Protein AF-A0A956ZCX9-F1 (afdb_monomer)

Solvent-accessible surface area (backbone atoms only — not comparable to full-atom values): 25090 Å² total; per-residue (Å²): 132,89,76,90,82,91,80,89,85,81,88,79,82,89,65,85,77,78,73,79,74,76,75,84,80,75,61,60,65,63,49,51,52,50,52,50,52,49,53,51,48,51,53,31,49,51,52,40,52,52,48,41,53,50,27,53,52,31,34,39,55,40,28,44,52,49,42,42,56,14,51,23,48,14,35,37,66,70,81,33,73,35,71,66,44,19,53,56,41,38,54,70,54,32,54,28,87,89,38,48,23,6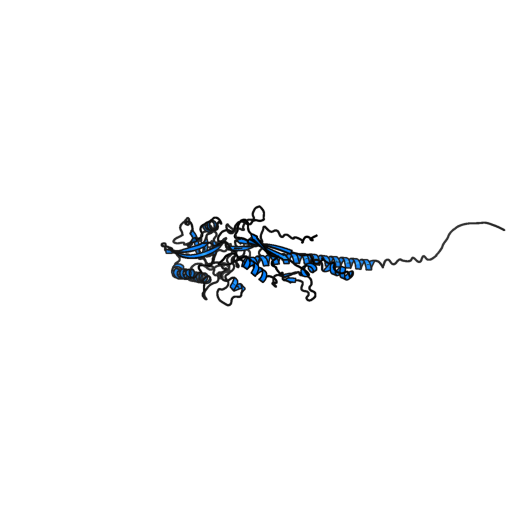2,31,16,81,48,97,83,66,86,45,52,57,41,50,47,59,65,56,85,89,28,53,51,76,44,74,35,92,62,28,90,92,41,64,32,44,32,35,41,30,58,36,62,51,69,38,21,33,43,39,77,45,53,48,57,54,48,54,52,27,70,74,64,73,52,80,83,66,88,74,63,60,70,57,50,59,49,32,61,42,39,33,33,78,29,42,22,40,32,34,37,48,26,40,71,84,70,78,92,63,52,75,71,42,58,76,39,55,71,47,25,54,42,52,41,31,35,12,37,77,45,41,40,60,59,23,33,72,84,50,83,77,46,61,32,38,33,44,51,34,33,91,89,68,56,64,68,85,75,66,56,94,57,41,31,44,14,30,44,33,28,41,44,68,44,89,48,96,90,39,75,40,23,62,37,62,55,56,67,34,49,51,50,42,40,20,39,46,25,44,59,26,80,74,49,56,96,73,34,34,48,26,40,63,47,42,38,56,40,61,43,31,38,36,38,67,79,38,69,46,36,56,77,43,41,69,57,44,52,54,39,61,72,46,39,51,70,69,42,49,40,36,27,39,22,20,66,44,66,60,50,69,95,44,85,77,31,30,26,48,26,39,31,26,34,21,57,72,48,77,42,83,42,97,86,79,49,65,33,42,33,31,32,58,36,74,49,28,47,35,70,43,30,39,29,80,92,37,94,61,85,86,83,89,75,85,94,64,85,60,62,84,63,46,77,80,38,34,76,65,51,65,40,97,82,41,83,40,54,52,53,70,48,34,14,32,34,15,3,49,30,61,36,90,59,58,72,81,68,78,56,77,67,76,81,78,130

Foldseek 3Di:
DDDDDDDDDDDDPPDPPPPPPPPPPPPVVVVVVVVVVVVLLVVLQVVLVVLLVQLLVLQQVLQQVLQQQLQLQLDDQQPFGDPVSSVVSSQVQAQDPVRKGAFADDPPDSDRIGHWGDDPVFWDWDAFPQANVFTKIKGKTKDAFRRQLRSNCPRPCCVVCVVVVDDDDPPSRPFIFMWMFIKGWAFFQKFAWAQDLDDDDDPVNVVQQQSGAQQKEWACVPVLVVQAPPDPDFKAKEDAAADPDGADPPHDPRYIYMFGWFQAQCPDPVARGNAQDALVSLVSNLLCLLSQFPRRDPSRDIGHMDGQFHFTAGHHCPHPSNVVCVVSSQVSLVRHPQSGWHKHFYFHGRDDHPDSRRGTQGIFTWGWHHWADDPVGDIITMITWAAAHERSRTDDDPAPDDDDDDDDDPRPDHDPPNDTFDQPPVLPHTHYGGTGGYIRMHTRPSDPGPSDRDDDDD

Mean predicted aligned error: 12.87 Å

pLDDT: mean 76.64, std 18.48, range [26.78, 97.62]

Radius of gyration: 35.77 Å; Cα contacts (8 Å, |Δi|>4): 920; chains: 1; bounding box: 120×62×124 Å

Structure (mmCIF, N/CA/C/O backbone):
data_AF-A0A956ZCX9-F1
#
_entry.id   AF-A0A956ZCX9-F1
#
loop_
_atom_site.group_PDB
_atom_site.id
_atom_site.type_symbol
_atom_site.label_atom_id
_atom_site.label_alt_id
_atom_site.label_comp_id
_atom_site.label_asym_id
_atom_site.label_entity_id
_atom_site.label_seq_id
_atom_site.pdbx_PDB_ins_code
_atom_site.Cartn_x
_atom_site.Cartn_y
_atom_site.Cartn_z
_atom_site.occupancy
_atom_site.B_iso_or_equiv
_atom_site.auth_seq_id
_atom_site.auth_comp_id
_atom_site.auth_asym_id
_atom_site.auth_atom_id
_atom_site.pdbx_PDB_model_num
ATOM 1 N N . MET A 1 1 ? 94.329 36.013 -93.803 1.00 35.09 1 MET A N 1
ATOM 2 C CA . MET A 1 1 ? 95.247 37.097 -93.396 1.00 35.09 1 MET A CA 1
ATOM 3 C C . MET A 1 1 ? 94.584 37.891 -92.288 1.00 35.09 1 MET A C 1
ATOM 5 O O . MET A 1 1 ? 93.505 38.388 -92.559 1.00 35.09 1 MET A O 1
ATOM 9 N N . SER A 1 2 ? 95.251 38.013 -91.128 1.00 34.53 2 SER A N 1
ATOM 10 C CA . SER A 1 2 ? 95.019 39.023 -90.070 1.00 34.53 2 SER A CA 1
ATOM 11 C C . SER A 1 2 ? 93.641 38.990 -89.380 1.00 34.53 2 SER A C 1
ATOM 13 O O . SER A 1 2 ? 92.621 38.865 -90.031 1.00 34.53 2 SER A O 1
ATOM 15 N N . SER A 1 3 ? 93.443 39.136 -88.076 1.00 33.84 3 SER A N 1
ATOM 16 C CA . SER A 1 3 ? 94.253 39.250 -86.864 1.00 33.84 3 SER A CA 1
ATOM 17 C C . SER A 1 3 ? 93.223 39.206 -85.721 1.00 33.84 3 SER A C 1
ATOM 19 O O . SER A 1 3 ? 92.101 39.689 -85.879 1.00 33.84 3 SER A O 1
ATOM 21 N N . LEU A 1 4 ? 93.605 38.652 -84.568 1.00 36.84 4 LEU A N 1
ATOM 22 C CA . LEU A 1 4 ? 92.922 38.812 -83.277 1.00 36.84 4 LEU A CA 1
ATOM 23 C C . LEU A 1 4 ? 92.557 40.292 -83.024 1.00 36.84 4 LEU A C 1
ATOM 25 O O . LEU A 1 4 ? 93.320 41.172 -83.410 1.00 36.84 4 LEU A O 1
ATOM 29 N N . THR A 1 5 ? 91.456 40.630 -82.339 1.00 39.38 5 THR A N 1
ATOM 30 C CA . THR A 1 5 ? 91.491 40.795 -80.871 1.00 39.38 5 THR A CA 1
ATOM 31 C C . THR A 1 5 ? 90.104 40.707 -80.212 1.00 39.38 5 THR A C 1
ATOM 33 O O . THR A 1 5 ? 89.143 41.345 -80.631 1.00 39.38 5 THR A O 1
ATOM 36 N N . ARG A 1 6 ? 90.040 39.945 -79.112 1.00 39.25 6 ARG A N 1
ATOM 37 C CA . ARG A 1 6 ? 89.002 39.987 -78.069 1.00 39.25 6 ARG A CA 1
ATOM 38 C C . ARG A 1 6 ? 89.081 41.304 -77.288 1.00 39.25 6 ARG A C 1
ATOM 40 O O . ARG A 1 6 ? 90.166 41.651 -76.836 1.00 39.25 6 ARG A O 1
ATOM 47 N N . ALA A 1 7 ? 87.931 41.878 -76.934 1.00 36.12 7 ALA A N 1
ATOM 48 C CA . ALA A 1 7 ? 87.743 42.542 -75.641 1.00 36.12 7 ALA A CA 1
ATOM 49 C C . ALA A 1 7 ? 86.262 42.505 -75.225 1.00 36.12 7 ALA A C 1
ATOM 51 O O . ALA A 1 7 ? 85.366 42.883 -75.973 1.00 36.12 7 ALA A O 1
ATOM 52 N N . HIS A 1 8 ? 86.023 41.981 -74.024 1.00 37.62 8 HIS A N 1
ATOM 53 C CA . HIS A 1 8 ? 84.735 41.914 -73.337 1.00 37.62 8 HIS A CA 1
ATOM 54 C C . HIS A 1 8 ? 84.152 43.309 -73.052 1.00 37.62 8 HIS A C 1
ATOM 56 O O . HIS A 1 8 ? 84.901 44.207 -72.677 1.00 37.62 8 HIS A O 1
ATOM 62 N N . LYS A 1 9 ? 82.813 43.423 -73.001 1.00 36.69 9 LYS A N 1
ATOM 63 C CA . LYS A 1 9 ? 82.032 43.597 -71.748 1.00 36.69 9 LYS A CA 1
ATOM 64 C C . LYS A 1 9 ? 80.699 44.323 -71.997 1.00 36.69 9 LYS A C 1
ATOM 66 O O . LYS A 1 9 ? 80.641 45.339 -72.673 1.00 36.69 9 LYS A O 1
ATOM 71 N N . ARG A 1 10 ? 79.681 43.825 -71.281 1.00 36.06 10 ARG A N 1
ATOM 72 C CA . ARG A 1 10 ? 78.327 44.355 -71.018 1.00 36.06 10 ARG A CA 1
ATOM 73 C C . ARG A 1 10 ? 77.217 44.051 -72.031 1.00 36.06 10 ARG A C 1
ATOM 75 O O . ARG A 1 10 ? 76.821 44.857 -72.858 1.00 36.06 10 ARG A O 1
ATOM 82 N N . ILE A 1 11 ? 76.611 42.898 -71.764 1.00 42.12 11 ILE A N 1
ATOM 83 C CA . ILE A 1 11 ? 75.196 42.586 -71.970 1.00 42.12 11 ILE A CA 1
ATOM 84 C C . ILE A 1 11 ? 74.325 43.677 -71.313 1.00 42.12 11 ILE A C 1
ATOM 86 O O . ILE A 1 11 ? 74.413 43.903 -70.104 1.00 42.12 11 ILE A O 1
ATOM 90 N N . ARG A 1 12 ? 73.447 44.309 -72.097 1.00 37.41 12 ARG A N 1
ATOM 91 C CA . ARG A 1 12 ? 72.162 44.860 -71.637 1.00 37.41 12 ARG A CA 1
ATOM 92 C C . ARG A 1 12 ? 71.077 44.330 -72.570 1.00 37.41 12 ARG A C 1
ATOM 94 O O . ARG A 1 12 ? 70.707 44.974 -73.544 1.00 37.41 12 ARG A O 1
ATOM 101 N N . ASN A 1 13 ? 70.582 43.138 -72.252 1.00 36.94 13 ASN A N 1
ATOM 102 C CA . ASN A 1 13 ? 69.309 42.663 -72.773 1.00 36.94 13 ASN A CA 1
ATOM 103 C C . ASN A 1 13 ? 68.199 43.404 -72.022 1.00 36.94 13 ASN A C 1
ATOM 105 O O . ASN A 1 13 ? 67.843 43.027 -70.909 1.00 36.94 13 ASN A O 1
ATOM 109 N N . ASN A 1 14 ? 67.647 44.447 -72.637 1.00 41.62 14 ASN A N 1
ATOM 110 C CA . ASN A 1 14 ? 66.291 44.892 -72.327 1.00 41.62 14 ASN A CA 1
ATOM 111 C C . ASN A 1 14 ? 65.319 43.961 -73.056 1.00 41.62 14 ASN A C 1
ATOM 113 O O . ASN A 1 14 ? 64.727 44.312 -74.070 1.00 41.62 14 ASN A O 1
ATOM 117 N N . SER A 1 15 ? 65.187 42.742 -72.545 1.00 41.16 15 SER A N 1
ATOM 118 C CA . SER A 1 15 ? 64.059 41.872 -72.847 1.00 41.16 15 SER A CA 1
ATOM 119 C C . SER A 1 15 ? 63.123 41.942 -71.653 1.00 41.16 15 SER A C 1
ATOM 121 O O . SER A 1 15 ? 63.465 41.487 -70.561 1.00 41.16 15 SER A O 1
ATOM 123 N N . SER A 1 16 ? 61.962 42.554 -71.866 1.00 39.72 16 SER A N 1
ATOM 124 C CA . SER A 1 16 ? 60.817 42.535 -70.965 1.00 39.72 16 SER A CA 1
ATOM 125 C C . SER A 1 16 ? 60.594 41.121 -70.430 1.00 39.72 16 SER A C 1
ATOM 127 O O . SER A 1 16 ? 60.120 40.238 -71.149 1.00 39.72 16 SER A O 1
ATOM 129 N N . VAL A 1 17 ? 60.943 40.899 -69.165 1.00 42.03 17 VAL A N 1
ATOM 130 C CA . VAL A 1 17 ? 60.531 39.704 -68.440 1.00 42.03 17 VAL A CA 1
ATOM 131 C C . VAL A 1 17 ? 59.018 39.804 -68.306 1.00 42.03 17 VAL A C 1
ATOM 133 O O . VAL A 1 17 ? 58.499 40.519 -67.451 1.00 42.03 17 VAL A O 1
ATOM 136 N N . SER A 1 18 ? 58.300 39.095 -69.176 1.00 41.62 18 SER A N 1
ATOM 137 C CA . SER A 1 18 ? 56.929 38.691 -68.890 1.00 41.62 18 SER A CA 1
ATOM 138 C C . SER A 1 18 ? 56.991 37.791 -67.663 1.00 41.62 18 SER A C 1
ATOM 140 O O . SER A 1 18 ? 57.191 36.581 -67.761 1.00 41.62 18 SER A O 1
ATOM 142 N N . ALA A 1 19 ? 56.878 38.398 -66.485 1.00 43.72 19 ALA A N 1
ATOM 143 C CA . ALA A 1 19 ? 56.615 37.672 -65.264 1.00 43.72 19 ALA A CA 1
ATOM 144 C C . ALA A 1 19 ? 55.271 36.963 -65.459 1.00 43.72 19 ALA A C 1
ATOM 146 O O . ALA A 1 19 ? 54.212 37.588 -65.384 1.00 43.72 19 ALA A O 1
ATOM 147 N N . ARG A 1 20 ? 55.298 35.650 -65.722 1.00 43.84 20 ARG A N 1
ATOM 148 C CA . ARG A 1 20 ? 54.139 34.792 -65.465 1.00 43.84 20 ARG A CA 1
ATOM 149 C C . ARG A 1 20 ? 53.835 34.922 -63.975 1.00 43.84 20 ARG A C 1
ATOM 151 O O . ARG A 1 20 ? 54.404 34.202 -63.157 1.00 43.84 20 ARG A O 1
ATOM 158 N N . ARG A 1 21 ? 52.940 35.845 -63.615 1.00 41.72 21 ARG A N 1
ATOM 159 C CA . ARG A 1 21 ? 52.206 35.776 -62.354 1.00 41.72 21 ARG A CA 1
ATOM 160 C C . ARG A 1 21 ? 51.474 34.437 -62.379 1.00 41.72 21 ARG A C 1
ATOM 162 O O . ARG A 1 21 ? 50.477 34.292 -63.080 1.00 41.72 21 ARG A O 1
ATOM 169 N N . ARG A 1 22 ? 51.986 33.433 -61.662 1.00 47.31 22 ARG A N 1
ATOM 170 C CA . ARG A 1 22 ? 51.159 32.291 -61.266 1.00 47.31 22 ARG A CA 1
ATOM 171 C C . ARG A 1 22 ? 50.045 32.882 -60.410 1.00 47.31 22 ARG A C 1
ATOM 173 O O . ARG A 1 22 ? 50.323 33.424 -59.344 1.00 47.31 22 ARG A O 1
ATOM 180 N N . ALA A 1 23 ? 48.819 32.862 -60.919 1.00 46.69 23 ALA A N 1
ATOM 181 C CA . ALA A 1 23 ? 47.652 33.261 -60.155 1.00 46.69 23 ALA A CA 1
ATOM 182 C C . ALA A 1 23 ? 47.556 32.345 -58.926 1.00 46.69 23 ALA A C 1
ATOM 184 O O . ALA A 1 23 ? 47.296 31.152 -59.048 1.00 46.69 23 ALA A O 1
ATOM 185 N N . SER A 1 24 ? 47.780 32.897 -57.737 1.00 49.66 24 SER A N 1
ATOM 186 C CA . SER A 1 24 ? 47.600 32.221 -56.447 1.00 49.66 24 SER A CA 1
ATOM 187 C C . SER A 1 24 ? 46.121 32.073 -56.051 1.00 49.66 24 SER A C 1
ATOM 189 O O . SER A 1 24 ? 45.814 31.807 -54.897 1.00 49.66 24 SER A O 1
ATOM 191 N N . GLN A 1 25 ? 45.185 32.233 -56.993 1.00 49.12 25 GLN A N 1
ATOM 192 C CA . GLN A 1 25 ? 43.738 32.251 -56.741 1.00 49.12 25 GLN A CA 1
ATOM 193 C C . GLN A 1 25 ? 43.028 30.917 -57.047 1.00 49.12 25 GLN A C 1
ATOM 195 O O . GLN A 1 25 ? 41.811 30.888 -57.184 1.00 49.12 25 GLN A O 1
ATOM 200 N N . GLY A 1 26 ? 43.762 29.802 -57.137 1.00 51.38 26 GLY A N 1
ATOM 201 C CA . GLY A 1 26 ? 43.186 28.472 -57.395 1.00 51.38 26 GLY A CA 1
ATOM 202 C C . GLY A 1 26 ? 42.970 27.579 -56.163 1.00 51.38 26 GLY A C 1
ATOM 203 O O . GLY A 1 26 ? 42.322 26.546 -56.284 1.00 51.38 26 GLY A O 1
ATOM 204 N N . SER A 1 27 ? 43.503 27.931 -54.986 1.00 53.28 27 SER A N 1
ATOM 205 C CA . SER A 1 27 ? 43.530 27.029 -53.815 1.00 53.28 27 SER A CA 1
ATOM 206 C C . SER A 1 27 ? 42.527 27.361 -52.704 1.00 53.28 27 SER A C 1
ATOM 208 O O . SER A 1 27 ? 42.351 26.555 -51.794 1.00 53.28 27 SER A O 1
ATOM 210 N N . ILE A 1 28 ? 41.849 28.512 -52.763 1.00 60.62 28 ILE A N 1
ATOM 211 C CA . ILE A 1 28 ? 40.922 28.944 -51.701 1.00 60.62 28 ILE A CA 1
ATOM 212 C C . ILE A 1 28 ? 39.595 28.181 -51.786 1.00 60.62 28 ILE A C 1
ATOM 214 O O . ILE A 1 28 ? 39.048 27.791 -50.764 1.00 60.62 28 ILE A O 1
ATOM 218 N N . LEU A 1 29 ? 39.092 27.914 -52.992 1.00 61.44 29 LEU A N 1
ATOM 219 C CA . LEU A 1 29 ? 37.793 27.263 -53.193 1.00 61.44 29 LEU A CA 1
ATOM 220 C C . LEU A 1 29 ? 37.780 25.794 -52.713 1.00 61.44 29 LEU A C 1
ATOM 222 O O . LEU A 1 29 ? 36.870 25.437 -51.965 1.00 61.44 29 LEU A O 1
ATOM 226 N N . PRO A 1 30 ? 38.804 24.965 -53.016 1.00 72.88 30 PRO A N 1
ATOM 227 C CA . PRO A 1 30 ? 38.926 23.626 -52.433 1.00 72.88 30 PRO A CA 1
ATOM 228 C C . PRO A 1 30 ? 39.106 23.647 -50.909 1.00 72.88 30 PRO A C 1
ATOM 230 O O . PRO A 1 30 ? 38.556 22.794 -50.219 1.00 72.88 30 PRO A O 1
ATOM 233 N N . LEU A 1 31 ? 39.831 24.637 -50.371 1.00 73.62 31 LEU A N 1
ATOM 234 C CA . LEU A 1 31 ? 40.032 24.790 -48.927 1.00 73.62 31 LEU A CA 1
ATOM 235 C C . LEU A 1 31 ? 38.733 25.178 -48.205 1.00 73.62 31 LEU A C 1
ATOM 237 O O . LEU A 1 31 ? 38.416 24.604 -47.170 1.00 73.62 31 LEU A O 1
ATOM 241 N N . VAL A 1 32 ? 37.959 26.118 -48.754 1.00 76.94 32 VAL A N 1
ATOM 242 C CA . VAL A 1 32 ? 36.656 26.523 -48.205 1.00 76.94 32 VAL A CA 1
ATOM 243 C C . VAL A 1 32 ? 35.655 25.371 -48.285 1.00 76.94 32 VAL A C 1
ATOM 245 O O . VAL A 1 32 ? 34.961 25.114 -47.307 1.00 76.94 32 VAL A O 1
ATOM 248 N N . ALA A 1 33 ? 35.618 24.630 -49.397 1.00 74.25 33 ALA A N 1
ATOM 249 C CA . ALA A 1 33 ? 34.778 23.440 -49.530 1.00 74.25 33 ALA A CA 1
ATOM 250 C C . ALA A 1 33 ? 35.159 22.348 -48.516 1.00 74.25 33 ALA A C 1
ATOM 252 O O . ALA A 1 33 ? 34.281 21.766 -47.883 1.00 74.25 33 ALA A O 1
ATOM 253 N N . PHE A 1 34 ? 36.459 22.117 -48.302 1.00 76.06 34 PHE A N 1
ATOM 254 C CA . PHE A 1 34 ? 36.951 21.189 -47.285 1.00 76.06 34 PHE A CA 1
ATOM 255 C C . PHE A 1 34 ? 36.577 21.635 -45.865 1.00 76.06 34 PHE A C 1
ATOM 257 O O . PHE A 1 34 ? 36.087 20.828 -45.082 1.00 76.06 34 PHE A O 1
ATOM 264 N N . MET A 1 35 ? 36.743 22.920 -45.537 1.00 79.62 35 MET A N 1
ATOM 265 C CA . MET A 1 35 ? 36.373 23.462 -44.224 1.00 79.62 35 MET A CA 1
ATOM 266 C C . MET A 1 35 ? 34.860 23.409 -43.985 1.00 79.62 35 MET A C 1
ATOM 268 O O . MET A 1 35 ? 34.436 23.073 -42.884 1.00 79.62 35 MET A O 1
ATOM 272 N N . LEU A 1 36 ? 34.035 23.677 -45.002 1.00 77.56 36 LEU A N 1
ATOM 273 C CA . LEU A 1 36 ? 32.581 23.517 -44.916 1.00 77.56 36 LEU A CA 1
ATOM 274 C C . LEU A 1 36 ? 32.188 22.051 -44.716 1.00 77.56 36 LEU A C 1
ATOM 276 O O . LEU A 1 36 ? 31.368 21.763 -43.850 1.00 77.56 36 LEU A O 1
ATOM 280 N N . ALA A 1 37 ? 32.800 21.122 -45.454 1.00 75.00 37 ALA A N 1
ATOM 281 C CA . ALA A 1 37 ? 32.577 19.691 -45.264 1.00 75.00 37 ALA A CA 1
ATOM 282 C C . ALA A 1 37 ? 32.987 19.234 -43.855 1.00 75.00 37 ALA A C 1
ATOM 284 O O . ALA A 1 37 ? 32.260 18.473 -43.221 1.00 75.00 37 ALA A O 1
ATOM 285 N N . LEU A 1 38 ? 34.103 19.750 -43.333 1.00 77.25 38 LEU A N 1
ATOM 286 C CA . LEU A 1 38 ? 34.564 19.486 -41.972 1.00 77.25 38 LEU A CA 1
ATOM 287 C C . LEU A 1 38 ? 33.561 20.012 -40.934 1.00 77.25 38 LEU A C 1
ATOM 289 O O . LEU A 1 38 ? 33.153 19.268 -40.050 1.00 77.25 38 LEU A O 1
ATOM 293 N N . VAL A 1 39 ? 33.113 21.266 -41.058 1.00 77.38 39 VAL A N 1
ATOM 294 C CA . VAL A 1 39 ? 32.110 21.861 -40.156 1.00 77.38 39 VAL A CA 1
ATOM 295 C C . VAL A 1 39 ? 30.800 21.074 -40.195 1.00 77.38 39 VAL A C 1
ATOM 297 O O . VAL A 1 39 ? 30.258 20.742 -39.142 1.00 77.38 39 VAL A O 1
ATOM 300 N N . MET A 1 40 ? 30.321 20.708 -41.387 1.00 70.38 40 MET A N 1
ATOM 301 C CA . MET A 1 40 ? 29.124 19.879 -41.543 1.00 70.38 40 MET A CA 1
ATOM 302 C C . MET A 1 40 ? 29.306 18.499 -40.907 1.00 70.38 40 MET A C 1
ATOM 304 O O . MET A 1 40 ? 28.396 18.033 -40.227 1.00 70.38 40 MET A O 1
ATOM 308 N N . ALA A 1 41 ? 30.482 17.878 -41.044 1.00 66.62 41 ALA A N 1
ATOM 309 C CA . ALA A 1 41 ? 30.802 16.607 -40.400 1.00 66.62 41 ALA A CA 1
ATOM 310 C C . ALA A 1 41 ? 30.822 16.716 -38.864 1.00 66.62 41 ALA A C 1
ATOM 312 O O . ALA A 1 41 ? 30.301 15.832 -38.188 1.00 66.62 41 ALA A O 1
ATOM 313 N N . PHE A 1 42 ? 31.350 17.806 -38.297 1.00 73.69 42 PHE A N 1
ATOM 314 C CA . PHE A 1 42 ? 31.325 18.040 -36.848 1.00 73.69 42 PHE A CA 1
ATOM 315 C C . PHE A 1 42 ? 29.908 18.275 -36.313 1.00 73.69 42 PHE A C 1
ATOM 317 O O . PHE A 1 42 ? 29.555 17.727 -35.268 1.00 73.69 42 PHE A O 1
ATOM 324 N N . ILE A 1 43 ? 29.078 19.050 -37.018 1.00 70.56 43 ILE A N 1
ATOM 325 C CA . ILE A 1 43 ? 27.669 19.269 -36.643 1.00 70.56 43 ILE A CA 1
ATOM 326 C C . ILE A 1 43 ? 26.897 17.946 -36.706 1.00 70.56 43 ILE A C 1
ATOM 328 O O . ILE A 1 43 ? 26.197 17.593 -35.758 1.00 70.56 43 ILE A O 1
ATOM 332 N N . ALA A 1 44 ? 27.080 17.197 -37.793 1.00 65.25 44 ALA A N 1
ATOM 333 C CA . ALA A 1 44 ? 26.515 15.872 -38.009 1.00 65.25 44 ALA A CA 1
ATOM 334 C C . ALA A 1 44 ? 26.895 14.905 -36.875 1.00 65.25 44 ALA A C 1
ATOM 336 O O . ALA A 1 44 ? 26.018 14.296 -36.267 1.00 65.25 44 ALA A O 1
ATOM 337 N N . PHE A 1 45 ? 28.181 14.828 -36.532 1.00 67.69 45 PHE A N 1
ATOM 338 C CA . PHE A 1 45 ? 28.675 13.996 -35.436 1.00 67.69 45 PHE A CA 1
ATOM 339 C C . PHE A 1 45 ? 28.107 14.423 -34.075 1.00 67.69 45 PHE A C 1
ATOM 341 O O . PHE A 1 45 ? 27.661 13.591 -33.291 1.00 67.69 45 PHE A O 1
ATOM 348 N N . THR A 1 46 ? 28.064 15.728 -33.799 1.00 69.00 46 THR A N 1
ATOM 349 C CA . THR A 1 46 ? 27.555 16.257 -32.524 1.00 69.00 46 THR A CA 1
ATOM 350 C C . THR A 1 46 ? 26.065 15.956 -32.342 1.00 69.00 46 THR A C 1
ATOM 352 O O . THR A 1 46 ? 25.644 15.549 -31.259 1.00 69.00 46 THR A O 1
ATOM 355 N N . ALA A 1 47 ? 25.265 16.115 -33.400 1.00 68.69 47 ALA A N 1
ATOM 356 C CA . ALA A 1 47 ? 23.845 15.775 -33.383 1.00 68.69 47 ALA A CA 1
ATOM 357 C C . ALA A 1 47 ? 23.614 14.275 -33.124 1.00 68.69 47 ALA A C 1
ATOM 359 O O . ALA A 1 47 ? 22.696 13.915 -32.388 1.00 68.69 47 ALA A O 1
ATOM 360 N N . ASP A 1 48 ? 24.471 13.412 -33.670 1.00 67.19 48 ASP A N 1
ATOM 361 C CA . ASP A 1 48 ? 24.400 11.957 -33.495 1.00 67.19 48 ASP A CA 1
ATOM 362 C C . ASP A 1 48 ? 24.723 11.531 -32.052 1.00 67.19 48 ASP A C 1
ATOM 364 O O . ASP A 1 48 ? 23.986 10.760 -31.428 1.00 67.19 48 ASP A O 1
ATOM 368 N N . VAL A 1 49 ? 25.770 12.124 -31.465 1.00 68.31 49 VAL A N 1
ATOM 369 C CA . VAL A 1 49 ? 26.136 11.909 -30.056 1.00 68.31 49 VAL A CA 1
ATOM 370 C C . VAL A 1 49 ? 25.015 12.377 -29.124 1.00 68.31 49 VAL A C 1
ATOM 372 O O . VAL A 1 49 ? 24.623 11.638 -28.218 1.00 68.31 49 VAL A O 1
ATOM 375 N N . MET A 1 50 ? 24.449 13.569 -29.355 1.00 69.38 50 MET A N 1
ATOM 376 C CA . MET A 1 50 ? 23.334 14.076 -28.545 1.00 69.38 50 MET A CA 1
ATOM 377 C C . MET A 1 50 ? 22.083 13.203 -28.671 1.00 69.38 50 MET A C 1
ATOM 379 O O . MET A 1 50 ? 21.433 12.920 -27.665 1.00 69.38 50 MET A O 1
ATOM 383 N N . ARG A 1 51 ? 21.758 12.731 -29.880 1.00 71.31 51 ARG A N 1
ATOM 384 C CA . ARG A 1 51 ? 20.621 11.832 -30.114 1.00 71.31 51 ARG A CA 1
ATOM 385 C C . ARG A 1 51 ? 20.802 10.499 -29.394 1.00 71.31 51 ARG A C 1
ATOM 387 O O . ARG A 1 51 ? 19.863 10.027 -28.758 1.00 71.31 51 ARG A O 1
ATOM 394 N N . THR A 1 52 ? 22.001 9.925 -29.444 1.00 71.75 52 THR A N 1
ATOM 395 C CA . THR A 1 52 ? 22.329 8.675 -28.743 1.00 71.75 52 THR A CA 1
ATOM 396 C C . THR A 1 52 ? 22.231 8.848 -27.226 1.00 71.75 52 THR A C 1
ATOM 398 O O . THR A 1 52 ? 21.631 8.016 -26.543 1.00 71.75 52 THR A O 1
ATOM 401 N N . ALA A 1 53 ? 22.752 9.955 -26.686 1.00 70.94 53 ALA A N 1
ATOM 402 C CA . ALA A 1 53 ? 22.644 10.275 -25.263 1.00 70.94 53 ALA A CA 1
ATOM 403 C C . ALA A 1 53 ? 21.181 10.469 -24.827 1.00 70.94 53 ALA A C 1
ATOM 405 O O . ALA A 1 53 ? 20.752 9.911 -23.816 1.00 70.94 53 ALA A O 1
ATOM 406 N N . TYR A 1 54 ? 20.388 11.195 -25.618 1.00 76.75 54 TYR A N 1
ATOM 407 C CA . TYR A 1 54 ? 18.960 11.382 -25.367 1.00 76.75 54 TYR A CA 1
ATOM 408 C C . TYR A 1 54 ? 18.188 10.055 -25.418 1.00 76.75 54 TYR A C 1
ATOM 410 O O . TYR A 1 54 ? 17.371 9.780 -24.539 1.00 76.75 54 TYR A O 1
ATOM 418 N N . ALA A 1 55 ? 18.496 9.191 -26.390 1.00 76.62 55 ALA A N 1
ATOM 419 C CA . ALA A 1 55 ? 17.903 7.862 -26.507 1.00 76.62 55 ALA A CA 1
ATOM 420 C C . ALA A 1 55 ? 18.209 6.984 -25.294 1.00 76.62 55 ALA A C 1
ATOM 422 O O . ALA A 1 55 ? 17.308 6.352 -24.749 1.00 76.62 55 ALA A O 1
ATOM 423 N N . ALA A 1 56 ? 19.456 6.991 -24.825 1.00 75.75 56 ALA A N 1
ATOM 424 C CA . ALA A 1 56 ? 19.862 6.277 -23.623 1.00 75.75 56 ALA A CA 1
ATOM 425 C C . ALA A 1 56 ? 19.089 6.729 -22.373 1.00 75.75 56 ALA A C 1
ATOM 427 O O . ALA A 1 56 ? 18.638 5.883 -21.603 1.00 75.75 56 ALA A O 1
ATOM 428 N N . ILE A 1 57 ? 18.911 8.041 -22.185 1.00 76.06 57 ILE A N 1
ATOM 429 C CA . ILE A 1 57 ? 18.146 8.601 -21.059 1.00 76.06 57 ILE A CA 1
ATOM 430 C C . ILE A 1 57 ? 16.670 8.202 -21.162 1.00 76.06 57 ILE A C 1
ATOM 432 O O . ILE A 1 57 ? 16.067 7.784 -20.175 1.00 76.06 57 ILE A O 1
ATOM 436 N N . LYS A 1 58 ? 16.086 8.283 -22.362 1.00 81.25 58 LYS A N 1
ATOM 437 C CA . LYS A 1 58 ? 14.691 7.892 -22.599 1.00 81.25 58 LYS A CA 1
ATOM 438 C C . LYS A 1 58 ? 14.454 6.398 -22.405 1.00 81.25 58 LYS A C 1
ATOM 440 O O . LYS A 1 58 ? 13.447 6.031 -21.815 1.00 81.25 58 LYS A O 1
ATOM 445 N N . LEU A 1 59 ? 15.383 5.545 -22.834 1.00 80.56 59 LEU A N 1
ATOM 446 C CA . LEU A 1 59 ? 15.321 4.105 -22.575 1.00 80.56 59 LEU A CA 1
ATOM 447 C C . LEU A 1 59 ? 15.436 3.794 -21.081 1.00 80.56 59 LEU A C 1
ATOM 449 O O . LEU A 1 59 ? 14.718 2.922 -20.604 1.00 80.56 59 LEU A O 1
ATOM 453 N N . GLN A 1 60 ? 16.292 4.511 -20.345 1.00 82.94 60 GLN A N 1
ATOM 454 C CA . GLN A 1 60 ? 16.410 4.355 -18.893 1.00 82.94 60 GLN A CA 1
ATOM 455 C C . GLN A 1 60 ? 15.102 4.749 -18.191 1.00 82.94 60 GLN A C 1
ATOM 457 O O . GLN A 1 60 ? 14.496 3.941 -17.496 1.00 82.94 60 GLN A O 1
ATOM 462 N N . SER A 1 61 ? 14.605 5.959 -18.444 1.00 82.25 61 SER A N 1
ATOM 463 C CA . SER A 1 61 ? 13.348 6.427 -17.852 1.00 82.25 61 SER 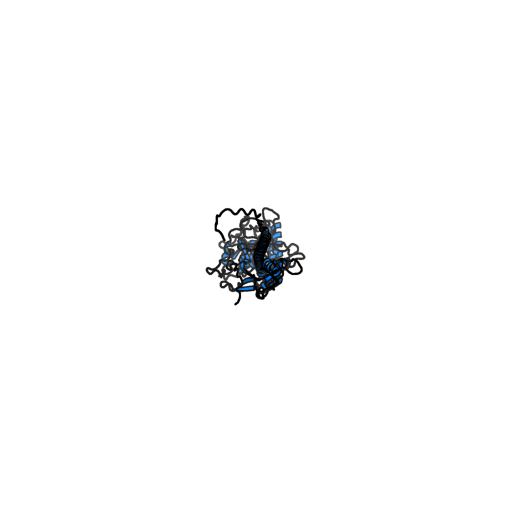A CA 1
ATOM 464 C C . SER A 1 61 ? 12.162 5.536 -18.243 1.00 82.25 61 SER A C 1
ATOM 466 O O . SER A 1 61 ? 11.288 5.253 -17.420 1.00 82.25 61 SER A O 1
ATOM 468 N N . GLY A 1 62 ? 12.145 5.044 -19.484 1.00 84.12 62 GLY A N 1
ATOM 469 C CA . GLY A 1 62 ? 11.107 4.155 -19.986 1.00 84.12 62 GLY A CA 1
ATOM 470 C C . GLY A 1 62 ? 11.141 2.757 -19.371 1.00 84.12 62 GLY A C 1
ATOM 471 O O . GLY A 1 62 ? 10.078 2.200 -19.088 1.00 84.12 62 GLY A O 1
ATOM 472 N N . VAL A 1 63 ? 12.333 2.196 -19.123 1.00 86.44 63 VAL A N 1
ATOM 473 C CA . VAL A 1 63 ? 12.470 0.902 -18.437 1.00 86.44 63 VAL A CA 1
ATOM 474 C C . VAL A 1 63 ? 12.121 1.022 -16.957 1.00 86.44 63 VAL A C 1
ATOM 476 O O . VAL A 1 63 ? 11.387 0.181 -16.451 1.00 86.44 63 VAL A O 1
ATOM 479 N N . GLU A 1 64 ? 12.558 2.086 -16.280 1.00 86.69 64 GLU A N 1
ATOM 480 C CA . GLU A 1 64 ? 12.218 2.366 -14.878 1.00 86.69 64 GLU A CA 1
ATOM 481 C C . GLU A 1 64 ? 10.708 2.513 -14.699 1.00 86.69 64 GLU A C 1
ATOM 483 O O . GLU A 1 64 ? 10.107 1.829 -13.871 1.00 86.69 64 GLU A O 1
ATOM 488 N N . SER A 1 65 ? 10.073 3.346 -15.527 1.00 84.75 65 SER A N 1
ATOM 489 C CA . SER A 1 65 ? 8.631 3.596 -15.454 1.00 84.75 65 SER A CA 1
ATOM 490 C C . SER A 1 65 ? 7.820 2.332 -15.732 1.00 84.75 65 SER A C 1
ATOM 492 O O . SER A 1 65 ? 6.894 2.018 -14.984 1.00 84.75 65 SER A O 1
ATOM 494 N N . ALA A 1 66 ? 8.174 1.577 -16.781 1.00 88.50 66 ALA A N 1
ATOM 495 C CA . ALA A 1 66 ? 7.507 0.318 -17.100 1.00 88.50 66 ALA A CA 1
ATOM 496 C C . ALA A 1 66 ? 7.705 -0.725 -15.995 1.00 88.50 66 ALA A C 1
ATOM 498 O O . ALA A 1 66 ? 6.747 -1.402 -15.625 1.00 88.50 66 ALA A O 1
ATOM 499 N N . ALA A 1 67 ? 8.912 -0.826 -15.432 1.00 89.06 67 ALA A N 1
ATOM 500 C CA . ALA A 1 67 ? 9.206 -1.795 -14.390 1.00 89.06 67 ALA A CA 1
ATOM 501 C C . ALA A 1 67 ? 8.474 -1.483 -13.083 1.00 89.06 67 ALA A C 1
ATOM 503 O O . ALA A 1 67 ? 7.864 -2.375 -12.500 1.00 89.06 67 ALA A O 1
ATOM 504 N N . LEU A 1 68 ? 8.475 -0.220 -12.649 1.00 88.06 68 LEU A N 1
ATOM 505 C CA . LEU A 1 68 ? 7.740 0.227 -11.464 1.00 88.06 68 LEU A CA 1
ATOM 506 C C . LEU A 1 68 ? 6.232 0.012 -11.632 1.00 88.06 68 LEU A C 1
ATOM 508 O O . LEU A 1 68 ? 5.578 -0.525 -10.734 1.00 88.06 68 LEU A O 1
ATOM 512 N N . ALA A 1 69 ? 5.691 0.383 -12.797 1.00 86.88 69 ALA A N 1
ATOM 513 C CA . ALA A 1 69 ? 4.279 0.209 -13.104 1.00 86.88 69 ALA A CA 1
ATOM 514 C C . ALA A 1 69 ? 3.891 -1.275 -13.132 1.00 86.88 69 ALA A C 1
ATOM 516 O O . ALA A 1 69 ? 2.969 -1.661 -12.419 1.00 86.88 69 ALA A O 1
ATOM 517 N N . ALA A 1 70 ? 4.607 -2.119 -13.876 1.00 89.31 70 ALA A N 1
ATOM 518 C CA . ALA A 1 70 ? 4.339 -3.555 -13.937 1.00 89.31 70 ALA A CA 1
ATOM 519 C C . ALA A 1 70 ? 4.453 -4.212 -12.553 1.00 89.31 70 ALA A C 1
ATOM 521 O O . ALA A 1 70 ? 3.559 -4.948 -12.137 1.00 89.31 70 ALA A O 1
ATOM 522 N N . TYR A 1 71 ? 5.501 -3.888 -11.790 1.00 89.62 71 TYR A N 1
ATOM 523 C CA . TYR A 1 71 ? 5.718 -4.458 -10.461 1.00 89.62 71 TYR A CA 1
ATOM 524 C C . TYR A 1 71 ? 4.591 -4.096 -9.482 1.00 89.62 71 TYR A C 1
ATOM 526 O O . TYR A 1 71 ? 4.184 -4.940 -8.686 1.00 89.62 71 TYR A O 1
ATOM 534 N N . SER A 1 72 ? 4.002 -2.895 -9.588 1.00 86.56 72 SER A N 1
ATOM 535 C CA . SER A 1 72 ? 2.840 -2.503 -8.770 1.00 86.56 72 SER A CA 1
ATOM 536 C C . SER A 1 72 ? 1.627 -3.433 -8.948 1.00 86.56 72 SER A C 1
ATOM 538 O O . SER A 1 72 ? 0.880 -3.652 -7.992 1.00 86.56 72 SER A O 1
ATOM 540 N N . TYR A 1 73 ? 1.462 -4.047 -10.128 1.00 86.00 73 TYR A N 1
ATOM 541 C CA . TYR A 1 73 ? 0.356 -4.964 -10.437 1.00 86.00 73 TYR A CA 1
ATOM 542 C C . TYR A 1 73 ? 0.560 -6.370 -9.883 1.00 86.00 73 TYR A C 1
ATOM 544 O O . TYR A 1 73 ? -0.399 -7.143 -9.838 1.00 86.00 73 TYR A O 1
ATOM 552 N N . GLY A 1 74 ? 1.758 -6.672 -9.374 1.00 82.44 74 GLY A N 1
ATOM 553 C CA . GLY A 1 74 ? 2.012 -7.901 -8.635 1.00 82.44 74 GLY A CA 1
ATOM 554 C C . GLY A 1 74 ? 1.149 -8.029 -7.381 1.00 82.44 74 GLY A C 1
ATOM 555 O O . GLY A 1 74 ? 0.983 -9.131 -6.886 1.00 82.44 74 GLY A O 1
ATOM 556 N N . ALA A 1 75 ? 0.574 -6.935 -6.876 1.00 73.75 75 ALA A N 1
ATOM 557 C CA . ALA A 1 75 ? -0.285 -6.922 -5.700 1.00 73.75 75 ALA A CA 1
ATOM 558 C C . ALA A 1 75 ? -1.687 -7.513 -5.937 1.00 73.75 75 ALA A C 1
ATOM 560 O O . ALA A 1 75 ? -2.440 -7.018 -6.780 1.00 73.75 75 ALA A O 1
ATOM 561 N N . ASP A 1 76 ? -2.076 -8.461 -5.084 1.00 68.25 76 ASP A N 1
ATOM 562 C CA . ASP A 1 76 ? -3.456 -8.871 -4.824 1.00 68.25 76 ASP A CA 1
ATOM 563 C C . ASP A 1 76 ? -3.790 -8.671 -3.331 1.00 68.25 76 ASP A C 1
ATOM 565 O O . ASP A 1 76 ? -3.082 -9.146 -2.433 1.00 68.25 76 ASP A O 1
ATOM 569 N N . LEU A 1 77 ? -4.891 -7.961 -3.051 1.00 59.50 77 LEU A N 1
ATOM 570 C CA . LEU A 1 77 ? -5.385 -7.750 -1.686 1.00 59.50 77 LEU A CA 1
ATOM 571 C C . LEU A 1 77 ? -5.745 -9.063 -0.991 1.00 59.50 77 LEU A C 1
ATOM 573 O O . LEU A 1 77 ? -5.674 -9.101 0.236 1.00 59.50 77 LEU A O 1
ATOM 577 N N . GLN A 1 78 ? -6.090 -10.114 -1.736 1.00 65.19 78 GLN A N 1
ATOM 578 C CA . GLN A 1 78 ? -6.444 -11.428 -1.202 1.00 65.19 78 GLN A CA 1
ATOM 579 C C . GLN A 1 78 ? -5.236 -12.372 -1.171 1.00 65.19 78 GLN A C 1
ATOM 581 O O . GLN A 1 78 ? -4.900 -12.886 -0.104 1.00 65.19 78 GLN A O 1
ATOM 586 N N . ASN A 1 79 ? -4.541 -12.543 -2.301 1.00 65.38 79 ASN A N 1
ATOM 587 C CA . ASN A 1 79 ? -3.534 -13.602 -2.470 1.00 65.38 79 ASN A CA 1
ATOM 588 C C . ASN A 1 79 ? -2.064 -13.140 -2.389 1.00 65.38 79 ASN A C 1
ATOM 590 O O . ASN A 1 79 ? -1.162 -13.973 -2.448 1.00 65.38 79 ASN A O 1
ATOM 594 N N . GLY A 1 80 ? -1.785 -11.845 -2.196 1.00 69.88 80 GLY A N 1
ATOM 595 C CA . GLY A 1 80 ? -0.414 -11.334 -2.073 1.00 69.88 80 GLY A CA 1
ATOM 596 C C . GLY A 1 80 ? 0.271 -11.082 -3.421 1.00 69.88 80 GLY A C 1
ATOM 597 O O . GLY A 1 80 ? -0.358 -10.564 -4.336 1.00 69.88 80 GLY A O 1
ATOM 598 N N . PHE A 1 81 ? 1.575 -11.364 -3.527 1.00 80.31 81 PHE A N 1
ATOM 599 C CA . PHE A 1 81 ? 2.373 -11.045 -4.719 1.00 80.31 81 PHE A CA 1
ATOM 600 C C . PHE A 1 81 ? 2.275 -12.131 -5.808 1.00 80.31 81 PHE A C 1
ATOM 602 O O . PHE A 1 81 ? 2.508 -13.303 -5.521 1.00 80.31 81 PHE A O 1
ATOM 609 N N . SER A 1 82 ? 2.011 -11.739 -7.059 1.00 85.00 82 SER A N 1
ATOM 610 C CA . SER A 1 82 ? 1.944 -12.615 -8.239 1.00 85.00 82 SER A CA 1
ATOM 611 C C . SER A 1 82 ? 2.901 -12.144 -9.336 1.00 85.00 82 SER A C 1
ATOM 613 O O . SER A 1 82 ? 2.741 -11.053 -9.881 1.00 85.00 82 SER A O 1
ATOM 615 N N . GLN A 1 83 ? 3.867 -12.992 -9.707 1.00 89.44 83 GLN A N 1
ATOM 616 C CA . GLN A 1 83 ? 4.770 -12.728 -10.837 1.00 89.44 83 GLN A CA 1
ATOM 617 C C . GLN A 1 83 ? 4.024 -12.703 -12.179 1.00 89.44 83 GLN A C 1
ATOM 619 O O . GLN A 1 83 ? 4.358 -11.887 -13.033 1.00 89.44 83 GLN A O 1
ATOM 624 N N . ALA A 1 84 ? 2.992 -13.540 -12.342 1.00 88.75 84 ALA A N 1
ATOM 625 C CA . ALA A 1 84 ? 2.177 -13.578 -13.557 1.00 88.75 84 ALA A CA 1
ATOM 626 C C . ALA A 1 84 ? 1.475 -12.233 -13.800 1.00 88.75 84 ALA A C 1
ATOM 628 O O . ALA A 1 84 ? 1.540 -11.686 -14.895 1.00 88.75 84 ALA A O 1
ATOM 629 N N . ASN A 1 85 ? 0.922 -11.621 -12.747 1.00 88.88 85 ASN A N 1
ATOM 630 C CA . ASN A 1 85 ? 0.272 -10.313 -12.866 1.00 88.88 85 ASN A CA 1
ATOM 631 C C . ASN A 1 85 ? 1.263 -9.213 -13.281 1.00 88.88 85 ASN A C 1
ATOM 633 O O . ASN A 1 85 ? 0.893 -8.281 -13.994 1.00 88.88 85 ASN A O 1
ATOM 637 N N . VAL A 1 86 ? 2.521 -9.306 -12.830 1.00 91.19 86 VAL A N 1
ATOM 638 C CA . VAL A 1 86 ? 3.586 -8.376 -13.237 1.00 91.19 86 VAL A CA 1
ATOM 639 C C . VAL A 1 86 ? 3.898 -8.542 -14.723 1.00 91.19 86 VAL A C 1
ATOM 641 O O . VAL A 1 86 ? 4.009 -7.543 -15.431 1.00 91.19 86 VAL A O 1
ATOM 644 N N . THR A 1 87 ? 4.023 -9.778 -15.214 1.00 92.62 87 THR A N 1
ATOM 645 C CA . THR A 1 87 ? 4.341 -10.039 -16.627 1.00 92.62 87 THR A CA 1
ATOM 646 C C . THR A 1 87 ? 3.190 -9.693 -17.559 1.00 92.62 87 THR A C 1
ATOM 648 O O . THR A 1 87 ? 3.426 -9.054 -18.580 1.00 92.62 87 THR A O 1
ATOM 651 N N . ASP A 1 88 ? 1.955 -10.030 -17.188 1.00 91.38 88 ASP A N 1
ATOM 652 C CA . ASP A 1 88 ? 0.764 -9.679 -17.966 1.00 91.38 88 ASP A CA 1
ATOM 653 C C . ASP A 1 88 ? 0.673 -8.160 -18.102 1.00 91.38 88 ASP A C 1
ATOM 655 O O . ASP A 1 88 ? 0.552 -7.626 -19.207 1.00 91.38 88 ASP A O 1
ATOM 659 N N . LYS A 1 89 ? 0.884 -7.438 -16.991 1.00 90.12 89 LYS A N 1
ATOM 660 C CA . LYS A 1 89 ? 0.888 -5.981 -17.038 1.00 90.12 89 LYS A CA 1
ATOM 661 C C . LYS A 1 89 ? 2.040 -5.419 -17.861 1.00 90.12 89 LYS A C 1
ATOM 663 O O . LYS A 1 89 ? 1.844 -4.437 -18.569 1.00 90.12 89 LYS A O 1
ATOM 668 N N . LEU A 1 90 ? 3.239 -5.994 -17.781 1.00 92.88 90 LEU A N 1
ATOM 669 C CA . LEU A 1 90 ? 4.364 -5.557 -18.609 1.00 92.88 90 LEU A CA 1
ATOM 670 C C . LEU A 1 90 ? 4.007 -5.628 -20.100 1.00 92.88 90 LEU A C 1
ATOM 672 O O . LEU A 1 90 ? 4.313 -4.693 -20.842 1.00 92.88 90 LEU A O 1
ATOM 676 N N . PHE A 1 91 ? 3.355 -6.709 -20.529 1.00 91.88 91 PHE A N 1
ATOM 677 C CA . PHE A 1 91 ? 2.946 -6.872 -21.919 1.00 91.88 91 PHE A CA 1
ATOM 678 C C . PHE A 1 91 ? 1.817 -5.921 -22.319 1.00 91.88 91 PHE A C 1
ATOM 680 O O . PHE A 1 91 ? 1.883 -5.378 -23.418 1.00 91.88 91 PHE A O 1
ATOM 687 N N . ASP A 1 92 ? 0.879 -5.605 -21.422 1.00 88.56 92 ASP A N 1
ATOM 688 C CA . ASP A 1 92 ? -0.107 -4.536 -21.652 1.00 88.56 92 ASP A CA 1
ATOM 689 C C . ASP A 1 92 ? 0.548 -3.154 -21.815 1.00 88.56 92 ASP A C 1
ATOM 691 O O . ASP A 1 92 ? 0.061 -2.299 -22.554 1.00 88.56 92 ASP A O 1
ATOM 695 N N . LEU A 1 93 ? 1.643 -2.896 -21.091 1.00 86.25 93 LEU A N 1
ATOM 696 C CA . LEU A 1 93 ? 2.384 -1.634 -21.177 1.00 86.25 93 LEU A CA 1
ATOM 697 C C . LEU A 1 93 ? 3.317 -1.580 -22.398 1.00 86.25 93 LEU A C 1
ATOM 699 O O . LEU A 1 93 ? 3.712 -0.487 -22.816 1.00 86.25 93 LEU A O 1
ATOM 703 N N . SER A 1 94 ? 3.663 -2.728 -22.980 1.00 87.50 94 SER A N 1
ATOM 704 C CA . SER A 1 94 ? 4.501 -2.836 -24.174 1.00 87.50 94 SER A CA 1
ATOM 705 C C . SER A 1 94 ? 3.855 -2.112 -25.356 1.00 87.50 94 SER A C 1
ATOM 707 O O . SER A 1 94 ? 2.675 -2.285 -25.643 1.00 87.50 94 SER A O 1
ATOM 709 N N . GLY A 1 95 ? 4.613 -1.260 -26.046 1.00 83.25 95 GLY A N 1
ATOM 710 C CA . GLY A 1 95 ? 4.081 -0.493 -27.174 1.00 83.25 95 GLY A CA 1
ATOM 711 C C . GLY A 1 95 ? 3.196 0.698 -26.776 1.00 83.25 95 GLY A C 1
ATOM 712 O O . GLY A 1 95 ? 2.617 1.349 -27.647 1.00 83.25 95 GLY A O 1
ATOM 713 N N . SER A 1 96 ? 3.109 1.026 -25.482 1.00 84.50 96 SER A N 1
ATOM 714 C CA . SER A 1 96 ? 2.328 2.166 -25.000 1.00 84.50 96 SER A CA 1
ATOM 715 C C . SER A 1 96 ? 2.793 3.503 -25.585 1.00 84.50 96 SER A C 1
ATOM 717 O O . SER A 1 96 ? 3.981 3.821 -25.622 1.00 84.50 96 SER A O 1
ATOM 719 N N . SER A 1 97 ? 1.836 4.359 -25.945 1.00 82.75 97 SER A N 1
ATOM 720 C CA . SER A 1 97 ? 2.100 5.671 -26.551 1.00 82.75 97 SER A CA 1
ATOM 721 C C . SER A 1 97 ? 2.784 6.678 -25.617 1.00 82.75 97 SER A C 1
ATOM 723 O O . SER A 1 97 ? 3.405 7.623 -26.103 1.00 82.75 97 SER A O 1
ATOM 725 N N . TRP A 1 98 ? 2.685 6.483 -24.300 1.00 81.00 98 TRP A N 1
ATOM 726 C CA . TRP A 1 98 ? 3.347 7.314 -23.292 1.00 81.00 98 TRP A CA 1
ATOM 727 C C . TRP A 1 98 ? 4.806 6.897 -23.041 1.00 81.00 98 TRP A C 1
ATOM 729 O O . TRP A 1 98 ? 5.588 7.711 -22.555 1.00 81.00 98 TRP A O 1
ATOM 739 N N . ASN A 1 99 ? 5.187 5.661 -23.392 1.00 83.00 99 ASN A N 1
ATOM 740 C CA . ASN A 1 99 ? 6.530 5.127 -23.180 1.00 83.00 99 ASN A CA 1
ATOM 741 C C . ASN A 1 99 ? 7.284 5.019 -24.509 1.00 83.00 99 ASN A C 1
ATOM 743 O O . ASN A 1 99 ? 7.321 3.965 -25.148 1.00 83.00 99 ASN A O 1
ATOM 747 N N . LYS A 1 100 ? 7.854 6.142 -24.946 1.00 84.56 100 LYS A N 1
ATOM 748 C CA . LYS A 1 100 ? 8.584 6.258 -26.210 1.00 84.56 100 LYS A CA 1
ATOM 749 C C . LYS A 1 100 ? 10.035 6.626 -25.963 1.00 84.56 100 LYS A C 1
ATOM 751 O O . LYS A 1 100 ? 10.361 7.386 -25.051 1.00 84.56 100 LYS A O 1
ATOM 756 N N . ALA A 1 101 ? 10.895 6.134 -26.837 1.00 79.12 101 ALA A N 1
ATOM 757 C CA . ALA A 1 101 ? 12.263 6.602 -26.944 1.00 79.12 101 ALA A CA 1
ATOM 758 C C . ALA A 1 101 ? 12.560 6.943 -28.405 1.00 79.12 101 ALA A C 1
ATOM 760 O O . ALA A 1 101 ? 11.869 6.449 -29.304 1.00 79.12 101 ALA A O 1
ATOM 761 N N . PRO A 1 102 ? 13.606 7.732 -28.668 1.00 77.25 102 PRO A N 1
ATOM 762 C CA . PRO A 1 102 ? 14.129 7.888 -30.005 1.00 77.25 102 PRO A CA 1
ATOM 763 C C . PRO A 1 102 ? 14.263 6.548 -30.729 1.00 77.25 102 PRO A C 1
ATOM 765 O O . PRO A 1 102 ? 14.583 5.522 -30.119 1.00 77.25 102 PRO A O 1
ATOM 768 N N . ALA A 1 103 ? 13.969 6.576 -32.017 1.00 72.94 103 ALA A N 1
ATOM 769 C CA . ALA A 1 103 ? 14.094 5.467 -32.948 1.00 72.94 103 ALA A CA 1
ATOM 770 C C . ALA A 1 103 ? 14.761 5.982 -34.219 1.00 72.94 103 ALA A C 1
ATOM 772 O O . ALA A 1 103 ? 14.876 7.193 -34.411 1.00 72.94 103 ALA A O 1
ATOM 773 N N . GLY A 1 104 ? 15.233 5.086 -35.073 1.00 62.78 104 GLY A N 1
ATOM 774 C CA . GLY A 1 104 ? 15.753 5.441 -36.386 1.00 62.78 104 GLY A CA 1
ATOM 775 C C . GLY A 1 104 ? 14.784 6.264 -37.240 1.00 62.78 104 GLY A C 1
ATOM 776 O O . GLY A 1 104 ? 13.585 6.055 -37.108 1.00 62.78 104 GLY A O 1
ATOM 777 N N . PRO A 1 105 ? 15.236 7.160 -38.146 1.00 54.34 105 PRO A N 1
ATOM 778 C CA . PRO A 1 105 ? 14.379 7.699 -39.203 1.00 54.34 105 PRO A CA 1
ATOM 779 C C . PRO A 1 105 ? 13.628 6.591 -39.950 1.00 54.34 105 PRO A C 1
ATOM 781 O O . PRO A 1 105 ? 14.241 5.746 -40.607 1.00 54.34 105 PRO A O 1
ATOM 784 N N . ASP A 1 106 ? 12.304 6.609 -39.859 1.00 52.62 106 ASP A N 1
ATOM 785 C CA . ASP A 1 106 ? 11.430 5.820 -40.719 1.00 52.62 106 ASP A CA 1
ATOM 786 C C . ASP A 1 106 ? 11.258 6.530 -42.071 1.00 52.62 106 ASP A C 1
ATOM 788 O O . ASP A 1 106 ? 11.219 7.765 -42.117 1.00 52.62 106 ASP A O 1
ATOM 792 N N . SER A 1 107 ? 11.209 5.770 -43.168 1.00 47.03 107 SER A N 1
ATOM 793 C CA . SER A 1 107 ? 11.196 6.311 -44.536 1.00 47.03 107 SER A CA 1
ATOM 794 C C . SER A 1 107 ? 9.995 7.209 -44.819 1.00 47.03 107 SER A C 1
ATOM 796 O O . SER A 1 107 ? 10.084 8.061 -45.700 1.00 47.03 107 SER A O 1
ATOM 798 N N . ASP A 1 108 ? 8.911 7.070 -44.052 1.00 48.84 108 ASP A N 1
ATOM 799 C CA . ASP A 1 108 ? 7.605 7.583 -44.464 1.00 48.84 108 ASP A CA 1
ATOM 800 C C . ASP A 1 108 ? 6.964 8.611 -43.527 1.00 48.84 108 ASP A C 1
ATOM 802 O O . ASP A 1 108 ? 5.865 9.078 -43.820 1.00 48.84 108 ASP A O 1
ATOM 806 N N . ALA A 1 109 ? 7.602 9.020 -42.420 1.00 50.16 109 ALA A N 1
ATOM 807 C CA . ALA A 1 109 ? 6.858 9.841 -41.457 1.00 50.16 109 ALA A CA 1
ATOM 808 C C . ALA A 1 109 ? 7.622 10.858 -40.605 1.00 50.16 109 ALA A C 1
ATOM 810 O O . ALA A 1 109 ? 6.993 11.448 -39.744 1.00 50.16 109 ALA A O 1
ATOM 811 N N . GLY A 1 110 ? 8.929 11.105 -40.742 1.00 50.59 110 GLY A N 1
ATOM 812 C CA . GLY A 1 110 ? 9.597 12.083 -39.852 1.00 50.59 110 GLY A CA 1
ATOM 813 C C . GLY A 1 110 ? 9.381 11.812 -38.345 1.00 50.59 110 GLY A C 1
ATOM 814 O O . GLY A 1 110 ? 9.517 12.714 -37.519 1.00 50.59 110 GLY A O 1
ATOM 815 N N . ILE A 1 111 ? 9.002 10.577 -37.990 1.00 52.91 111 ILE A N 1
ATOM 816 C CA . ILE A 1 111 ? 8.769 10.131 -36.623 1.00 52.91 111 ILE A CA 1
ATOM 817 C C . ILE A 1 111 ? 10.137 9.736 -36.076 1.00 52.91 111 ILE A C 1
ATOM 819 O O . ILE A 1 111 ? 10.748 8.768 -36.521 1.00 52.91 111 ILE A O 1
ATOM 823 N N . PHE A 1 112 ? 10.634 10.526 -35.126 1.00 69.31 112 PHE A N 1
ATOM 824 C CA . PHE A 1 112 ? 11.938 10.318 -34.492 1.00 69.31 112 PHE A CA 1
ATOM 825 C C . PHE A 1 112 ? 11.858 9.475 -33.215 1.00 69.31 112 PHE A C 1
ATOM 827 O O . PHE A 1 112 ? 12.895 9.223 -32.609 1.00 69.31 112 PHE A O 1
ATOM 834 N N . GLU A 1 113 ? 10.662 9.032 -32.810 1.00 77.44 113 GLU A N 1
ATOM 835 C CA . GLU A 1 113 ? 10.418 8.251 -31.595 1.00 77.44 113 GLU A CA 1
ATOM 836 C C . GLU A 1 113 ? 9.396 7.135 -31.839 1.00 77.44 113 GLU A C 1
ATOM 838 O O . GLU A 1 113 ? 8.299 7.388 -32.336 1.00 77.44 113 GLU A O 1
ATOM 843 N N . SER A 1 114 ? 9.715 5.914 -31.414 1.00 79.50 114 SER A N 1
ATOM 844 C CA . SER A 1 114 ? 8.789 4.776 -31.427 1.00 79.50 114 SER A CA 1
ATOM 845 C C . SER A 1 114 ? 8.498 4.310 -29.993 1.00 79.50 114 SER A C 1
ATOM 847 O O . SER A 1 114 ? 9.317 4.540 -29.091 1.00 79.50 114 SER A O 1
ATOM 849 N N . PRO A 1 115 ? 7.344 3.674 -29.728 1.00 85.12 115 PRO A N 1
ATOM 850 C CA . PRO A 1 115 ? 7.098 3.030 -28.442 1.00 85.12 115 PRO A CA 1
ATOM 851 C C . PRO A 1 115 ? 8.191 2.017 -28.078 1.00 85.12 115 PRO A C 1
ATOM 853 O O . PRO A 1 115 ? 8.800 1.397 -28.952 1.00 85.12 115 PRO A O 1
ATOM 856 N N . ILE A 1 116 ? 8.458 1.860 -26.783 1.00 84.44 116 ILE A N 1
ATOM 857 C CA . ILE A 1 116 ? 9.325 0.792 -26.277 1.00 84.44 116 ILE A CA 1
ATOM 858 C C . ILE A 1 116 ? 8.499 -0.492 -26.187 1.00 84.44 116 ILE A C 1
ATOM 860 O O . ILE A 1 116 ? 7.396 -0.497 -25.638 1.00 84.44 116 ILE A O 1
ATOM 864 N N . THR A 1 117 ? 9.040 -1.581 -26.718 1.00 86.94 117 THR A N 1
ATOM 865 C CA . THR A 1 117 ? 8.418 -2.907 -26.692 1.00 86.94 117 THR A CA 1
ATOM 866 C C . THR A 1 117 ? 9.218 -3.856 -25.809 1.00 86.94 117 THR A C 1
ATOM 868 O O . THR A 1 117 ? 10.447 -3.809 -25.807 1.00 86.94 117 THR A O 1
ATOM 871 N N . PHE A 1 118 ? 8.521 -4.741 -25.104 1.00 87.81 118 PHE A N 1
ATOM 872 C CA . PHE A 1 118 ? 9.098 -5.770 -24.242 1.00 87.81 118 PHE A CA 1
ATOM 873 C C . PHE A 1 118 ? 8.696 -7.165 -24.720 1.00 87.81 118 PHE A C 1
ATOM 875 O O . PHE A 1 118 ? 7.565 -7.383 -25.157 1.00 87.81 118 PHE A O 1
ATOM 882 N N . SER A 1 119 ? 9.626 -8.110 -24.607 1.00 88.38 119 SER A N 1
ATOM 883 C CA . SER A 1 119 ? 9.449 -9.523 -24.941 1.00 88.38 119 SER A CA 1
ATOM 884 C C . SER A 1 119 ? 9.831 -10.429 -23.763 1.00 88.38 119 SER A C 1
ATOM 886 O O . SER A 1 119 ? 10.367 -9.973 -22.753 1.00 88.38 119 SER A O 1
ATOM 888 N N . SER A 1 120 ? 9.580 -11.735 -23.875 1.00 85.50 120 SER A N 1
ATOM 889 C CA . SER A 1 120 ? 9.878 -12.706 -22.807 1.00 85.50 120 SER A CA 1
ATOM 890 C C . SER A 1 120 ? 11.361 -12.804 -22.431 1.00 85.50 120 SER A C 1
ATOM 892 O O . SER A 1 120 ? 11.681 -13.201 -21.317 1.00 85.50 120 SER A O 1
ATOM 894 N N . GLY A 1 121 ? 12.273 -12.419 -23.330 1.00 85.12 121 GLY A N 1
ATOM 895 C CA . GLY A 1 121 ? 13.712 -12.375 -23.052 1.00 85.12 121 GLY A CA 1
ATOM 896 C C . GLY A 1 121 ? 14.182 -11.103 -22.340 1.00 85.12 121 GLY A C 1
ATOM 897 O O . GLY A 1 121 ? 15.371 -10.978 -22.048 1.00 85.12 121 GLY A O 1
ATOM 898 N N . ASP A 1 122 ? 13.283 -10.147 -22.099 1.00 87.50 122 ASP A N 1
ATOM 899 C CA . ASP A 1 122 ? 13.627 -8.822 -21.586 1.00 87.50 122 ASP A CA 1
ATOM 900 C C . ASP A 1 122 ? 13.386 -8.668 -20.083 1.00 87.50 122 ASP A C 1
ATOM 902 O O . ASP A 1 122 ? 13.771 -7.653 -19.509 1.00 87.50 122 ASP A O 1
ATOM 906 N N . TYR A 1 123 ? 12.795 -9.660 -19.417 1.00 91.25 123 TYR A N 1
ATOM 907 C CA . TYR A 1 123 ? 12.592 -9.626 -17.973 1.00 91.25 123 TYR A CA 1
ATOM 908 C C . TYR A 1 123 ? 13.124 -10.874 -17.275 1.00 91.25 123 TYR A C 1
ATOM 910 O O . TYR A 1 123 ? 13.253 -11.949 -17.856 1.00 91.25 123 TYR A O 1
ATOM 918 N N . SER A 1 124 ? 13.414 -10.731 -15.986 1.00 91.44 124 SER A N 1
ATOM 919 C CA . SER A 1 124 ? 13.765 -11.849 -15.115 1.00 91.44 124 SER A CA 1
ATOM 920 C C . SER A 1 124 ? 13.359 -11.556 -13.677 1.00 91.44 124 SER A C 1
ATOM 922 O O . SER A 1 124 ? 13.475 -10.415 -13.225 1.00 91.44 124 SER A O 1
ATOM 924 N N . PHE A 1 125 ? 12.955 -12.593 -12.948 1.00 90.12 125 PHE A N 1
ATOM 925 C CA . PHE A 1 125 ? 12.741 -12.527 -11.506 1.00 90.12 125 PHE A CA 1
ATOM 926 C C . PHE A 1 125 ? 13.935 -13.131 -10.775 1.00 90.12 125 PHE A C 1
ATOM 928 O O . PHE A 1 125 ? 14.376 -14.233 -11.098 1.00 90.12 125 PHE A O 1
ATOM 935 N N . ILE A 1 126 ? 14.460 -12.404 -9.794 1.00 86.44 126 ILE A N 1
ATOM 936 C CA . ILE A 1 126 ? 15.622 -12.815 -9.005 1.00 86.44 126 ILE A CA 1
ATOM 937 C C . ILE A 1 126 ? 15.166 -13.000 -7.570 1.00 86.44 126 ILE A C 1
ATOM 939 O O . ILE A 1 126 ? 14.614 -12.082 -6.975 1.00 86.44 126 ILE A O 1
ATOM 943 N N . ASN A 1 127 ? 15.376 -14.183 -7.004 1.00 85.19 127 ASN A N 1
ATOM 944 C CA . ASN A 1 127 ? 14.947 -14.455 -5.637 1.00 85.19 127 ASN A CA 1
ATOM 945 C C . ASN A 1 127 ? 15.832 -13.721 -4.631 1.00 85.19 127 ASN A C 1
ATOM 947 O O . ASN A 1 127 ? 17.058 -13.730 -4.757 1.00 85.19 127 ASN A O 1
ATOM 951 N N . ASN A 1 128 ? 15.210 -13.135 -3.608 1.00 84.75 128 ASN A N 1
ATOM 952 C CA . ASN A 1 128 ? 15.948 -12.565 -2.493 1.00 84.75 128 ASN A CA 1
ATOM 953 C C . ASN A 1 128 ? 16.485 -13.706 -1.606 1.00 84.75 128 ASN A C 1
ATOM 955 O O . ASN A 1 128 ? 15.686 -14.440 -1.023 1.00 84.75 128 ASN A O 1
ATOM 959 N N . PRO A 1 129 ? 17.811 -13.864 -1.428 1.00 81.62 129 PRO A N 1
ATOM 960 C CA . PRO A 1 129 ? 18.353 -14.921 -0.571 1.00 81.62 129 PRO A CA 1
ATOM 961 C C . PRO A 1 129 ? 17.941 -14.781 0.904 1.00 81.62 129 PRO A C 1
ATOM 963 O O . PRO A 1 129 ? 17.964 -15.768 1.634 1.00 81.62 129 PRO A O 1
ATOM 966 N N . ASN A 1 130 ? 17.542 -13.582 1.343 1.00 82.44 130 ASN A N 1
ATOM 967 C CA . ASN A 1 130 ? 17.102 -13.319 2.716 1.00 82.44 130 ASN A CA 1
ATOM 968 C C . ASN A 1 130 ? 15.578 -13.443 2.911 1.00 82.44 130 ASN A C 1
ATOM 970 O O . ASN A 1 130 ? 15.107 -13.349 4.043 1.00 82.44 130 ASN A O 1
ATOM 974 N N . ASP A 1 131 ? 14.799 -13.611 1.837 1.00 82.69 131 ASP A N 1
ATOM 975 C CA . ASP A 1 131 ? 13.337 -13.742 1.877 1.00 82.69 131 ASP A CA 1
ATOM 976 C C . ASP A 1 131 ? 12.863 -14.596 0.695 1.00 82.69 131 ASP A C 1
ATOM 978 O O . ASP A 1 131 ? 12.693 -14.108 -0.422 1.00 82.69 131 ASP A O 1
ATOM 982 N N . SER A 1 132 ? 12.611 -15.882 0.949 1.00 78.38 132 SER A N 1
ATOM 983 C CA . SER A 1 132 ? 12.179 -16.840 -0.077 1.00 78.38 132 SER A CA 1
ATOM 984 C C . SER A 1 132 ? 10.829 -16.504 -0.719 1.00 78.38 132 SER A C 1
ATOM 986 O O . SER A 1 132 ? 10.492 -17.074 -1.752 1.00 78.38 132 SER A O 1
ATOM 988 N N . GLY A 1 133 ? 10.031 -15.629 -0.100 1.00 77.62 133 GLY A N 1
ATOM 989 C CA . GLY A 1 133 ? 8.753 -15.177 -0.641 1.00 77.62 133 GLY A CA 1
ATOM 990 C C . GLY A 1 133 ? 8.863 -13.913 -1.494 1.00 77.62 133 GLY A C 1
ATOM 991 O O . GLY A 1 133 ? 7.824 -13.374 -1.886 1.00 77.62 133 GLY A O 1
ATOM 992 N N . GLU A 1 134 ? 10.064 -13.368 -1.695 1.00 81.06 134 GLU A N 1
ATOM 993 C CA . GLU A 1 134 ? 10.307 -12.151 -2.462 1.00 81.06 134 GLU A CA 1
ATOM 994 C C . GLU A 1 134 ? 11.136 -12.425 -3.718 1.00 81.06 134 GLU A C 1
ATOM 996 O O . GLU A 1 134 ? 12.168 -13.099 -3.685 1.00 81.06 134 GLU A O 1
ATOM 1001 N N . SER A 1 135 ? 10.717 -11.801 -4.818 1.00 83.88 135 SER A N 1
ATOM 1002 C CA . SER A 1 135 ? 11.487 -11.766 -6.053 1.00 83.88 135 SER A CA 1
ATOM 1003 C C . SER A 1 135 ? 11.666 -10.328 -6.522 1.00 83.88 135 SER A C 1
ATOM 1005 O O . SER A 1 135 ? 10.694 -9.587 -6.642 1.00 83.88 135 SER A O 1
ATOM 1007 N N . PHE A 1 136 ? 12.901 -9.948 -6.824 1.00 87.12 136 PHE A N 1
ATOM 1008 C CA . PHE A 1 136 ? 13.231 -8.693 -7.484 1.00 87.12 136 PHE A CA 1
ATOM 1009 C C . PHE A 1 136 ? 12.876 -8.799 -8.961 1.00 87.12 136 PHE A C 1
ATOM 1011 O O . PHE A 1 136 ? 13.117 -9.832 -9.591 1.00 87.12 136 PHE A O 1
ATOM 1018 N N . PHE A 1 137 ? 12.309 -7.736 -9.516 1.00 90.50 137 PHE A N 1
ATOM 1019 C CA . PHE A 1 137 ? 11.926 -7.694 -10.917 1.00 90.50 137 PHE A CA 1
ATOM 1020 C C . PHE A 1 137 ? 12.960 -6.914 -11.712 1.00 90.50 137 PHE A C 1
ATOM 1022 O O . PHE A 1 137 ? 13.124 -5.711 -11.515 1.00 90.50 137 PHE A O 1
ATOM 1029 N N . ARG A 1 138 ? 13.659 -7.594 -12.618 1.00 90.50 138 ARG A N 1
ATOM 1030 C CA . ARG A 1 138 ? 14.617 -6.965 -13.521 1.00 90.50 138 ARG A CA 1
ATOM 1031 C C . ARG A 1 138 ? 14.012 -6.869 -14.907 1.00 90.50 138 ARG A C 1
ATOM 1033 O O . ARG A 1 138 ? 13.530 -7.867 -15.435 1.00 90.50 138 ARG A O 1
ATOM 1040 N N . LEU A 1 139 ? 14.081 -5.679 -15.487 1.00 90.31 139 LEU A N 1
ATOM 1041 C CA . LEU A 1 139 ? 13.581 -5.391 -16.822 1.00 90.31 139 LEU A CA 1
ATOM 1042 C C . LEU A 1 139 ? 14.692 -4.774 -17.663 1.00 90.31 139 LEU A C 1
ATOM 1044 O O . LEU A 1 139 ? 15.458 -3.941 -17.182 1.00 90.31 139 LEU A O 1
ATOM 1048 N N . LYS A 1 140 ? 14.760 -5.174 -18.927 1.00 87.62 140 LYS A N 1
ATOM 1049 C CA . LYS A 1 140 ? 15.690 -4.691 -19.936 1.00 87.62 140 LYS A CA 1
ATOM 1050 C C . LYS A 1 140 ? 14.889 -4.039 -21.059 1.00 87.62 140 LYS A C 1
ATOM 1052 O O . LYS A 1 140 ? 14.124 -4.699 -21.743 1.00 87.62 140 LYS A O 1
ATOM 1057 N N . ALA A 1 141 ? 15.084 -2.746 -21.284 1.00 83.25 141 ALA A N 1
ATOM 1058 C CA . ALA A 1 141 ? 14.634 -2.099 -22.509 1.00 83.25 141 ALA A CA 1
ATOM 1059 C C . ALA A 1 141 ? 15.775 -2.126 -23.519 1.00 83.25 141 ALA A C 1
ATOM 1061 O O . ALA A 1 141 ? 16.908 -1.762 -23.193 1.00 83.25 141 ALA A O 1
ATOM 1062 N N . ARG A 1 142 ? 15.482 -2.526 -24.751 1.00 75.31 142 ARG A N 1
ATOM 1063 C CA . ARG A 1 142 ? 16.447 -2.529 -25.849 1.00 75.31 142 ARG A CA 1
ATOM 1064 C C . ARG A 1 142 ? 15.841 -1.913 -27.099 1.00 75.31 142 ARG A C 1
ATOM 1066 O O . ARG A 1 142 ? 14.626 -1.923 -27.285 1.00 75.31 142 ARG A O 1
ATOM 1073 N N . ARG A 1 143 ? 16.707 -1.372 -27.948 1.00 74.94 143 ARG A N 1
ATOM 1074 C CA . ARG A 1 143 ? 16.390 -1.128 -29.354 1.00 74.94 143 ARG A CA 1
ATOM 1075 C C . ARG A 1 143 ? 17.042 -2.235 -30.165 1.00 74.94 143 ARG A C 1
ATOM 1077 O O . ARG A 1 143 ? 18.231 -2.482 -29.980 1.00 74.94 143 ARG A O 1
ATOM 1084 N N . ASP A 1 144 ? 16.257 -2.848 -31.044 1.00 65.62 144 ASP A N 1
ATOM 1085 C CA . ASP A 1 144 ? 16.694 -3.896 -31.964 1.00 65.62 144 ASP A CA 1
ATOM 1086 C C . ASP A 1 144 ? 16.531 -3.419 -33.418 1.00 65.62 144 ASP A C 1
ATOM 1088 O O . ASP A 1 144 ? 15.736 -2.520 -33.708 1.00 65.62 144 ASP A O 1
ATOM 1092 N N . GLY A 1 145 ? 17.257 -4.051 -34.344 1.00 61.94 145 GLY A N 1
ATOM 1093 C CA . GLY A 1 145 ? 17.052 -3.893 -35.787 1.00 61.94 145 GLY A CA 1
ATOM 1094 C C . GLY A 1 145 ? 17.180 -2.448 -36.284 1.00 61.94 145 GLY A C 1
ATOM 1095 O O . GLY A 1 145 ? 18.007 -1.677 -35.798 1.00 61.94 145 GLY A O 1
ATOM 1096 N N . SER A 1 146 ? 16.350 -2.062 -37.262 1.00 58.16 146 SER A N 1
ATOM 1097 C CA . SER A 1 146 ? 16.404 -0.744 -37.920 1.00 58.16 146 SER A CA 1
ATOM 1098 C C . SER A 1 146 ? 16.336 0.441 -36.957 1.00 58.16 146 SER A C 1
ATOM 1100 O O . SER A 1 146 ? 16.927 1.483 -37.244 1.00 58.16 146 SER A O 1
ATOM 1102 N N . ASP A 1 147 ? 15.657 0.288 -35.819 1.00 62.09 147 ASP A N 1
ATOM 1103 C CA . ASP A 1 147 ? 15.533 1.339 -34.811 1.00 62.09 147 ASP A CA 1
ATOM 1104 C C . ASP A 1 147 ? 16.870 1.621 -34.119 1.00 62.09 147 ASP A C 1
ATOM 1106 O O . ASP A 1 147 ? 17.179 2.782 -33.859 1.00 62.09 147 ASP A O 1
ATOM 1110 N N . ALA A 1 148 ? 17.676 0.587 -33.857 1.00 60.38 148 ALA A N 1
ATOM 1111 C CA . ALA A 1 148 ? 18.967 0.698 -33.178 1.00 60.38 148 ALA A CA 1
ATOM 1112 C C . ALA A 1 148 ? 20.089 1.196 -34.106 1.00 60.38 148 ALA A C 1
ATOM 1114 O O . ALA A 1 148 ? 20.913 2.029 -33.729 1.00 60.38 148 ALA A O 1
ATOM 1115 N N . ILE A 1 149 ? 20.077 0.737 -35.356 1.00 55.16 149 ILE A N 1
ATOM 1116 C CA . ILE A 1 149 ? 21.109 1.010 -36.374 1.00 55.16 149 ILE A CA 1
ATOM 1117 C C . ILE A 1 149 ? 21.110 2.479 -36.768 1.00 55.16 149 ILE A C 1
ATOM 1119 O O . ILE A 1 149 ? 22.130 3.166 -36.804 1.00 55.16 149 ILE A O 1
ATOM 1123 N N . LYS A 1 150 ? 19.908 2.982 -37.020 1.00 56.31 150 LYS A N 1
ATOM 1124 C CA . LYS A 1 150 ? 19.661 4.356 -37.428 1.00 56.31 150 LYS A CA 1
ATOM 1125 C C . LYS A 1 150 ? 19.709 5.342 -36.238 1.00 56.31 150 LYS A C 1
ATOM 1127 O O . LYS A 1 150 ? 19.415 6.524 -36.402 1.00 56.31 150 LYS A O 1
ATOM 1132 N N . LEU A 1 151 ? 20.040 4.874 -35.035 1.00 58.28 151 LEU A N 1
ATOM 1133 C CA . LEU A 1 151 ? 20.277 5.713 -33.857 1.00 58.28 151 LEU A CA 1
ATOM 1134 C C . LEU A 1 151 ? 21.755 6.061 -33.662 1.00 58.28 151 LEU A C 1
ATOM 1136 O O . LEU A 1 151 ? 22.030 7.118 -33.108 1.00 58.28 151 LEU A O 1
ATOM 1140 N N . MET A 1 152 ? 22.671 5.190 -34.100 1.00 53.44 152 MET A N 1
ATOM 1141 C CA . MET A 1 152 ? 24.111 5.321 -33.840 1.00 53.44 152 MET A CA 1
ATOM 1142 C C . MET A 1 152 ? 24.925 5.913 -35.000 1.00 53.44 152 MET A C 1
ATOM 1144 O O . MET A 1 152 ? 26.109 6.171 -34.801 1.00 53.44 152 MET A O 1
ATOM 1148 N N . PHE A 1 153 ? 24.346 6.056 -36.204 1.00 54.53 153 PHE A N 1
ATOM 1149 C CA . PHE A 1 153 ? 25.148 6.299 -37.414 1.00 54.53 153 PHE A CA 1
ATOM 1150 C C . PHE A 1 153 ? 24.489 7.122 -38.536 1.00 54.53 153 PHE A C 1
ATOM 1152 O O . PHE A 1 153 ? 24.912 7.037 -39.693 1.00 54.53 153 PHE A O 1
ATOM 1159 N N . VAL A 1 154 ? 23.453 7.922 -38.276 1.00 56.19 154 VAL A N 1
ATOM 1160 C CA . VAL A 1 154 ? 22.692 8.506 -39.402 1.00 56.19 154 VAL A CA 1
ATOM 1161 C C . VAL A 1 154 ? 23.399 9.665 -40.106 1.00 56.19 154 VAL A C 1
ATOM 1163 O O . VAL A 1 154 ? 23.421 9.649 -41.331 1.00 56.19 154 VAL A O 1
ATOM 1166 N N . PRO A 1 155 ? 24.023 10.651 -39.447 1.00 50.56 155 PRO A N 1
ATOM 1167 C CA . PRO A 1 155 ? 24.570 11.780 -40.192 1.00 50.56 155 PRO A CA 1
ATOM 1168 C C . PRO A 1 155 ? 25.869 11.439 -40.930 1.00 50.56 155 PRO A C 1
ATOM 1170 O O . PRO A 1 155 ? 25.994 11.748 -42.109 1.00 50.56 155 PRO A O 1
ATOM 1173 N N . ALA A 1 156 ? 26.827 10.774 -40.276 1.00 50.97 156 ALA A N 1
ATOM 1174 C CA . ALA A 1 156 ? 28.144 10.531 -40.864 1.00 50.97 156 ALA A CA 1
ATOM 1175 C C . ALA A 1 156 ? 28.115 9.430 -41.933 1.00 50.97 156 ALA A C 1
ATOM 1177 O O . ALA A 1 156 ? 28.604 9.656 -43.033 1.00 50.97 156 ALA A O 1
ATOM 1178 N N . ILE A 1 157 ? 27.505 8.268 -41.669 1.00 52.53 157 ILE A N 1
ATOM 1179 C CA . ILE A 1 157 ? 27.485 7.180 -42.658 1.00 52.53 157 ILE A CA 1
ATOM 1180 C C . ILE A 1 157 ? 26.630 7.564 -43.865 1.00 52.53 157 ILE A C 1
ATOM 1182 O O . ILE A 1 157 ? 27.081 7.349 -44.984 1.00 52.53 157 ILE A O 1
ATOM 1186 N N . PHE A 1 158 ? 25.465 8.208 -43.700 1.00 50.53 158 PHE A N 1
ATOM 1187 C CA . PHE A 1 158 ? 24.718 8.686 -44.871 1.00 50.53 158 PHE A CA 1
ATOM 1188 C C . PHE A 1 158 ? 25.409 9.856 -45.574 1.00 50.53 158 PHE A C 1
ATOM 1190 O O . PHE A 1 158 ? 25.416 9.862 -46.800 1.00 50.53 158 PHE A O 1
ATOM 1197 N N . ALA A 1 159 ? 26.034 10.814 -44.876 1.00 48.53 159 ALA A N 1
ATOM 1198 C CA . ALA A 1 159 ? 26.770 11.894 -45.546 1.00 48.53 159 ALA A CA 1
ATOM 1199 C C . ALA A 1 159 ? 28.002 11.371 -46.305 1.00 48.53 159 ALA A C 1
ATOM 1201 O O . ALA A 1 159 ? 28.234 11.776 -47.439 1.00 48.53 159 ALA A O 1
ATOM 1202 N N . PHE A 1 160 ? 28.762 10.431 -45.736 1.00 51.12 160 PHE A N 1
ATOM 1203 C CA . PHE A 1 160 ? 29.940 9.856 -46.391 1.00 51.12 160 PHE A CA 1
ATOM 1204 C C . PHE A 1 160 ? 29.581 8.811 -47.457 1.00 51.12 160 PHE A C 1
ATOM 1206 O O . PHE A 1 160 ? 30.226 8.790 -48.504 1.00 51.12 160 PHE A O 1
ATOM 1213 N N . ASN A 1 161 ? 28.540 7.992 -47.269 1.00 51.81 161 ASN A N 1
ATOM 1214 C CA . ASN A 1 161 ? 28.099 7.022 -48.283 1.00 51.81 161 ASN A CA 1
ATOM 1215 C C . ASN A 1 161 ? 27.310 7.675 -49.421 1.00 51.81 161 ASN A C 1
ATOM 1217 O O . ASN A 1 161 ? 27.465 7.254 -50.561 1.00 51.81 161 ASN A O 1
ATOM 1221 N N . SER A 1 162 ? 26.535 8.737 -49.173 1.00 50.81 162 SER A N 1
ATOM 1222 C CA . SER A 1 162 ? 25.930 9.521 -50.267 1.00 50.81 162 SER A CA 1
ATOM 1223 C C . SER A 1 162 ? 26.983 10.265 -51.090 1.00 50.81 162 SER A C 1
ATOM 1225 O O . SER A 1 162 ? 26.810 10.427 -52.295 1.00 50.81 162 SER A O 1
ATOM 1227 N N . TRP A 1 163 ? 28.103 10.656 -50.471 1.00 49.72 163 TRP A N 1
ATOM 1228 C CA . TRP A 1 163 ? 29.211 11.304 -51.172 1.00 49.72 163 TRP A CA 1
ATOM 1229 C C . TRP A 1 163 ? 30.137 10.316 -51.902 1.00 49.72 163 TRP A C 1
ATOM 1231 O O . TRP A 1 163 ? 30.733 10.676 -52.915 1.00 49.72 163 TRP A O 1
ATOM 1241 N N . SER A 1 164 ? 30.248 9.072 -51.423 1.00 55.88 164 SER A N 1
ATOM 1242 C CA . SER A 1 164 ? 31.126 8.035 -51.996 1.00 55.88 164 SER A CA 1
ATOM 1243 C C . SER A 1 164 ? 30.410 6.970 -52.839 1.00 55.88 164 SER A C 1
ATOM 1245 O O . SER A 1 164 ? 31.077 6.210 -53.537 1.00 55.88 164 SER A O 1
ATOM 1247 N N . GLY A 1 165 ? 29.075 6.901 -52.800 1.00 52.88 165 GLY A N 1
ATOM 1248 C CA . GLY A 1 165 ? 28.270 5.910 -53.524 1.00 52.88 165 GLY A CA 1
ATOM 1249 C C . GLY A 1 165 ? 28.429 4.468 -53.027 1.00 52.88 165 GLY A C 1
ATOM 1250 O O . GLY A 1 165 ? 28.017 3.540 -53.722 1.00 52.88 165 GLY A O 1
ATOM 1251 N N . LEU A 1 166 ? 29.047 4.257 -51.861 1.00 49.31 166 LEU A N 1
ATOM 1252 C CA . LEU A 1 166 ? 29.335 2.924 -51.333 1.00 49.31 166 LEU A CA 1
ATOM 1253 C C . LEU A 1 166 ? 28.145 2.351 -50.542 1.00 49.31 166 LEU A C 1
ATOM 1255 O O . LEU A 1 166 ? 27.492 3.084 -49.793 1.00 49.31 166 LEU A O 1
ATOM 1259 N N . PRO A 1 167 ? 27.857 1.041 -50.676 1.00 53.72 167 PRO A N 1
ATOM 1260 C CA . PRO A 1 167 ? 26.826 0.380 -49.885 1.00 53.72 167 PRO A CA 1
ATOM 1261 C C . PRO A 1 167 ? 27.215 0.341 -48.401 1.00 53.72 167 PRO A C 1
ATOM 1263 O O . PRO A 1 167 ? 28.390 0.233 -48.048 1.00 53.72 167 PRO A O 1
ATOM 1266 N N . VAL A 1 168 ? 26.212 0.410 -47.525 1.00 53.09 168 VAL A N 1
ATOM 1267 C CA . VAL A 1 168 ? 26.397 0.263 -46.074 1.00 53.09 168 VAL A CA 1
ATOM 1268 C C . VAL A 1 168 ? 26.960 -1.145 -45.779 1.00 53.09 168 VAL A C 1
ATOM 1270 O O . VAL A 1 168 ? 26.388 -2.121 -46.270 1.00 53.09 168 VAL A O 1
ATOM 1273 N N . PRO A 1 169 ? 28.073 -1.289 -45.026 1.00 48.97 169 PRO A N 1
ATOM 1274 C CA . PRO A 1 169 ? 28.683 -2.592 -44.746 1.00 48.97 169 PRO A CA 1
ATOM 1275 C C . PRO A 1 169 ? 27.747 -3.554 -43.999 1.00 48.97 169 PRO A C 1
ATOM 1277 O O . PRO A 1 169 ? 27.126 -3.172 -43.008 1.00 48.97 169 PRO A O 1
ATOM 1280 N N . SER A 1 170 ? 27.696 -4.822 -44.416 1.00 43.62 170 SER A N 1
ATOM 1281 C CA . SER A 1 170 ? 26.905 -5.868 -43.749 1.00 43.62 170 SER A CA 1
ATOM 1282 C C . SER A 1 170 ? 27.317 -6.042 -42.282 1.00 43.62 170 SER A C 1
ATOM 1284 O O . SER A 1 170 ? 28.510 -6.141 -41.997 1.00 43.62 170 SER A O 1
ATOM 1286 N N . GLY A 1 171 ? 26.351 -6.124 -41.363 1.00 42.34 171 GLY A N 1
ATOM 1287 C CA . GLY A 1 171 ? 26.628 -6.283 -39.928 1.00 42.34 171 GLY A CA 1
ATOM 1288 C C . GLY A 1 171 ? 26.792 -4.971 -39.151 1.00 42.34 171 GLY A C 1
ATOM 1289 O O . GLY A 1 171 ? 27.013 -5.013 -37.947 1.00 42.34 171 GLY A O 1
ATOM 1290 N N . THR A 1 172 ? 26.583 -3.803 -39.777 1.00 44.59 172 THR A N 1
ATOM 1291 C CA . THR A 1 172 ? 26.258 -2.569 -39.018 1.00 44.59 172 THR A CA 1
ATOM 1292 C C . THR A 1 172 ? 24.907 -2.672 -38.291 1.00 44.59 172 THR A C 1
ATOM 1294 O O . THR A 1 172 ? 24.571 -1.816 -37.474 1.00 44.59 172 THR A O 1
ATOM 1297 N N . ASP A 1 173 ? 24.184 -3.771 -38.531 1.00 40.62 173 ASP A N 1
ATOM 1298 C CA . ASP A 1 173 ? 22.835 -4.037 -38.059 1.00 40.62 173 ASP A CA 1
ATOM 1299 C C . ASP A 1 173 ? 22.731 -4.499 -36.590 1.00 40.62 173 ASP A C 1
ATOM 1301 O O . ASP A 1 173 ? 21.637 -4.722 -36.074 1.00 40.62 173 ASP A O 1
ATOM 1305 N N . THR A 1 174 ? 23.867 -4.687 -35.908 1.00 43.81 174 THR A N 1
ATOM 1306 C CA . THR A 1 174 ? 23.951 -5.490 -34.672 1.00 43.81 174 THR A CA 1
ATOM 1307 C C . THR A 1 174 ? 24.225 -4.695 -33.390 1.00 43.81 174 THR A C 1
ATOM 1309 O O . THR A 1 174 ? 24.536 -5.286 -32.354 1.00 43.81 174 THR A O 1
ATOM 1312 N N . ALA A 1 175 ? 24.136 -3.363 -33.414 1.00 45.47 175 ALA A N 1
ATOM 1313 C CA . ALA A 1 175 ? 24.391 -2.541 -32.230 1.00 45.47 175 ALA A CA 1
ATOM 1314 C C . ALA A 1 175 ? 23.132 -2.371 -31.356 1.00 45.47 175 ALA A C 1
ATOM 1316 O O . ALA A 1 175 ? 22.349 -1.444 -31.541 1.00 45.47 175 ALA A O 1
ATOM 1317 N N . ASN A 1 176 ? 22.953 -3.238 -30.356 1.00 56.50 176 ASN A N 1
ATOM 1318 C CA . ASN A 1 176 ? 21.807 -3.167 -29.441 1.00 56.50 176 ASN A CA 1
ATOM 1319 C C . ASN A 1 176 ? 22.111 -2.265 -28.236 1.00 56.50 176 ASN A C 1
ATOM 1321 O O . ASN A 1 176 ? 22.715 -2.700 -27.250 1.00 56.50 176 ASN A O 1
ATOM 1325 N N . THR A 1 177 ? 21.656 -1.007 -28.276 1.00 62.88 177 THR A N 1
ATOM 1326 C CA . THR A 1 177 ? 21.614 -0.186 -27.055 1.00 62.88 177 THR A CA 1
ATOM 1327 C C . THR A 1 177 ? 20.544 -0.744 -26.134 1.00 62.88 177 THR A C 1
ATOM 1329 O O . THR A 1 177 ? 19.374 -0.817 -26.513 1.00 62.88 177 THR A O 1
ATOM 1332 N N . TYR A 1 178 ? 20.931 -1.093 -24.910 1.00 70.00 178 TYR A N 1
ATOM 1333 C CA . TYR A 1 178 ? 19.978 -1.474 -23.883 1.00 70.00 178 TYR A CA 1
ATOM 1334 C C . TYR A 1 178 ? 20.204 -0.730 -22.573 1.00 70.00 178 TYR A C 1
ATOM 1336 O O . TYR A 1 178 ? 21.299 -0.244 -22.266 1.00 70.00 178 TYR A O 1
ATOM 1344 N N . ARG A 1 179 ? 19.127 -0.638 -21.803 1.00 79.00 179 ARG A N 1
ATOM 1345 C CA . ARG A 1 179 ? 19.099 -0.182 -20.420 1.00 79.00 179 ARG A CA 1
ATOM 1346 C C . ARG A 1 179 ? 18.367 -1.215 -19.596 1.00 79.00 179 ARG A C 1
ATOM 1348 O O . ARG A 1 179 ? 17.477 -1.897 -20.098 1.00 79.00 179 ARG A O 1
ATOM 1355 N N . SER A 1 180 ? 18.786 -1.375 -18.357 1.00 83.00 180 SER A N 1
ATOM 1356 C CA . SER A 1 180 ? 18.196 -2.353 -17.461 1.00 83.00 180 SER A CA 1
ATOM 1357 C C . SER A 1 180 ? 18.010 -1.734 -16.102 1.00 83.00 180 SER A C 1
ATOM 1359 O O . SER A 1 180 ? 18.890 -1.022 -15.633 1.00 83.00 180 SER A O 1
ATOM 1361 N N . THR A 1 181 ? 16.897 -2.066 -15.477 1.00 84.44 181 THR A N 1
ATOM 1362 C CA . THR A 1 181 ? 16.573 -1.641 -14.127 1.00 84.44 181 THR A CA 1
ATOM 1363 C C . THR A 1 181 ? 16.168 -2.850 -13.307 1.00 84.44 181 THR A C 1
ATOM 1365 O O . THR A 1 181 ? 15.719 -3.866 -13.845 1.00 84.44 181 THR A O 1
ATOM 1368 N N . GLU A 1 182 ? 16.328 -2.735 -12.000 1.00 86.44 182 GLU A N 1
ATOM 1369 C CA . GLU A 1 182 ? 15.837 -3.702 -11.037 1.00 86.44 182 GLU A CA 1
ATOM 1370 C C . GLU A 1 182 ? 14.910 -2.984 -10.065 1.00 86.44 182 GLU A C 1
ATOM 1372 O O . GLU A 1 182 ? 15.232 -1.912 -9.550 1.00 86.44 182 GLU A O 1
ATOM 1377 N N . VAL A 1 183 ? 13.753 -3.584 -9.822 1.00 87.69 183 VAL A N 1
ATOM 1378 C CA . VAL A 1 183 ? 12.726 -3.077 -8.923 1.00 87.69 183 VAL A CA 1
ATOM 1379 C C . VAL A 1 183 ? 12.563 -4.041 -7.759 1.00 87.69 183 VAL A C 1
ATOM 1381 O O . VAL A 1 183 ? 12.479 -5.260 -7.929 1.00 87.69 183 VAL A O 1
ATOM 1384 N N . ILE A 1 184 ? 12.494 -3.466 -6.565 1.00 87.00 184 ILE A N 1
ATOM 1385 C CA . ILE A 1 184 ? 12.291 -4.159 -5.298 1.00 87.00 184 ILE A CA 1
ATOM 1386 C C . ILE A 1 184 ? 11.111 -3.547 -4.546 1.00 87.00 184 ILE A C 1
ATOM 1388 O O . ILE A 1 184 ? 10.642 -2.450 -4.854 1.00 87.00 184 ILE A O 1
ATOM 1392 N N . ALA A 1 185 ? 10.627 -4.246 -3.524 1.00 88.25 185 ALA A N 1
ATOM 1393 C CA . ALA A 1 185 ? 9.627 -3.703 -2.616 1.00 88.25 185 ALA A CA 1
ATOM 1394 C C . ALA A 1 185 ? 10.301 -2.823 -1.543 1.00 88.25 185 ALA A C 1
ATOM 1396 O O . ALA A 1 185 ? 11.265 -3.238 -0.904 1.00 88.25 185 ALA A O 1
ATOM 1397 N N . GLN A 1 186 ? 9.797 -1.628 -1.269 1.00 89.00 186 GLN A N 1
ATOM 1398 C CA . GLN A 1 186 ? 10.202 -0.832 -0.101 1.00 89.00 186 GLN A CA 1
ATOM 1399 C C . GLN A 1 186 ? 8.972 -0.476 0.734 1.00 89.00 186 GLN A C 1
ATOM 1401 O O . GLN A 1 186 ? 7.883 -0.407 0.167 1.00 89.00 186 GLN A O 1
ATOM 1406 N N . PRO A 1 187 ? 9.091 -0.273 2.060 1.00 91.31 187 PRO A N 1
ATOM 1407 C CA . PRO A 1 187 ? 7.963 0.191 2.858 1.00 91.31 187 PRO A CA 1
ATOM 1408 C C . PRO A 1 187 ? 7.356 1.462 2.260 1.00 91.31 187 PRO A C 1
ATOM 1410 O O . PRO A 1 187 ? 8.077 2.404 1.919 1.00 91.31 187 PRO A O 1
ATOM 1413 N N . ALA A 1 188 ? 6.034 1.470 2.109 1.00 90.50 188 ALA A N 1
ATOM 1414 C CA . ALA A 1 188 ? 5.325 2.600 1.533 1.00 90.50 188 ALA A CA 1
ATOM 1415 C C . ALA A 1 188 ? 5.419 3.829 2.449 1.00 90.50 188 ALA A C 1
ATOM 1417 O O . ALA A 1 188 ? 5.277 3.730 3.670 1.00 90.50 188 ALA A O 1
ATOM 1418 N N . SER A 1 189 ? 5.628 4.998 1.852 1.00 88.50 189 SER A N 1
ATOM 1419 C CA . SER A 1 189 ? 5.568 6.294 2.530 1.00 88.50 189 SER A CA 1
ATOM 1420 C C . SER A 1 189 ? 4.252 7.026 2.287 1.00 88.50 189 SER A C 1
ATOM 1422 O O . SER A 1 189 ? 3.927 7.927 3.055 1.00 88.50 189 SER A O 1
ATOM 1424 N N . ARG A 1 190 ? 3.471 6.623 1.281 1.00 90.19 190 ARG A N 1
ATOM 1425 C CA . ARG A 1 190 ? 2.153 7.186 0.974 1.00 90.19 190 ARG A CA 1
ATOM 1426 C C . ARG A 1 190 ? 1.206 6.121 0.439 1.00 90.19 190 ARG A C 1
ATOM 1428 O O . ARG A 1 190 ? 1.629 5.225 -0.290 1.00 90.19 190 ARG A O 1
ATOM 1435 N N . ILE A 1 191 ? -0.073 6.284 0.761 1.00 91.38 191 ILE A N 1
ATOM 1436 C CA . ILE A 1 191 ? -1.209 5.599 0.147 1.00 91.38 191 ILE A CA 1
ATOM 1437 C C . ILE A 1 191 ? -2.078 6.667 -0.511 1.00 91.38 191 ILE A C 1
ATOM 1439 O O . ILE A 1 191 ? -2.423 7.661 0.129 1.00 91.38 191 ILE A O 1
ATOM 1443 N N . GLY A 1 192 ? -2.387 6.490 -1.793 1.00 87.88 192 GLY A N 1
ATOM 1444 C CA . GLY A 1 192 ? -3.269 7.387 -2.532 1.00 87.88 192 GLY A CA 1
ATOM 1445 C C . GLY A 1 192 ? -4.693 7.414 -1.975 1.00 87.88 192 GLY A C 1
ATOM 1446 O O . GLY A 1 192 ? -5.075 6.610 -1.123 1.00 87.88 192 GLY A O 1
ATOM 1447 N N . GLU A 1 193 ? -5.481 8.363 -2.470 1.00 86.12 193 GLU A N 1
ATOM 1448 C CA . GLU A 1 193 ? -6.903 8.445 -2.142 1.00 86.12 193 GLU A CA 1
ATOM 1449 C C . GLU A 1 193 ? -7.670 7.223 -2.661 1.00 86.12 193 GLU A C 1
ATOM 1451 O O . GLU A 1 193 ? -7.246 6.542 -3.601 1.00 86.12 193 GLU A O 1
ATOM 1456 N N . GLY A 1 194 ? -8.803 6.933 -2.029 1.00 86.56 194 GLY A N 1
ATOM 1457 C CA . GLY A 1 194 ? -9.739 5.948 -2.542 1.00 86.56 194 GLY A CA 1
ATOM 1458 C C . GLY A 1 194 ? -10.440 6.464 -3.789 1.00 86.56 194 GLY A C 1
ATOM 1459 O O . GLY A 1 194 ? -10.969 7.571 -3.804 1.00 86.56 194 GLY A O 1
ATOM 1460 N N . THR A 1 195 ? -10.501 5.632 -4.821 1.00 85.44 195 THR A N 1
ATOM 1461 C CA . THR A 1 195 ? -11.424 5.844 -5.934 1.00 85.44 195 THR A CA 1
ATOM 1462 C C . THR A 1 195 ? -12.863 5.882 -5.409 1.00 85.44 195 THR A C 1
ATOM 1464 O O . THR A 1 195 ? -13.188 5.055 -4.564 1.00 85.44 195 THR A O 1
ATOM 1467 N N . PRO A 1 196 ? -13.754 6.767 -5.892 1.00 76.88 196 PRO A N 1
ATOM 1468 C CA . PRO A 1 196 ? -15.162 6.753 -5.498 1.00 76.88 196 PRO A CA 1
ATOM 1469 C C . PRO A 1 196 ? -15.783 5.352 -5.630 1.00 76.88 196 PRO A C 1
ATOM 1471 O O . PRO A 1 196 ? -15.626 4.693 -6.651 1.00 76.88 196 PRO A O 1
ATOM 1474 N N . ALA A 1 197 ? -16.497 4.875 -4.607 1.00 65.00 197 ALA A N 1
ATOM 1475 C CA . ALA A 1 197 ? -17.127 3.547 -4.651 1.00 65.00 197 ALA A CA 1
ATOM 1476 C C . ALA A 1 197 ? -18.417 3.503 -5.491 1.00 65.00 197 ALA A C 1
ATOM 1478 O O . ALA A 1 197 ? -18.999 2.435 -5.674 1.00 65.00 197 ALA A O 1
ATOM 1479 N N . THR A 1 198 ? -18.885 4.652 -5.986 1.00 64.56 198 THR A N 1
ATOM 14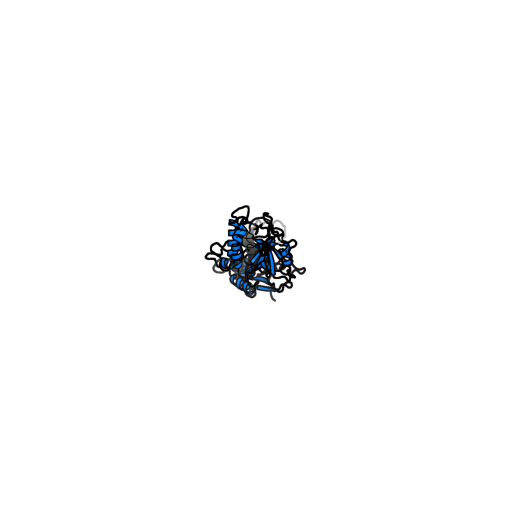80 C CA . THR A 1 198 ? -20.132 4.781 -6.742 1.00 64.56 198 THR A CA 1
ATOM 1481 C C . THR A 1 198 ? -19.917 5.568 -8.034 1.00 64.56 198 THR A C 1
ATOM 1483 O O . THR A 1 198 ? -19.136 6.516 -8.080 1.00 64.56 198 THR A O 1
ATOM 1486 N N . GLY A 1 199 ? -20.606 5.155 -9.103 1.00 63.22 199 GLY A N 1
ATOM 1487 C CA . GLY A 1 199 ? -20.513 5.756 -10.438 1.00 63.22 199 GLY A CA 1
ATOM 1488 C C . GLY A 1 199 ? -19.868 4.846 -11.491 1.00 63.22 199 GLY A C 1
ATOM 1489 O O . GLY A 1 199 ? -19.402 3.748 -11.195 1.00 63.22 199 GLY A O 1
ATOM 1490 N N . SER A 1 200 ? -19.872 5.298 -12.750 1.00 67.12 200 SER A N 1
ATOM 1491 C CA . SER A 1 200 ? -19.154 4.624 -13.838 1.00 67.12 200 SER A CA 1
ATOM 1492 C C . SER A 1 200 ? -17.659 4.884 -13.676 1.00 67.12 200 SER A C 1
ATOM 1494 O O . SER A 1 200 ? -17.168 5.938 -14.074 1.00 67.12 200 SER A O 1
ATOM 1496 N N . LEU A 1 201 ? -16.944 3.933 -13.081 1.00 70.81 201 LEU A N 1
ATOM 1497 C CA . LEU A 1 201 ? -15.494 4.008 -12.941 1.00 70.81 201 LEU A CA 1
ATOM 1498 C C . LEU A 1 201 ? -14.814 3.791 -14.291 1.00 70.81 201 LEU A C 1
ATOM 1500 O O . LEU A 1 201 ? -15.243 2.957 -15.092 1.00 70.81 201 LEU A O 1
ATOM 1504 N N . SER A 1 202 ? -13.726 4.522 -14.538 1.00 72.31 202 SER A N 1
ATOM 1505 C CA . SER A 1 202 ? -12.799 4.120 -15.592 1.00 72.31 202 SER A CA 1
ATOM 1506 C C . SER A 1 202 ? -12.186 2.757 -15.242 1.00 72.31 202 SER A C 1
ATOM 1508 O O . SER A 1 202 ? -12.165 2.354 -14.079 1.00 72.31 202 SER A O 1
ATOM 1510 N N . THR A 1 203 ? -11.639 2.037 -16.224 1.00 68.69 203 THR A N 1
ATOM 1511 C CA . THR A 1 203 ? -10.945 0.761 -15.965 1.00 68.69 203 THR A CA 1
ATOM 1512 C C . THR A 1 203 ? -9.842 0.922 -14.913 1.00 68.69 203 THR A C 1
ATOM 1514 O O . THR A 1 203 ? -9.714 0.097 -14.015 1.00 68.69 203 THR A O 1
ATOM 1517 N N . ARG A 1 204 ? -9.104 2.041 -14.963 1.00 65.94 204 ARG A N 1
ATOM 1518 C CA . ARG A 1 204 ? -8.046 2.363 -13.996 1.00 65.94 204 ARG A CA 1
ATOM 1519 C C . ARG A 1 204 ? -8.590 2.595 -12.586 1.00 65.94 204 ARG A C 1
ATOM 1521 O O . ARG A 1 204 ? -7.959 2.194 -11.615 1.00 65.94 204 ARG A O 1
ATOM 1528 N N . ASP A 1 205 ? -9.733 3.254 -12.481 1.00 70.88 205 ASP A N 1
ATOM 1529 C CA . ASP A 1 205 ? -10.392 3.543 -11.210 1.00 70.88 205 ASP A CA 1
ATOM 1530 C C . ASP A 1 205 ? -10.945 2.262 -10.576 1.00 70.88 205 ASP A C 1
ATOM 1532 O O . ASP A 1 205 ? -10.739 2.008 -9.389 1.00 70.88 205 ASP A O 1
ATOM 1536 N N . ALA A 1 206 ? -11.560 1.395 -11.383 1.00 71.62 206 ALA A N 1
ATOM 1537 C CA . ALA A 1 206 ? -12.010 0.080 -10.938 1.00 71.62 206 ALA A CA 1
ATOM 1538 C C . ALA A 1 206 ? -10.845 -0.776 -10.402 1.00 71.62 206 ALA A C 1
ATOM 1540 O O . ALA A 1 206 ? -10.994 -1.442 -9.378 1.00 71.62 206 ALA A O 1
ATOM 1541 N N . ASP A 1 207 ? -9.667 -0.699 -11.031 1.00 72.06 207 ASP A N 1
ATOM 1542 C CA . ASP A 1 207 ? -8.462 -1.428 -10.608 1.00 72.06 207 ASP A CA 1
ATOM 1543 C C . ASP A 1 207 ? -7.877 -0.955 -9.264 1.00 72.06 207 ASP A C 1
ATOM 1545 O O . ASP A 1 207 ? -7.148 -1.707 -8.607 1.00 72.06 207 ASP A O 1
ATOM 1549 N N . LEU A 1 208 ? -8.148 0.290 -8.861 1.00 79.56 208 LEU A N 1
ATOM 1550 C CA . LEU A 1 208 ? -7.660 0.892 -7.613 1.00 79.56 208 LEU A CA 1
ATOM 1551 C C . LEU A 1 208 ? -8.700 0.844 -6.483 1.00 79.56 208 LEU A C 1
ATOM 1553 O O . LEU A 1 208 ? -8.386 1.184 -5.336 1.00 79.56 208 LEU A O 1
ATOM 1557 N N . ALA A 1 209 ? -9.912 0.367 -6.775 1.00 77.62 209 ALA A N 1
ATOM 1558 C CA . ALA A 1 209 ? -11.019 0.321 -5.834 1.00 77.62 209 ALA A CA 1
ATOM 1559 C C . ALA A 1 209 ? -10.658 -0.427 -4.534 1.00 77.62 209 ALA A C 1
ATOM 1561 O O . ALA A 1 209 ? -10.332 -1.617 -4.485 1.00 77.62 209 ALA A O 1
ATOM 1562 N N . GLY A 1 210 ? -10.729 0.316 -3.430 1.00 80.38 210 GLY A N 1
ATOM 1563 C CA . GLY A 1 210 ? -10.381 -0.111 -2.078 1.00 80.38 210 GLY A CA 1
ATOM 1564 C C . GLY A 1 210 ? -8.917 -0.514 -1.841 1.00 80.38 210 GLY A C 1
ATOM 1565 O O . GLY A 1 210 ? -8.629 -1.210 -0.868 1.00 80.38 210 GLY A O 1
ATOM 1566 N N . PHE A 1 211 ? -7.987 -0.026 -2.665 1.00 86.06 211 PHE A N 1
ATOM 1567 C CA . PHE A 1 211 ? -6.589 0.175 -2.273 1.00 86.06 211 PHE A CA 1
ATOM 1568 C C . PHE A 1 211 ? -6.428 1.561 -1.617 1.00 86.06 211 PHE A C 1
ATOM 1570 O O . PHE A 1 211 ? -5.693 2.413 -2.106 1.00 86.06 211 PHE A O 1
ATOM 1577 N N . ALA A 1 212 ? -7.146 1.799 -0.518 1.00 91.00 212 ALA A N 1
ATOM 1578 C CA . ALA A 1 212 ? -7.114 3.049 0.246 1.00 91.00 212 ALA A CA 1
ATOM 1579 C C . ALA A 1 212 ? -6.832 2.770 1.727 1.00 91.00 212 ALA A C 1
ATOM 1581 O O . ALA A 1 212 ? -6.977 1.634 2.187 1.00 91.00 212 ALA A O 1
ATOM 1582 N N . ALA A 1 213 ? -6.443 3.802 2.477 1.00 95.00 213 ALA A N 1
ATOM 1583 C CA . ALA A 1 213 ? -6.246 3.687 3.917 1.00 95.00 213 ALA A CA 1
ATOM 1584 C C . ALA A 1 213 ? -7.586 3.450 4.637 1.00 95.00 213 ALA A C 1
ATOM 1586 O O . ALA A 1 213 ? -8.553 4.187 4.461 1.00 95.00 213 ALA A O 1
ATOM 1587 N N . PHE A 1 214 ? -7.636 2.403 5.450 1.00 96.12 214 PHE A N 1
ATOM 1588 C CA . PHE A 1 214 ? -8.764 2.049 6.297 1.00 96.12 214 PHE A CA 1
ATOM 1589 C C . PHE A 1 214 ? -8.824 3.000 7.505 1.00 96.12 214 PHE A C 1
ATOM 1591 O O . PHE A 1 214 ? -7.766 3.329 8.051 1.00 96.12 214 PHE A O 1
ATOM 1598 N N . PRO A 1 215 ? -10.016 3.438 7.962 1.00 96.44 215 PRO A N 1
ATOM 1599 C CA . PRO A 1 215 ? -10.164 4.458 9.006 1.00 96.44 215 PRO A CA 1
ATOM 1600 C C . PRO A 1 215 ? -9.880 3.941 10.433 1.00 96.44 215 PRO A C 1
ATOM 1602 O O . PRO A 1 215 ? -10.527 4.339 11.396 1.00 96.44 215 PRO A O 1
ATOM 1605 N N . LEU A 1 216 ? -8.888 3.065 10.593 1.00 97.25 216 LEU A N 1
ATOM 1606 C CA . LEU A 1 216 ? -8.345 2.593 11.866 1.00 97.25 216 LEU A CA 1
ATOM 1607 C C . LEU A 1 216 ? -6.837 2.821 11.839 1.00 97.25 216 LEU A C 1
ATOM 1609 O O . LEU A 1 216 ? -6.196 2.465 10.856 1.00 97.25 216 LEU A O 1
ATOM 1613 N N . ALA A 1 217 ? -6.268 3.354 12.914 1.00 97.31 217 ALA A N 1
ATOM 1614 C CA . ALA A 1 217 ? -4.826 3.470 13.080 1.00 97.31 217 ALA A CA 1
ATOM 1615 C C . ALA A 1 217 ? -4.329 2.628 14.257 1.00 97.31 217 ALA A C 1
ATOM 1617 O O . ALA A 1 217 ? -5.060 2.414 15.225 1.00 97.31 217 ALA A O 1
ATOM 1618 N N . ILE A 1 218 ? -3.076 2.177 14.190 1.00 97.44 218 ILE A N 1
ATOM 1619 C CA . ILE A 1 218 ? -2.432 1.372 15.241 1.00 97.44 218 ILE A CA 1
ATOM 1620 C C . ILE A 1 218 ? -1.088 1.961 15.675 1.00 97.44 218 ILE A C 1
ATOM 1622 O O . ILE A 1 218 ? -0.447 2.686 14.924 1.00 97.44 218 ILE A O 1
ATOM 1626 N N . SER A 1 219 ? -0.641 1.642 16.884 1.00 96.06 219 SER A N 1
ATOM 1627 C CA . SER A 1 219 ? 0.603 2.148 17.469 1.00 96.06 219 SER A CA 1
ATOM 1628 C C . SER A 1 219 ? 1.844 1.396 16.987 1.00 96.06 219 SER A C 1
ATOM 1630 O O . SER A 1 219 ? 1.908 0.164 17.065 1.00 96.06 219 SER A O 1
ATOM 1632 N N . ASN A 1 220 ? 2.887 2.133 16.594 1.00 96.12 220 ASN A N 1
ATOM 1633 C CA . ASN A 1 220 ? 4.188 1.548 16.266 1.00 96.12 220 ASN A CA 1
ATOM 1634 C C . ASN A 1 220 ? 4.926 0.972 17.488 1.00 96.12 220 ASN A C 1
ATOM 1636 O O . ASN A 1 220 ? 5.786 0.103 17.330 1.00 96.12 220 ASN A O 1
ATOM 1640 N N . GLU A 1 221 ? 4.586 1.408 18.706 1.00 93.94 221 GLU A N 1
ATOM 1641 C CA . GLU A 1 221 ? 5.218 0.905 19.935 1.00 93.94 221 GLU A CA 1
ATOM 1642 C C . GLU A 1 221 ? 4.996 -0.602 20.120 1.00 93.94 221 GLU A C 1
ATOM 1644 O O . GLU A 1 221 ? 5.876 -1.292 20.628 1.00 93.94 221 GLU A O 1
ATOM 1649 N N . GLN A 1 222 ? 3.848 -1.129 19.677 1.00 95.38 222 GLN A N 1
ATOM 1650 C CA . GLN A 1 222 ? 3.583 -2.572 19.671 1.00 95.38 222 GLN A CA 1
ATOM 1651 C C . GLN A 1 222 ? 3.755 -3.183 18.275 1.00 95.38 222 GLN A C 1
ATOM 1653 O O . GLN A 1 222 ? 4.247 -4.308 18.152 1.00 95.38 222 GLN A O 1
ATOM 1658 N N . PHE A 1 223 ? 3.395 -2.450 17.213 1.00 96.56 223 PHE A N 1
ATOM 1659 C CA . PHE A 1 223 ? 3.464 -2.977 15.850 1.00 96.56 223 PHE A CA 1
ATOM 1660 C C . PHE A 1 223 ? 4.897 -3.281 15.391 1.00 96.56 223 PHE A C 1
ATOM 1662 O O . PHE A 1 223 ? 5.097 -4.269 14.696 1.00 96.56 223 PHE A O 1
ATOM 1669 N N . SER A 1 224 ? 5.906 -2.513 15.809 1.00 94.56 224 SER A N 1
ATOM 1670 C CA . SER A 1 224 ? 7.309 -2.779 15.441 1.00 94.56 224 SER A CA 1
ATOM 1671 C C . SER A 1 224 ? 7.781 -4.188 15.827 1.00 94.56 224 SER A C 1
ATOM 1673 O O . SER A 1 224 ? 8.447 -4.855 15.036 1.00 94.56 224 SER A O 1
ATOM 1675 N N . THR A 1 225 ? 7.361 -4.687 16.993 1.00 93.06 225 THR A N 1
ATOM 1676 C CA . THR A 1 225 ? 7.612 -6.071 17.421 1.00 93.06 225 THR A CA 1
ATOM 1677 C C . THR A 1 225 ? 6.751 -7.070 16.644 1.00 93.06 225 THR A C 1
ATOM 1679 O O . THR A 1 225 ? 7.241 -8.127 16.245 1.00 93.06 225 THR A O 1
ATOM 1682 N N . ALA A 1 226 ? 5.483 -6.738 16.378 1.00 94.88 226 ALA A N 1
ATOM 1683 C CA . ALA A 1 226 ? 4.581 -7.581 15.587 1.00 94.88 226 ALA A CA 1
ATOM 1684 C C . ALA A 1 226 ? 5.069 -7.791 14.143 1.00 94.88 226 ALA A C 1
ATOM 1686 O O . ALA A 1 226 ? 4.955 -8.887 13.596 1.00 94.88 226 ALA A O 1
ATOM 1687 N N . ALA A 1 227 ? 5.660 -6.750 13.558 1.00 95.12 227 ALA A N 1
ATOM 1688 C CA . ALA A 1 227 ? 6.213 -6.727 12.214 1.00 95.12 227 ALA A CA 1
ATOM 1689 C C . ALA A 1 227 ? 7.571 -7.440 12.099 1.00 95.12 227 ALA A C 1
ATOM 1691 O O . ALA A 1 227 ? 8.109 -7.556 10.997 1.00 95.12 227 ALA A O 1
ATOM 1692 N N . SER A 1 228 ? 8.143 -7.932 13.202 1.00 91.62 228 SER A N 1
ATOM 1693 C CA . SER A 1 228 ? 9.366 -8.732 13.155 1.00 91.62 228 SER A CA 1
ATOM 1694 C C . SER A 1 228 ? 9.143 -10.008 12.329 1.00 91.62 228 SER A C 1
ATOM 1696 O O . SER A 1 228 ? 8.203 -10.752 12.625 1.00 91.62 228 SER A O 1
ATOM 1698 N N . PRO A 1 229 ? 10.017 -10.334 11.356 1.00 85.44 229 PRO A N 1
ATOM 1699 C CA . PRO A 1 229 ? 9.964 -11.599 10.614 1.00 85.44 229 PRO A CA 1
ATOM 1700 C C . PRO A 1 229 ? 9.988 -12.846 11.507 1.00 85.44 229 PRO A C 1
ATOM 1702 O O . PRO A 1 229 ? 9.498 -13.895 11.105 1.00 85.44 229 PRO A O 1
ATOM 1705 N N . LEU A 1 230 ? 10.531 -12.723 12.724 1.00 86.69 230 LEU A N 1
ATOM 1706 C CA . LEU A 1 230 ? 10.664 -13.811 13.695 1.00 86.69 230 LEU A CA 1
ATOM 1707 C C . LEU A 1 230 ? 9.437 -13.978 14.606 1.00 86.69 230 LEU A C 1
ATOM 1709 O O . LEU A 1 230 ? 9.364 -14.943 15.363 1.00 86.69 230 LEU A O 1
ATOM 1713 N N . SER A 1 231 ? 8.487 -13.040 14.579 1.00 90.06 231 SER A N 1
ATOM 1714 C CA . SER A 1 231 ? 7.258 -13.147 15.370 1.00 90.06 231 SER A CA 1
ATOM 1715 C C . SER A 1 231 ? 6.393 -14.298 14.843 1.00 90.06 231 SER A C 1
ATOM 1717 O O . SER A 1 231 ? 6.202 -14.414 13.633 1.00 90.06 231 SER A O 1
ATOM 1719 N N . SER A 1 232 ? 5.822 -15.109 15.736 1.00 90.19 232 SER A N 1
ATOM 1720 C CA . SER A 1 232 ? 4.881 -16.190 15.398 1.00 90.19 232 SER A CA 1
ATOM 1721 C C . SER A 1 232 ? 3.411 -15.801 15.582 1.00 90.19 232 SER A C 1
ATOM 1723 O O . SER A 1 232 ? 2.526 -16.470 15.051 1.00 90.19 232 SER A O 1
ATOM 1725 N N . THR A 1 233 ? 3.123 -14.707 16.294 1.00 93.56 233 THR A N 1
ATOM 1726 C CA . THR A 1 233 ? 1.749 -14.238 16.504 1.00 93.56 233 THR A CA 1
ATOM 1727 C C . THR A 1 233 ? 1.164 -13.750 15.180 1.00 93.56 233 THR A C 1
ATOM 1729 O O . THR A 1 233 ? 1.764 -12.930 14.477 1.00 93.56 233 THR A O 1
ATOM 1732 N N . THR A 1 234 ? 0.001 -14.279 14.806 1.00 92.69 234 THR A N 1
ATOM 1733 C CA . THR A 1 234 ? -0.718 -13.918 13.573 1.00 92.69 234 THR A CA 1
ATOM 1734 C C . THR A 1 234 ? -1.950 -13.074 13.849 1.00 92.69 234 THR A C 1
ATOM 1736 O O . THR A 1 234 ? -2.287 -12.207 13.052 1.00 92.69 234 THR A O 1
ATOM 1739 N N . ILE A 1 235 ? -2.595 -13.286 14.992 1.00 95.50 235 ILE A N 1
ATOM 1740 C CA . ILE A 1 235 ? -3.817 -12.590 15.367 1.00 95.50 235 ILE A CA 1
ATOM 1741 C C . ILE A 1 235 ? -3.518 -11.632 16.513 1.00 95.50 235 ILE A C 1
ATOM 1743 O O . ILE A 1 235 ? -2.944 -12.026 17.527 1.00 95.50 235 ILE A O 1
ATOM 1747 N N . TYR A 1 236 ? -3.943 -10.386 16.341 1.00 96.38 236 TYR A N 1
ATOM 1748 C CA . TYR A 1 236 ? -3.781 -9.314 17.306 1.00 96.38 236 TYR A CA 1
ATOM 1749 C C . TYR A 1 236 ? -5.134 -8.730 17.690 1.00 96.38 236 TYR A C 1
ATOM 1751 O O . TYR A 1 236 ? -6.032 -8.588 16.857 1.00 96.38 236 TYR A O 1
ATOM 1759 N N . THR A 1 237 ? -5.262 -8.374 18.961 1.00 95.25 237 THR A N 1
ATOM 1760 C CA . THR A 1 237 ? -6.400 -7.609 19.469 1.00 95.25 237 THR A CA 1
ATOM 1761 C C . THR A 1 237 ? -6.036 -6.131 19.457 1.00 95.25 237 THR A C 1
ATOM 1763 O O . THR A 1 237 ? -5.000 -5.735 19.989 1.00 95.25 237 THR A O 1
ATOM 1766 N N . ILE A 1 238 ? -6.869 -5.315 18.823 1.00 95.06 238 ILE A N 1
ATOM 1767 C CA . ILE A 1 238 ? -6.715 -3.867 18.786 1.00 95.06 238 ILE A CA 1
ATOM 1768 C C . ILE A 1 238 ? -7.490 -3.269 19.954 1.00 95.06 238 ILE A C 1
ATOM 1770 O O . ILE A 1 238 ? -8.724 -3.312 19.982 1.00 95.06 238 ILE A O 1
ATOM 1774 N N . ASP A 1 239 ? -6.746 -2.702 20.899 1.00 92.69 239 ASP A N 1
ATOM 1775 C CA . ASP A 1 239 ? -7.299 -2.004 22.052 1.00 92.69 239 ASP A CA 1
ATOM 1776 C C . ASP A 1 239 ? -7.547 -0.543 21.679 1.00 92.69 239 ASP A C 1
ATOM 1778 O O . ASP A 1 239 ? -6.600 0.222 21.462 1.00 92.69 239 ASP A O 1
ATOM 1782 N N . LEU A 1 240 ? -8.822 -0.156 21.596 1.00 92.12 240 LEU A N 1
ATOM 1783 C CA . LEU A 1 240 ? -9.208 1.206 21.238 1.00 92.12 240 LEU A CA 1
ATOM 1784 C C . LEU A 1 240 ? -8.820 2.193 22.350 1.00 92.12 240 LEU A C 1
ATOM 1786 O O . LEU A 1 240 ? -9.228 2.048 23.506 1.00 92.12 240 LEU A O 1
ATOM 1790 N N . ALA A 1 241 ? -8.024 3.203 21.994 1.00 90.38 241 ALA A N 1
ATOM 1791 C CA . ALA A 1 241 ? -7.627 4.286 22.884 1.00 90.38 241 ALA A CA 1
ATOM 1792 C C . ALA A 1 241 ? -8.854 5.048 23.392 1.00 90.38 241 ALA A C 1
ATOM 1794 O O . ALA A 1 241 ? -9.864 5.137 22.703 1.00 90.38 241 ALA A O 1
ATOM 1795 N N . SER A 1 242 ? -8.769 5.597 24.603 1.00 88.31 242 SER A N 1
ATOM 1796 C CA . SER A 1 242 ? -9.861 6.356 25.213 1.00 88.31 242 SER A CA 1
ATOM 1797 C C . SER A 1 242 ? -9.378 7.194 26.387 1.00 88.31 242 SER A C 1
ATOM 1799 O O . SER A 1 242 ? -8.485 6.755 27.115 1.00 88.31 242 SER A O 1
ATOM 1801 N N . ASN A 1 243 ? -10.005 8.352 26.611 1.00 83.94 243 ASN A N 1
ATOM 1802 C CA . ASN A 1 243 ? -9.654 9.227 27.729 1.00 83.94 243 ASN A CA 1
ATOM 1803 C C . ASN A 1 243 ? -10.236 8.775 29.073 1.00 83.94 243 ASN A C 1
ATOM 1805 O O . ASN A 1 243 ? -9.645 9.054 30.112 1.00 83.94 243 ASN A O 1
ATOM 1809 N N . ILE A 1 244 ? -11.386 8.091 29.071 1.00 80.81 244 ILE A N 1
ATOM 1810 C CA . ILE A 1 244 ? -12.125 7.769 30.308 1.00 80.81 244 ILE A CA 1
ATOM 1811 C C . ILE A 1 244 ? -11.713 6.410 30.883 1.00 80.81 244 ILE A C 1
ATOM 1813 O O . ILE A 1 244 ? -11.602 6.243 32.093 1.00 80.81 244 ILE A O 1
ATOM 1817 N N . ALA A 1 245 ? -11.452 5.437 30.014 1.00 76.69 245 ALA A N 1
ATOM 1818 C CA . ALA A 1 245 ? -10.976 4.114 30.417 1.00 76.69 245 ALA A CA 1
ATOM 1819 C C . ALA A 1 245 ? -9.802 3.703 29.515 1.00 76.69 245 ALA A C 1
ATOM 1821 O O . ALA A 1 245 ? -10.002 2.949 28.555 1.00 76.69 245 ALA A O 1
ATOM 1822 N N . PRO A 1 246 ? -8.602 4.268 29.741 1.00 76.25 246 PRO A N 1
ATOM 1823 C CA . PRO A 1 246 ? -7.447 3.997 28.898 1.00 76.25 246 PRO A CA 1
ATOM 1824 C C . PRO A 1 246 ? -7.085 2.502 28.924 1.00 76.25 246 PRO A C 1
ATOM 1826 O O . PRO A 1 246 ? -7.252 1.851 29.961 1.00 76.25 246 PRO A O 1
ATOM 1829 N N . PRO A 1 247 ? -6.576 1.941 27.811 1.00 78.69 247 PRO A N 1
ATOM 1830 C CA . PRO A 1 247 ? -6.119 0.557 27.778 1.00 78.69 247 PRO A CA 1
ATOM 1831 C C . PRO A 1 247 ? -5.034 0.277 28.835 1.00 78.69 247 PRO A C 1
ATOM 1833 O O . PRO A 1 247 ? -4.245 1.179 29.150 1.00 78.69 247 PRO A O 1
ATOM 1836 N N . PRO A 1 248 ? -4.924 -0.968 29.338 1.00 77.12 248 PRO A N 1
ATOM 1837 C CA . PRO A 1 248 ? -3.889 -1.355 30.296 1.00 77.12 248 PRO A CA 1
ATOM 1838 C C . PRO A 1 248 ? -2.476 -0.960 29.842 1.00 77.12 248 PRO A C 1
ATOM 1840 O O . PRO A 1 248 ? -2.158 -0.983 28.647 1.00 77.12 248 PRO A O 1
ATOM 1843 N N . THR A 1 249 ? -1.619 -0.584 30.798 1.00 80.50 249 THR A N 1
ATOM 1844 C CA . THR A 1 249 ? -0.203 -0.251 30.563 1.00 80.50 249 THR A CA 1
ATOM 1845 C C . THR A 1 249 ? 0.684 -1.161 31.423 1.00 80.50 249 THR A C 1
ATOM 1847 O O . THR A 1 249 ? 0.532 -1.119 32.643 1.00 80.50 249 THR A O 1
ATOM 1850 N N . PRO A 1 250 ? 1.616 -1.947 30.844 1.00 82.31 250 PRO A N 1
ATOM 1851 C CA . PRO A 1 250 ? 1.855 -2.135 29.408 1.00 82.31 250 PRO A CA 1
ATOM 1852 C C . PRO A 1 250 ? 0.715 -2.921 28.719 1.00 82.31 250 PRO A C 1
ATOM 1854 O O . PRO A 1 250 ? -0.035 -3.620 29.402 1.00 82.31 250 PRO A O 1
ATOM 1857 N N . PRO A 1 251 ? 0.564 -2.823 27.384 1.00 83.31 251 PRO A N 1
ATOM 1858 C CA . PRO A 1 251 ? -0.360 -3.674 26.631 1.00 83.31 251 PRO A CA 1
ATOM 1859 C C . PRO A 1 251 ? -0.065 -5.163 26.847 1.00 83.31 251 PRO A C 1
ATOM 1861 O O . PRO A 1 251 ? 1.098 -5.556 26.971 1.00 83.31 251 PRO A O 1
ATOM 1864 N N . ALA A 1 252 ? -1.108 -5.995 26.863 1.00 85.88 252 ALA A N 1
ATOM 1865 C CA . ALA A 1 252 ? -0.952 -7.443 26.965 1.00 85.88 252 ALA A CA 1
ATOM 1866 C C . ALA A 1 252 ? -0.269 -8.031 25.713 1.00 85.88 252 ALA A C 1
ATOM 1868 O O . ALA A 1 252 ? -0.315 -7.462 24.621 1.00 85.88 252 ALA A O 1
ATOM 1869 N N . ALA A 1 253 ? 0.363 -9.199 25.851 1.00 87.25 253 ALA A N 1
ATOM 1870 C CA . ALA A 1 253 ? 0.957 -9.889 24.708 1.00 87.25 253 ALA A CA 1
ATOM 1871 C C . ALA A 1 253 ? -0.116 -10.208 23.650 1.00 87.25 253 ALA A C 1
ATOM 1873 O O . ALA A 1 253 ? -1.182 -10.722 23.978 1.00 87.25 253 ALA A O 1
ATOM 1874 N N . GLY A 1 254 ? 0.161 -9.898 22.380 1.00 91.50 254 GLY A N 1
ATOM 1875 C CA . GLY A 1 254 ? -0.819 -10.038 21.294 1.00 91.50 254 GLY A CA 1
ATOM 1876 C C . GLY A 1 254 ? -1.827 -8.886 21.196 1.00 91.50 254 GLY A C 1
ATOM 1877 O O . GLY A 1 254 ? -2.731 -8.952 20.367 1.00 91.50 254 GLY A O 1
ATOM 1878 N N . HIS A 1 255 ? -1.666 -7.822 21.986 1.00 94.31 255 HIS A N 1
ATOM 1879 C CA . HIS A 1 255 ? -2.473 -6.611 21.879 1.00 94.31 255 HIS A CA 1
ATOM 1880 C C . HIS A 1 255 ? -1.682 -5.458 21.252 1.00 94.31 255 HIS A C 1
ATOM 1882 O O . HIS A 1 255 ? -0.484 -5.293 21.491 1.00 94.31 255 HIS A O 1
ATOM 1888 N N . ILE A 1 256 ? -2.363 -4.647 20.445 1.00 96.12 256 ILE A N 1
ATOM 1889 C CA . ILE A 1 256 ? -1.826 -3.427 19.837 1.00 96.12 256 ILE A CA 1
ATOM 1890 C C . ILE A 1 256 ? -2.793 -2.292 20.153 1.00 96.12 256 ILE A C 1
ATOM 1892 O O . ILE A 1 256 ? -3.997 -2.423 19.950 1.00 96.12 256 ILE A O 1
ATOM 1896 N N . ARG A 1 257 ? -2.286 -1.150 20.623 1.00 94.44 257 ARG A N 1
ATOM 1897 C CA . ARG A 1 257 ? -3.143 0.023 20.820 1.00 94.44 257 ARG A CA 1
ATOM 1898 C C . ARG A 1 257 ? -3.524 0.611 19.473 1.00 94.44 257 ARG A C 1
ATOM 1900 O O . ARG A 1 257 ? -2.662 0.794 18.615 1.00 94.44 257 ARG A O 1
ATOM 1907 N N . GLY A 1 258 ? -4.790 0.949 19.303 1.00 95.06 258 GLY A N 1
ATOM 1908 C CA . GLY A 1 258 ? -5.286 1.569 18.084 1.00 95.06 258 GLY A CA 1
ATOM 1909 C C . GLY A 1 258 ? -6.439 2.511 18.357 1.00 95.06 258 GLY A C 1
ATOM 1910 O O . GLY A 1 258 ? -6.857 2.680 19.497 1.00 95.06 258 GLY A O 1
ATOM 1911 N N . ALA A 1 259 ? -6.917 3.178 17.320 1.00 95.19 259 ALA A N 1
ATOM 1912 C CA . ALA A 1 259 ? -8.093 4.024 17.411 1.00 95.19 259 ALA A CA 1
ATOM 1913 C C . ALA A 1 259 ? -8.669 4.300 16.025 1.00 95.19 259 ALA A C 1
ATOM 1915 O O . ALA A 1 259 ? -7.938 4.283 15.031 1.00 95.19 259 ALA A O 1
ATOM 1916 N N . PHE A 1 260 ? -9.971 4.570 15.956 1.00 96.31 260 PHE A N 1
ATOM 1917 C CA . PHE A 1 260 ? -10.566 5.061 14.720 1.00 96.31 260 PHE A CA 1
ATOM 1918 C C . PHE A 1 260 ? -10.057 6.467 14.424 1.00 96.31 260 PHE A C 1
ATOM 1920 O O . PHE A 1 260 ? -9.866 7.281 15.330 1.00 96.31 260 PHE A O 1
ATOM 1927 N N . ILE A 1 261 ? -9.854 6.739 13.143 1.00 95.31 261 ILE A N 1
ATOM 1928 C CA . ILE A 1 261 ? -9.339 8.007 12.631 1.00 95.31 261 ILE A CA 1
ATOM 1929 C C . ILE A 1 261 ? -10.306 8.564 11.597 1.00 95.31 261 ILE A C 1
ATOM 1931 O O . ILE A 1 261 ? -10.972 7.799 10.897 1.00 95.31 261 ILE A O 1
ATOM 1935 N N . ASN A 1 262 ? -10.374 9.887 11.481 1.00 93.75 262 ASN A N 1
ATOM 1936 C CA . ASN A 1 262 ? -11.134 10.498 10.399 1.00 93.75 262 ASN A CA 1
ATOM 1937 C C . ASN A 1 262 ? -10.231 10.725 9.181 1.00 93.75 262 ASN A C 1
ATOM 1939 O O . ASN A 1 262 ? -9.241 11.448 9.261 1.00 93.75 262 ASN A O 1
ATOM 1943 N N . LEU A 1 263 ? -10.572 10.077 8.067 1.00 93.88 263 LEU A N 1
ATOM 1944 C CA . LEU A 1 263 ? -9.884 10.189 6.779 1.00 93.88 263 LEU A CA 1
ATOM 1945 C C . LEU A 1 263 ? -10.718 10.948 5.739 1.00 93.88 263 LEU A C 1
ATOM 1947 O O . LEU A 1 263 ? -10.394 10.907 4.552 1.00 93.88 263 LEU A O 1
ATOM 1951 N N . SER A 1 264 ? -11.791 11.623 6.160 1.00 91.38 264 SER A N 1
ATOM 1952 C CA . SER A 1 264 ? -12.518 12.546 5.297 1.00 91.38 264 SER A CA 1
ATOM 1953 C C . SER A 1 264 ? -11.632 13.763 4.995 1.00 91.38 264 SER A C 1
ATOM 1955 O O . SER A 1 264 ? -10.860 14.199 5.858 1.00 91.38 264 SER A O 1
ATOM 1957 N N . PRO A 1 265 ? -11.687 14.320 3.775 1.00 85.31 265 PRO A N 1
ATOM 1958 C CA . PRO A 1 265 ? -11.009 15.573 3.485 1.00 85.31 265 PRO A CA 1
ATOM 1959 C C . PRO A 1 265 ? -11.666 16.696 4.293 1.00 85.31 265 PRO A C 1
ATOM 1961 O O . PRO A 1 265 ? -12.882 16.870 4.255 1.00 85.31 265 PRO A O 1
ATOM 1964 N N . SER A 1 266 ? -10.872 17.488 5.014 1.00 81.25 266 SER A N 1
ATOM 1965 C CA . SER A 1 266 ? -11.426 18.521 5.906 1.00 81.25 266 SER A CA 1
ATOM 1966 C C . SER A 1 266 ? -12.023 19.730 5.164 1.00 81.25 266 SER A C 1
ATOM 1968 O O . SER A 1 266 ? -12.768 20.516 5.747 1.00 81.25 266 SER A O 1
ATOM 1970 N N . GLY A 1 267 ? -11.624 19.937 3.901 1.00 71.00 267 GLY A N 1
ATOM 1971 C CA . GLY A 1 267 ? -11.914 21.153 3.131 1.00 71.00 267 GLY A CA 1
ATOM 1972 C C . GLY A 1 267 ? -11.187 22.418 3.623 1.00 71.00 267 GLY A C 1
ATOM 1973 O O . GLY A 1 267 ? -11.355 23.484 3.036 1.00 71.00 267 GLY A O 1
ATOM 1974 N N . SER A 1 268 ? -10.374 22.324 4.681 1.00 72.56 268 SER A N 1
ATOM 1975 C CA . SER A 1 268 ? -9.559 23.407 5.240 1.00 72.56 268 SER A CA 1
ATOM 1976 C C . SER A 1 268 ? -8.142 23.406 4.667 1.00 72.56 268 SER A C 1
ATOM 1978 O O . SER A 1 268 ? -7.551 22.359 4.428 1.00 72.56 268 SER A O 1
ATOM 1980 N N . THR A 1 269 ? -7.541 24.590 4.544 1.00 64.81 269 THR A N 1
ATOM 1981 C CA . THR A 1 269 ? -6.119 24.743 4.196 1.00 64.81 269 THR A CA 1
ATOM 1982 C C . THR A 1 269 ? -5.175 24.344 5.332 1.00 64.81 269 THR A C 1
ATOM 1984 O O . THR A 1 269 ? -4.007 24.070 5.081 1.00 64.81 269 THR A O 1
ATOM 1987 N N . ASN A 1 270 ? -5.657 24.332 6.580 1.00 66.88 270 ASN A N 1
ATOM 1988 C CA . ASN A 1 270 ? -4.816 24.128 7.766 1.00 66.88 270 ASN A CA 1
ATOM 1989 C C . ASN A 1 270 ? -4.794 22.674 8.248 1.00 66.88 270 ASN A C 1
ATOM 1991 O O . ASN A 1 270 ? -3.892 22.294 8.985 1.00 66.88 270 ASN A O 1
ATOM 1995 N N . ASN A 1 271 ? -5.778 21.871 7.839 1.00 73.44 271 ASN A N 1
ATOM 1996 C CA . ASN A 1 271 ? -5.899 20.465 8.202 1.00 73.44 271 ASN A CA 1
ATOM 1997 C C . ASN A 1 271 ? -6.227 19.668 6.945 1.00 73.44 271 ASN A C 1
ATOM 1999 O O . ASN A 1 271 ? -7.193 19.982 6.265 1.00 73.44 271 ASN A O 1
ATOM 2003 N N . ALA A 1 272 ? -5.485 18.609 6.641 1.00 82.19 272 ALA A N 1
ATOM 2004 C CA . ALA A 1 272 ? -5.844 17.746 5.514 1.00 82.19 272 ALA A CA 1
ATOM 2005 C C . ALA A 1 272 ? -7.085 16.879 5.821 1.00 82.19 272 ALA A C 1
ATOM 2007 O O . ALA A 1 272 ? -7.874 16.588 4.925 1.00 82.19 272 ALA A O 1
ATOM 2008 N N . TYR A 1 273 ? -7.288 16.526 7.095 1.00 89.81 273 TYR A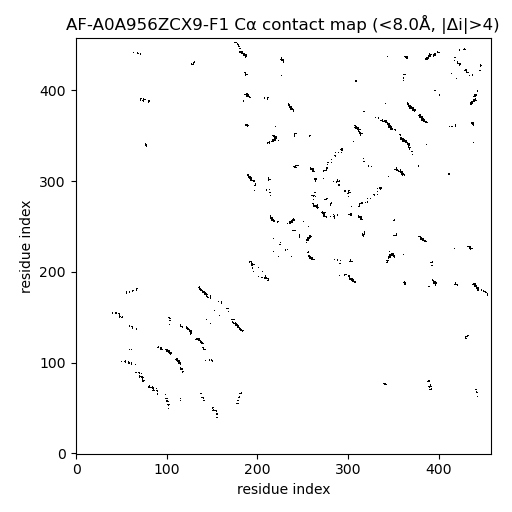 N 1
ATOM 2009 C CA . TYR A 1 273 ? -8.257 15.518 7.533 1.00 89.81 273 TYR A CA 1
ATOM 2010 C C . TYR A 1 273 ? -9.377 16.095 8.404 1.00 89.81 273 TYR A C 1
ATOM 2012 O O . TYR A 1 273 ? -9.184 17.100 9.098 1.00 89.81 273 TYR A O 1
ATOM 2020 N N . GLY A 1 274 ? -10.546 15.456 8.358 1.00 87.94 274 GLY A N 1
ATOM 2021 C CA . GLY A 1 274 ? -11.713 15.799 9.162 1.00 87.94 274 GLY A CA 1
ATOM 2022 C C . GLY A 1 274 ? -11.475 15.683 10.670 1.00 87.94 274 GLY A C 1
ATOM 2023 O O . GLY A 1 274 ? -10.534 15.044 11.141 1.00 87.94 274 GLY A O 1
ATOM 2024 N N . GLN A 1 275 ? -12.352 16.318 11.447 1.00 89.69 275 GLN A N 1
ATOM 2025 C CA . GLN A 1 275 ? -12.325 16.247 12.911 1.00 89.69 275 GLN A CA 1
ATOM 2026 C C . GLN A 1 275 ? -12.814 14.879 13.403 1.00 89.69 275 GLN A C 1
ATOM 2028 O O . GLN A 1 275 ? -13.498 14.165 12.684 1.00 89.69 275 GLN A O 1
ATOM 2033 N N . ALA A 1 276 ? -12.509 14.508 14.645 1.00 90.44 276 ALA A N 1
ATOM 2034 C CA . ALA A 1 276 ? -12.923 13.219 15.215 1.00 90.44 276 ALA A CA 1
ATOM 2035 C C . ALA A 1 276 ? -13.850 13.367 16.435 1.00 90.44 276 ALA A C 1
ATOM 2037 O O . ALA A 1 276 ? -13.787 12.570 17.366 1.00 90.44 276 ALA A O 1
ATOM 2038 N N . GLN A 1 277 ? -14.676 14.419 16.443 1.00 89.88 277 GLN A N 1
ATOM 2039 C CA . GLN A 1 277 ? -15.579 14.763 17.549 1.00 89.88 277 GLN A CA 1
ATOM 2040 C C . GLN A 1 277 ? -16.979 15.108 17.036 1.00 89.88 277 GLN A C 1
ATOM 2042 O O . GLN A 1 277 ? -17.127 15.681 15.952 1.00 89.88 277 GLN A O 1
ATOM 2047 N N . GLY A 1 278 ? -18.004 14.800 17.831 1.00 92.31 278 GLY A N 1
ATOM 2048 C CA . GLY A 1 278 ? -19.399 15.093 17.503 1.00 92.31 278 GLY A CA 1
ATOM 2049 C C . GLY A 1 278 ? -20.045 14.105 16.523 1.00 92.31 278 GLY A C 1
ATOM 2050 O O . GLY A 1 278 ? -19.384 13.378 15.781 1.00 92.31 278 GLY A O 1
ATOM 2051 N N . SER A 1 279 ? -21.381 14.088 16.498 1.00 94.75 279 SER A N 1
ATOM 2052 C CA . SER A 1 279 ? -22.165 13.107 15.731 1.00 94.75 279 SER A CA 1
ATOM 2053 C C . SER A 1 279 ? -21.950 13.185 14.215 1.00 94.75 279 SER A C 1
ATOM 2055 O O . SER A 1 279 ? -22.053 12.165 13.541 1.00 94.75 279 SER A O 1
ATOM 2057 N N . ALA A 1 280 ? -21.640 14.363 13.661 1.00 94.12 280 ALA A N 1
ATOM 2058 C CA . ALA A 1 280 ? -21.340 14.510 12.233 1.00 94.12 280 ALA A CA 1
ATOM 2059 C C . ALA A 1 280 ? -20.073 13.729 11.845 1.00 94.12 280 ALA A C 1
ATOM 2061 O O . ALA A 1 280 ? -20.125 12.881 10.959 1.00 94.12 280 ALA A O 1
ATOM 2062 N N . SER A 1 281 ? -18.983 13.917 12.593 1.00 94.44 281 SER A N 1
ATOM 2063 C CA . SER A 1 281 ? -17.719 13.202 12.389 1.00 94.44 281 SER A CA 1
ATOM 2064 C C . SER A 1 281 ? -17.875 11.687 12.561 1.00 94.44 281 SER A C 1
ATOM 2066 O O . SER A 1 281 ? -17.274 10.907 11.830 1.00 94.44 281 SER A O 1
ATOM 2068 N N . VAL A 1 282 ? -18.709 11.234 13.505 1.00 96.00 282 VAL A N 1
ATOM 2069 C CA . VAL A 1 282 ? -18.970 9.793 13.678 1.00 96.00 282 VAL A CA 1
ATOM 2070 C C . VAL A 1 282 ? -19.753 9.218 12.489 1.00 96.00 282 VAL A C 1
ATOM 2072 O O . VAL A 1 282 ? -19.478 8.098 12.065 1.00 96.00 282 VAL A O 1
ATOM 2075 N N . ASN A 1 283 ? -20.674 9.979 11.889 1.00 96.44 283 ASN A N 1
ATOM 2076 C CA . ASN A 1 283 ? -21.319 9.572 10.636 1.00 96.44 283 ASN A CA 1
ATOM 2077 C C . ASN A 1 283 ? -20.330 9.531 9.460 1.00 96.44 283 ASN A C 1
ATOM 2079 O O . ASN A 1 283 ? -20.401 8.616 8.641 1.00 96.44 283 ASN A O 1
ATOM 2083 N N . GLU A 1 284 ? -19.368 10.457 9.396 1.00 95.44 284 GLU A N 1
ATOM 2084 C CA . GLU A 1 284 ? -18.274 10.377 8.418 1.00 95.44 284 GLU A CA 1
ATOM 2085 C C . GLU A 1 284 ? -17.461 9.091 8.596 1.00 95.44 284 GLU A C 1
ATOM 2087 O O . GLU A 1 284 ? -17.210 8.398 7.613 1.00 95.44 284 GLU A O 1
ATOM 2092 N N . LEU A 1 285 ? -17.127 8.708 9.835 1.00 96.69 285 LEU A N 1
ATOM 2093 C CA . LEU A 1 285 ? -16.467 7.430 10.123 1.00 96.69 285 LEU A CA 1
ATOM 2094 C C . LEU A 1 285 ? -17.289 6.235 9.622 1.00 96.69 285 LEU A C 1
ATOM 2096 O O . LEU A 1 285 ? -16.737 5.340 8.985 1.00 96.69 285 LEU A O 1
ATOM 2100 N N . ILE A 1 286 ? -18.599 6.213 9.882 1.00 96.88 286 ILE A N 1
ATOM 2101 C CA . ILE A 1 286 ? -19.497 5.146 9.409 1.00 96.88 286 ILE A CA 1
ATOM 2102 C C . ILE A 1 286 ? -19.438 5.040 7.880 1.00 96.88 286 ILE A C 1
ATOM 2104 O O . ILE A 1 286 ? -19.296 3.938 7.350 1.00 96.88 286 ILE A O 1
ATOM 2108 N N . ASN A 1 287 ? -19.480 6.171 7.176 1.00 95.56 287 ASN A N 1
ATOM 2109 C CA . ASN A 1 287 ? -19.420 6.213 5.717 1.00 95.56 287 ASN A CA 1
ATOM 2110 C C . ASN A 1 287 ? -18.032 5.851 5.158 1.00 95.56 287 ASN A C 1
ATOM 2112 O O . ASN A 1 287 ? -17.943 5.234 4.097 1.00 95.56 287 ASN A O 1
ATOM 2116 N N . LEU A 1 288 ? -16.951 6.188 5.869 1.00 96.06 288 LEU A N 1
ATOM 2117 C CA . LEU A 1 288 ? -15.587 5.765 5.534 1.00 96.06 288 LEU A CA 1
ATOM 2118 C C . LEU A 1 288 ? -15.406 4.252 5.710 1.00 96.06 288 LEU A C 1
ATOM 2120 O O . LEU A 1 288 ? -14.729 3.618 4.909 1.00 96.06 288 LEU A O 1
ATOM 2124 N N . VAL A 1 289 ? -16.002 3.649 6.744 1.00 95.69 289 VAL A N 1
ATOM 2125 C CA . VAL A 1 289 ? -15.995 2.185 6.915 1.00 95.69 289 VAL A CA 1
ATOM 2126 C C . VAL A 1 289 ? -16.843 1.521 5.828 1.00 95.69 289 VAL A C 1
ATOM 2128 O O . VAL A 1 289 ? -16.447 0.485 5.292 1.00 95.69 289 VAL A O 1
ATOM 2131 N N . ASP A 1 290 ? -17.974 2.130 5.463 1.00 94.44 290 ASP A N 1
ATOM 2132 C CA . ASP A 1 290 ? -18.890 1.616 4.443 1.00 94.44 290 ASP A CA 1
ATOM 2133 C C . ASP A 1 290 ? -18.230 1.439 3.066 1.00 94.44 290 ASP A C 1
ATOM 2135 O O . ASP A 1 290 ? -18.525 0.471 2.363 1.00 94.44 290 ASP A O 1
ATOM 2139 N N . TYR A 1 291 ? -17.264 2.299 2.727 1.00 93.56 291 TYR A N 1
ATOM 2140 C CA . TYR A 1 291 ? -16.434 2.188 1.522 1.00 93.56 291 TYR A CA 1
ATOM 2141 C C . TYR A 1 291 ? -15.713 0.835 1.388 1.00 93.56 291 TYR A C 1
ATOM 2143 O O . TYR A 1 291 ? -15.492 0.350 0.280 1.00 93.56 291 TYR A O 1
ATOM 2151 N N . PHE A 1 292 ? -15.362 0.196 2.508 1.00 92.75 292 PHE A N 1
ATOM 2152 C CA . PHE A 1 292 ? -14.630 -1.075 2.523 1.00 92.75 292 PHE A CA 1
ATOM 2153 C C . PHE A 1 292 ? -15.529 -2.316 2.595 1.00 92.75 292 PHE A C 1
ATOM 2155 O O . PHE A 1 292 ? -15.015 -3.440 2.649 1.00 92.75 292 PHE A O 1
ATOM 2162 N N . THR A 1 293 ? -16.850 -2.137 2.611 1.00 91.38 293 THR A N 1
ATOM 2163 C CA . THR A 1 293 ? -17.809 -3.248 2.637 1.00 91.38 293 THR A CA 1
ATOM 2164 C C . THR A 1 293 ? -17.919 -3.926 1.269 1.00 91.38 293 THR A C 1
ATOM 2166 O O . THR A 1 293 ? -17.394 -3.446 0.264 1.00 91.38 293 THR A O 1
ATOM 2169 N N . SER A 1 294 ? -18.573 -5.090 1.221 1.00 84.88 294 SER A N 1
ATOM 2170 C CA . SER A 1 294 ? -18.807 -5.815 -0.040 1.00 84.88 294 SER A CA 1
ATOM 2171 C C . SER A 1 294 ? -19.712 -5.059 -1.018 1.00 84.88 294 SER A C 1
ATOM 2173 O O . SER A 1 294 ? -19.559 -5.214 -2.227 1.00 84.88 294 SER A O 1
ATOM 2175 N N . VAL A 1 295 ? -20.638 -4.248 -0.498 1.00 86.06 295 VAL A N 1
ATOM 2176 C CA . VAL A 1 295 ? -21.588 -3.449 -1.278 1.00 86.06 295 VAL A CA 1
ATOM 2177 C C . VAL A 1 295 ? -21.686 -2.062 -0.631 1.00 86.06 295 VAL A C 1
ATOM 2179 O O . VAL A 1 295 ? -22.571 -1.843 0.200 1.00 86.06 295 VAL A O 1
ATOM 2182 N N . PRO A 1 296 ? -20.765 -1.137 -0.966 1.00 87.44 296 PRO A N 1
ATOM 2183 C CA . PRO A 1 296 ? -20.789 0.221 -0.432 1.00 87.44 296 PRO A CA 1
ATOM 2184 C C . PRO A 1 296 ? -22.100 0.934 -0.778 1.00 87.44 296 PRO A C 1
ATOM 2186 O O . PRO A 1 296 ? -22.615 0.802 -1.892 1.00 87.44 296 PRO A O 1
ATOM 2189 N N . SER A 1 297 ? -22.654 1.697 0.165 1.00 89.12 297 SER A N 1
ATOM 2190 C CA . SER A 1 297 ? -23.854 2.498 -0.089 1.00 89.12 297 SER A CA 1
ATOM 2191 C C . SER A 1 297 ? -23.545 3.748 -0.918 1.00 89.12 297 SER A C 1
ATOM 2193 O O . SER A 1 297 ? -22.392 4.134 -1.111 1.00 89.12 297 SER A O 1
ATOM 2195 N N . ALA A 1 298 ? -24.597 4.441 -1.364 1.00 85.69 298 ALA A N 1
ATOM 2196 C CA . ALA A 1 298 ? -24.473 5.734 -2.040 1.00 85.69 298 ALA A CA 1
ATOM 2197 C C . ALA A 1 298 ? -23.818 6.820 -1.167 1.00 85.69 298 ALA A C 1
ATOM 2199 O O . ALA A 1 298 ? -23.309 7.804 -1.693 1.00 85.69 298 ALA A O 1
ATOM 2200 N N . GLN A 1 299 ? -23.842 6.648 0.156 1.00 89.31 299 GLN A N 1
ATOM 2201 C CA . GLN A 1 299 ? -23.264 7.566 1.131 1.00 89.31 299 GLN A CA 1
ATOM 2202 C C . GLN A 1 299 ? -21.818 7.211 1.497 1.00 89.31 299 GLN A C 1
ATOM 2204 O O . GLN A 1 299 ? -21.206 7.946 2.271 1.00 89.31 299 GLN A O 1
ATOM 2209 N N . ALA A 1 300 ? -21.270 6.106 0.975 1.00 90.94 300 ALA A N 1
ATOM 2210 C CA . ALA A 1 300 ? -19.901 5.697 1.253 1.00 90.94 300 ALA A CA 1
ATOM 2211 C C . ALA A 1 300 ? -18.907 6.799 0.859 1.00 90.94 300 ALA A C 1
ATOM 2213 O O . ALA A 1 300 ? -18.953 7.335 -0.250 1.00 90.94 300 ALA A O 1
ATOM 2214 N N . LEU A 1 301 ? -17.992 7.116 1.774 1.00 91.94 301 LEU A N 1
ATOM 2215 C CA . LEU A 1 301 ? -16.967 8.135 1.570 1.00 91.94 301 LEU A CA 1
ATOM 2216 C C . LEU A 1 301 ? -15.643 7.462 1.226 1.00 91.94 301 LEU A C 1
ATOM 2218 O O . LEU A 1 301 ? -15.156 6.615 1.973 1.00 91.94 301 LEU A O 1
ATOM 2222 N N . SER A 1 302 ? -15.040 7.862 0.109 1.00 89.62 302 SER A N 1
ATOM 2223 C CA . SER A 1 302 ? -13.684 7.446 -0.235 1.00 89.62 302 SER A CA 1
ATOM 2224 C C . SER A 1 302 ? -12.668 8.108 0.710 1.00 89.62 302 SER A C 1
ATOM 2226 O O . SER A 1 302 ? -12.701 9.332 0.865 1.00 89.62 302 SER A O 1
ATOM 2228 N N . PRO A 1 303 ? -11.749 7.343 1.325 1.00 92.69 303 PRO A N 1
ATOM 2229 C CA . PRO A 1 303 ? -10.700 7.910 2.169 1.00 92.69 303 PRO A CA 1
ATOM 2230 C C . PRO A 1 303 ? -9.774 8.841 1.385 1.00 92.69 303 PRO A C 1
ATOM 2232 O O . PRO A 1 303 ? -9.418 8.547 0.241 1.00 92.69 303 PRO A O 1
ATOM 2235 N N . TYR A 1 304 ? -9.338 9.928 2.016 1.00 90.19 304 TYR A N 1
ATOM 2236 C CA . TYR A 1 304 ? -8.342 10.827 1.442 1.00 90.19 304 TYR A CA 1
ATOM 2237 C C . TYR A 1 304 ? -6.938 10.200 1.441 1.00 90.19 304 TYR A C 1
ATOM 2239 O O . TYR A 1 304 ? -6.678 9.198 2.113 1.00 90.19 304 TYR A O 1
ATOM 2247 N N . VAL A 1 305 ? -6.024 10.795 0.674 1.00 89.06 305 VAL A N 1
ATOM 2248 C CA . VAL A 1 305 ? -4.606 10.409 0.649 1.00 89.06 305 VAL A CA 1
ATOM 2249 C C . VAL A 1 305 ? -4.002 10.451 2.056 1.00 89.06 305 VAL A C 1
ATOM 2251 O O . VAL A 1 305 ? -4.262 11.383 2.812 1.00 89.06 305 VAL A O 1
ATOM 2254 N N . VAL A 1 306 ? -3.160 9.466 2.388 1.00 90.25 306 VAL A N 1
ATOM 2255 C CA . VAL A 1 306 ? -2.406 9.441 3.649 1.00 90.25 306 VAL A CA 1
ATOM 2256 C C . VAL A 1 306 ? -0.917 9.296 3.375 1.00 90.25 306 VAL A C 1
ATOM 2258 O O . VAL A 1 306 ? -0.488 8.418 2.628 1.00 90.25 306 VAL A O 1
ATOM 2261 N N . GLU A 1 307 ? -0.114 10.132 4.028 1.00 88.44 307 GLU A N 1
ATOM 2262 C CA . GLU A 1 307 ? 1.344 10.161 3.882 1.00 88.44 307 GLU A CA 1
ATOM 2263 C C . GLU A 1 307 ? 2.050 10.047 5.234 1.00 88.44 307 GLU A C 1
ATOM 2265 O O . GLU A 1 307 ? 1.537 10.492 6.264 1.00 88.44 307 GLU A O 1
ATOM 2270 N N . ARG A 1 308 ? 3.268 9.506 5.241 1.00 88.25 308 ARG A N 1
ATOM 2271 C CA . ARG A 1 308 ? 4.157 9.544 6.403 1.00 88.25 308 ARG A CA 1
ATOM 2272 C C . ARG A 1 308 ? 4.379 10.998 6.827 1.00 88.25 308 ARG A C 1
ATOM 2274 O O . ARG A 1 308 ? 4.800 11.826 6.029 1.00 88.25 308 ARG A O 1
ATOM 2281 N N . GLY A 1 309 ? 4.138 11.292 8.100 1.00 87.56 309 GLY A N 1
ATOM 2282 C CA . GLY A 1 309 ? 4.147 12.647 8.651 1.00 87.56 309 GLY A CA 1
ATOM 2283 C C . GLY A 1 309 ? 2.771 13.297 8.758 1.00 87.56 309 GLY A C 1
ATOM 2284 O O . GLY A 1 309 ? 2.644 14.296 9.459 1.00 87.56 309 GLY A O 1
ATOM 2285 N N . SER A 1 310 ? 1.736 12.707 8.156 1.00 87.25 310 SER A N 1
ATOM 2286 C CA . SER A 1 310 ? 0.353 13.155 8.338 1.00 87.25 310 SER A CA 1
ATOM 2287 C C . SER A 1 310 ? -0.046 13.105 9.807 1.00 87.25 310 SER A C 1
ATOM 2289 O O . SER A 1 310 ? 0.246 12.119 10.484 1.00 87.25 310 SER A O 1
ATOM 2291 N N . SER A 1 311 ? -0.736 14.140 10.285 1.00 88.56 311 SER A N 1
ATOM 2292 C CA . SER A 1 311 ? -1.359 14.134 11.608 1.00 88.56 311 SER A CA 1
ATOM 2293 C C . SER A 1 311 ? -2.847 13.838 11.486 1.00 88.56 311 SER A C 1
ATOM 2295 O O . SER A 1 311 ? -3.540 14.485 10.702 1.00 88.56 311 SER A O 1
ATOM 2297 N N . LEU A 1 312 ? -3.321 12.851 12.243 1.00 90.25 312 LEU A N 1
ATOM 2298 C CA . LEU A 1 312 ? -4.688 12.346 12.156 1.00 90.25 312 LEU A CA 1
ATOM 2299 C C . LEU A 1 312 ? -5.500 12.680 13.412 1.00 90.25 312 LEU A C 1
ATOM 2301 O O . LEU A 1 312 ? -5.012 12.600 14.542 1.00 90.25 312 LEU A O 1
ATOM 2305 N N . SER A 1 313 ? -6.775 13.009 13.230 1.00 91.62 313 SER A N 1
ATOM 2306 C CA . SER A 1 313 ? -7.714 13.133 14.345 1.00 91.62 313 SER A CA 1
ATOM 2307 C C . SER A 1 313 ? -8.236 11.755 14.745 1.00 91.62 313 SER A C 1
ATOM 2309 O O . SER A 1 313 ? -8.597 10.949 13.890 1.00 91.62 313 SER A O 1
ATOM 2311 N N . VAL A 1 314 ? -8.270 11.494 16.053 1.00 93.75 314 VAL A N 1
ATOM 2312 C CA . VAL A 1 314 ? -8.629 10.198 16.640 1.00 93.75 314 VAL A CA 1
ATOM 2313 C C . VAL A 1 314 ? -9.948 10.302 17.403 1.00 93.75 314 VAL A C 1
ATOM 2315 O O . VAL A 1 314 ? -10.102 11.205 18.226 1.00 93.75 314 VAL A O 1
ATOM 2318 N N . PHE A 1 315 ? -10.868 9.368 17.154 1.00 93.69 315 PHE A N 1
ATOM 2319 C CA . PHE A 1 315 ? -12.150 9.270 17.858 1.00 93.69 315 PHE A CA 1
ATOM 2320 C C . PHE A 1 315 ? -11.971 8.679 19.262 1.00 93.69 315 PHE A C 1
ATOM 2322 O O . PHE A 1 315 ? -11.226 7.712 19.436 1.00 93.69 315 PHE A O 1
ATOM 2329 N N . ASP A 1 316 ? -12.699 9.209 20.251 1.00 92.38 316 ASP A N 1
ATOM 2330 C CA . ASP A 1 316 ? -12.830 8.568 21.565 1.00 92.38 316 ASP A CA 1
ATOM 2331 C C . ASP A 1 316 ? -14.071 7.662 21.574 1.00 92.38 316 ASP A C 1
ATOM 2333 O O . ASP A 1 316 ? -15.189 8.173 21.463 1.00 92.38 316 ASP A O 1
ATOM 2337 N N . PRO A 1 317 ? -13.925 6.336 21.747 1.00 90.31 317 PRO A N 1
ATOM 2338 C CA . PRO A 1 317 ? -15.065 5.432 21.845 1.00 90.31 317 PRO A CA 1
ATOM 2339 C C . PRO A 1 317 ? -15.951 5.721 23.066 1.00 90.31 317 PRO A C 1
ATOM 2341 O O . PRO A 1 317 ? -17.100 5.292 23.104 1.00 90.31 317 PRO A O 1
ATOM 2344 N N . GLU A 1 318 ? -15.440 6.453 24.061 1.00 89.69 318 GLU A N 1
ATOM 2345 C CA . GLU A 1 318 ? -16.208 6.841 25.242 1.00 89.69 318 GLU A CA 1
ATOM 2346 C C . GLU A 1 318 ? -16.935 8.184 25.101 1.00 89.69 318 GLU A C 1
ATOM 2348 O O . GLU A 1 318 ? -17.715 8.544 25.987 1.00 89.69 318 GLU A O 1
ATOM 2353 N N . GLU A 1 319 ? -16.729 8.922 24.004 1.00 90.75 319 GLU A N 1
ATOM 2354 C CA . GLU A 1 319 ? -17.481 10.148 23.740 1.00 90.75 319 GLU A CA 1
ATOM 2355 C C . GLU A 1 319 ? -18.975 9.831 23.571 1.00 90.75 319 GLU A C 1
ATOM 2357 O O . GLU A 1 319 ? -19.356 8.837 22.949 1.00 90.75 319 GLU A O 1
ATOM 2362 N N . THR A 1 320 ? -19.848 10.709 24.076 1.00 92.00 320 THR A N 1
ATOM 2363 C CA . THR A 1 320 ? -21.310 10.528 23.995 1.00 92.00 320 THR A CA 1
ATOM 2364 C C . THR A 1 320 ? -21.783 10.317 22.555 1.00 92.00 320 THR A C 1
ATOM 2366 O O . THR A 1 320 ? -22.567 9.405 22.296 1.00 92.00 320 THR A O 1
ATOM 2369 N N . SER A 1 321 ? -21.263 11.110 21.614 1.00 93.50 321 SER A N 1
ATOM 2370 C CA . SER A 1 321 ? -21.581 11.017 20.187 1.00 93.50 321 SER A CA 1
ATOM 2371 C C . SER A 1 321 ? -21.232 9.646 19.602 1.00 93.50 321 SER A C 1
ATOM 2373 O O . SER A 1 321 ? -22.000 9.094 18.815 1.00 93.50 321 SER A O 1
ATOM 2375 N N . PHE A 1 322 ? -20.085 9.084 20.002 1.00 93.62 322 PHE A N 1
ATOM 2376 C CA . PHE A 1 322 ? -19.637 7.774 19.542 1.00 93.62 322 PHE A CA 1
ATOM 2377 C C . PHE A 1 322 ? -20.498 6.666 20.145 1.00 93.62 322 PHE A C 1
ATOM 2379 O O . PHE A 1 322 ? -21.020 5.844 19.400 1.00 93.62 322 PHE A O 1
ATOM 2386 N N . LYS A 1 323 ? -20.737 6.683 21.464 1.00 91.69 323 LYS A N 1
ATOM 2387 C CA . LYS A 1 323 ? -21.587 5.686 22.140 1.00 91.69 323 LYS A CA 1
ATOM 2388 C C . LYS A 1 323 ? -22.996 5.611 21.553 1.00 91.69 323 LYS A C 1
ATOM 2390 O O . LYS A 1 323 ? -23.533 4.522 21.376 1.00 91.69 323 LYS A O 1
ATOM 2395 N N . GLN A 1 324 ? -23.589 6.755 21.207 1.00 94.25 324 GLN A N 1
ATOM 2396 C CA . GLN A 1 324 ? -24.915 6.807 20.578 1.00 94.25 324 GLN A CA 1
ATOM 2397 C C . GLN A 1 324 ? -24.961 6.130 19.198 1.00 94.25 324 GLN A C 1
ATOM 2399 O O . GLN A 1 324 ? -26.014 5.642 18.791 1.00 94.25 324 GLN A O 1
ATOM 2404 N N . LEU A 1 325 ? -23.834 6.089 18.482 1.00 94.88 325 LEU A N 1
ATOM 2405 C CA . LEU A 1 325 ? -23.721 5.549 17.124 1.00 94.88 325 LEU A CA 1
ATOM 2406 C C . LEU A 1 325 ? -22.871 4.266 17.051 1.00 94.88 325 LEU A C 1
ATOM 2408 O O . LEU A 1 325 ? -22.682 3.712 15.968 1.00 94.88 325 LEU A O 1
ATOM 2412 N N . GLU A 1 326 ? -22.411 3.743 18.191 1.00 92.94 326 GLU A N 1
ATOM 2413 C CA . GLU A 1 326 ? -21.500 2.596 18.287 1.00 92.94 326 GLU A CA 1
ATOM 2414 C C . GLU A 1 326 ? -22.057 1.364 17.565 1.00 92.94 326 GLU A C 1
ATOM 2416 O O . GLU A 1 326 ? -21.346 0.688 16.820 1.00 92.94 326 GLU A O 1
ATOM 2421 N N . ALA A 1 327 ? -23.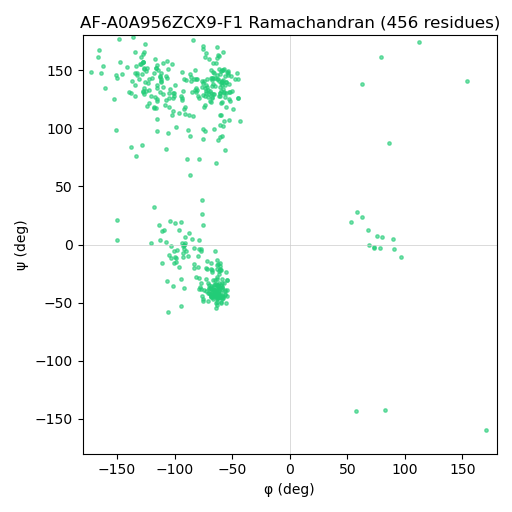355 1.100 17.728 1.00 92.69 327 ALA A N 1
ATOM 2422 C CA . ALA A 1 327 ? -24.027 -0.018 17.073 1.00 92.69 327 ALA A CA 1
ATOM 2423 C C . ALA A 1 327 ? -23.957 0.069 15.537 1.00 92.69 327 ALA A C 1
ATOM 2425 O O . ALA A 1 327 ? -23.822 -0.957 14.873 1.00 92.69 327 ALA A O 1
ATOM 2426 N N . GLN A 1 328 ? -23.997 1.277 14.965 1.00 94.38 328 GLN A N 1
ATOM 2427 C CA . GLN A 1 328 ? -23.897 1.476 13.516 1.00 94.38 328 GLN A CA 1
ATOM 2428 C C . GLN A 1 328 ? -22.463 1.269 13.020 1.00 94.38 328 GLN A C 1
ATOM 2430 O O . GLN A 1 328 ? -22.260 0.631 11.986 1.00 94.38 328 GLN A O 1
ATOM 2435 N N . VAL A 1 329 ? -21.467 1.724 13.790 1.00 93.88 329 VAL A N 1
ATOM 2436 C CA . VAL A 1 329 ? -20.048 1.447 13.512 1.00 93.88 329 VAL A CA 1
ATOM 2437 C C . VAL A 1 329 ? -19.799 -0.066 13.510 1.00 93.88 329 VAL A C 1
ATOM 2439 O O . VAL A 1 329 ? -19.260 -0.599 12.539 1.00 93.88 329 VAL A O 1
ATOM 2442 N N . LYS A 1 330 ? -20.262 -0.785 14.544 1.00 93.62 330 LYS A N 1
ATOM 2443 C CA . LYS A 1 330 ? -20.167 -2.255 14.620 1.00 93.62 330 LYS A CA 1
ATOM 2444 C C . LYS A 1 330 ? -20.862 -2.941 13.445 1.00 93.62 330 LYS A C 1
ATOM 2446 O O . LYS A 1 330 ? -20.291 -3.856 12.851 1.00 93.62 330 LYS A O 1
ATOM 2451 N N . ALA A 1 331 ? -22.062 -2.483 13.086 1.00 93.12 331 ALA A N 1
ATOM 2452 C CA . ALA A 1 331 ? -22.809 -3.030 11.962 1.00 93.12 331 ALA A CA 1
ATOM 2453 C C . ALA A 1 331 ? -22.019 -2.905 10.651 1.00 93.12 331 ALA A C 1
ATOM 2455 O O . ALA A 1 331 ? -21.866 -3.899 9.946 1.00 93.12 331 ALA A O 1
ATOM 2456 N N . LYS A 1 332 ? -21.431 -1.739 10.348 1.00 93.75 332 LYS A N 1
ATOM 2457 C CA . LYS A 1 332 ? -20.611 -1.569 9.134 1.00 93.75 332 LYS A CA 1
ATOM 2458 C C . LYS A 1 332 ? -19.334 -2.405 9.151 1.00 93.75 332 LYS A C 1
ATOM 2460 O O . LYS A 1 332 ? -19.022 -3.043 8.150 1.00 93.75 332 LYS A O 1
ATOM 2465 N N . LEU A 1 333 ? -18.639 -2.477 10.286 1.00 93.31 333 LEU A N 1
ATOM 2466 C CA . LEU A 1 333 ? -17.454 -3.330 10.436 1.00 93.31 333 LEU A CA 1
ATOM 2467 C C . LEU A 1 333 ? -17.765 -4.810 10.170 1.00 93.31 333 LEU A C 1
ATOM 2469 O O . LEU A 1 333 ? -16.960 -5.504 9.557 1.00 93.31 333 LEU A O 1
ATOM 2473 N N . SER A 1 334 ? -18.946 -5.288 10.574 1.00 91.12 334 SER A N 1
ATOM 2474 C CA . SER A 1 334 ? -19.371 -6.675 10.336 1.00 91.12 334 SER A CA 1
ATOM 2475 C C . SER A 1 334 ? -19.635 -7.015 8.861 1.00 91.12 334 SER A C 1
ATOM 2477 O O . SER A 1 334 ? -19.675 -8.190 8.506 1.00 91.12 334 SER A O 1
ATOM 2479 N N . LEU A 1 335 ? -19.773 -6.004 7.994 1.00 92.44 335 LEU A N 1
ATOM 2480 C CA . LEU A 1 335 ? -19.981 -6.160 6.549 1.00 92.44 335 LEU A CA 1
ATOM 2481 C C . LEU A 1 335 ? -18.670 -6.140 5.745 1.00 92.44 335 LEU A C 1
ATOM 2483 O O . LEU A 1 335 ? -18.694 -6.268 4.515 1.00 92.44 335 LEU A O 1
ATOM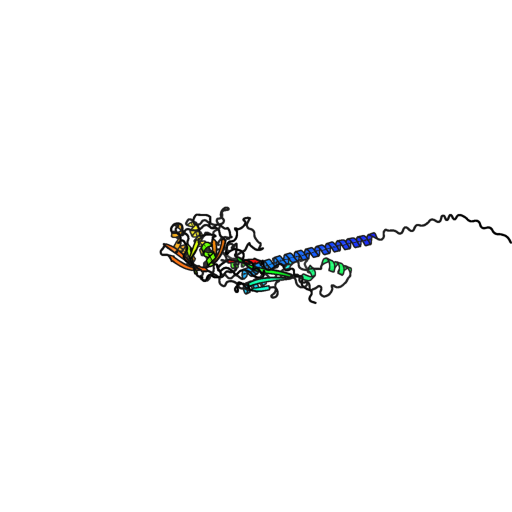 2487 N N . ILE A 1 336 ? -17.525 -5.968 6.415 1.00 91.12 336 ILE A N 1
ATOM 2488 C CA . ILE A 1 336 ? -16.212 -6.029 5.773 1.00 91.12 336 ILE A CA 1
ATOM 2489 C C . ILE A 1 336 ? -15.939 -7.477 5.334 1.00 91.12 336 ILE A C 1
ATOM 2491 O O . ILE A 1 336 ? -16.058 -8.396 6.146 1.00 91.12 336 ILE A O 1
ATOM 2495 N N . PRO A 1 337 ? -15.527 -7.716 4.075 1.00 87.25 337 PRO A N 1
ATOM 2496 C CA . PRO A 1 337 ? -15.220 -9.062 3.604 1.00 87.25 337 PRO A CA 1
ATOM 2497 C C . PRO A 1 337 ? -14.094 -9.719 4.416 1.00 87.25 337 PRO A C 1
ATOM 249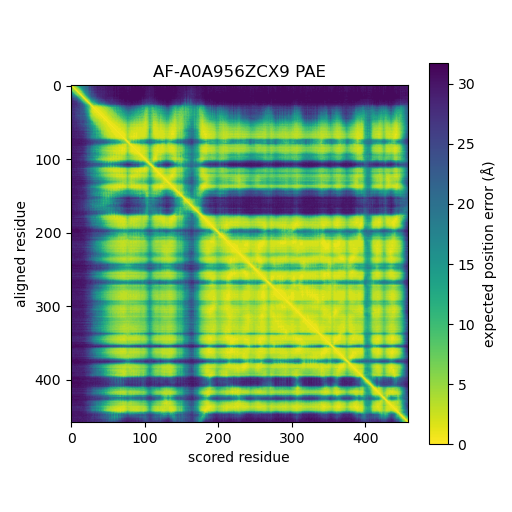9 O O . PRO A 1 337 ? -12.960 -9.237 4.423 1.00 87.25 337 PRO A O 1
ATOM 2502 N N . ALA A 1 338 ? -14.379 -10.872 5.031 1.00 78.31 338 ALA A N 1
ATOM 2503 C CA . ALA A 1 338 ? -13.456 -11.590 5.919 1.00 78.31 338 ALA A CA 1
ATOM 2504 C C . ALA A 1 338 ? -12.139 -12.043 5.256 1.00 78.31 338 ALA A C 1
ATOM 2506 O O . ALA A 1 338 ? -11.190 -12.379 5.952 1.00 78.31 338 ALA A O 1
ATOM 2507 N N . GLY A 1 339 ? -12.063 -12.065 3.920 1.00 77.44 339 GLY A N 1
ATOM 2508 C CA . GLY A 1 339 ? -10.865 -12.433 3.156 1.00 77.44 339 GLY A CA 1
ATOM 2509 C C . GLY A 1 339 ? -9.962 -11.257 2.764 1.00 77.44 339 GLY A C 1
ATOM 2510 O O . GLY A 1 339 ? -8.847 -11.484 2.299 1.00 77.44 339 GLY A O 1
ATOM 2511 N N . ARG A 1 340 ? -10.414 -10.009 2.936 1.00 86.81 340 ARG A N 1
ATOM 2512 C CA . ARG A 1 340 ? -9.744 -8.822 2.389 1.00 86.81 340 ARG A CA 1
ATOM 2513 C C . ARG A 1 340 ? -8.781 -8.203 3.398 1.00 86.81 340 ARG A C 1
ATOM 2515 O O . ARG A 1 340 ? -9.182 -7.810 4.493 1.00 86.81 340 ARG A O 1
ATOM 2522 N N . PHE A 1 341 ? -7.519 -8.054 3.006 1.00 91.12 341 PHE A N 1
ATOM 2523 C CA . PHE A 1 341 ? -6.572 -7.254 3.774 1.00 91.12 341 PHE A CA 1
ATOM 2524 C C . PHE A 1 341 ? -6.817 -5.760 3.557 1.00 91.12 341 PHE A C 1
ATOM 2526 O O . PHE A 1 341 ? -6.982 -5.303 2.427 1.00 91.12 341 PHE A O 1
ATOM 2533 N N . GLN A 1 342 ? -6.796 -5.021 4.657 1.00 92.88 342 GLN A N 1
ATOM 2534 C CA . GLN A 1 342 ? -6.943 -3.580 4.736 1.00 92.88 342 GLN A CA 1
ATOM 2535 C C . GLN A 1 342 ? -5.601 -2.917 5.036 1.00 92.88 342 GLN A C 1
ATOM 2537 O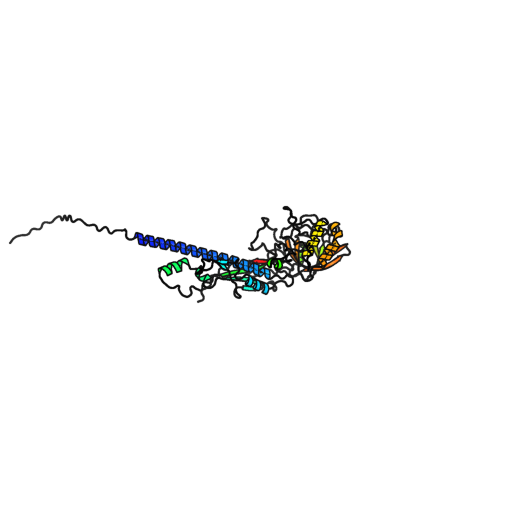 O . GLN A 1 342 ? -4.719 -3.503 5.674 1.00 92.88 342 GLN A O 1
ATOM 2542 N N . ILE A 1 343 ? -5.463 -1.681 4.564 1.00 95.12 343 ILE A N 1
ATOM 2543 C CA . ILE A 1 343 ? -4.275 -0.854 4.758 1.00 95.12 343 ILE A CA 1
ATOM 2544 C C . ILE A 1 343 ? -4.519 0.050 5.962 1.00 95.12 343 ILE A C 1
ATOM 2546 O O . ILE A 1 343 ? -5.369 0.926 5.909 1.00 95.12 343 ILE A O 1
ATOM 2550 N N . ILE A 1 344 ? -3.788 -0.151 7.047 1.00 97.00 344 ILE A N 1
ATOM 2551 C CA . ILE A 1 344 ? -3.988 0.537 8.326 1.00 97.00 344 ILE A CA 1
ATOM 2552 C C . ILE A 1 344 ? -2.837 1.520 8.543 1.00 97.00 344 ILE A C 1
ATOM 2554 O O . ILE A 1 344 ? -1.687 1.078 8.612 1.00 97.00 344 ILE A O 1
ATOM 2558 N N . PRO A 1 345 ? -3.089 2.832 8.679 1.00 97.12 345 PRO A N 1
ATOM 2559 C CA . PRO A 1 345 ? -2.062 3.775 9.106 1.00 97.12 345 PRO A CA 1
ATOM 2560 C C . PRO A 1 345 ? -1.447 3.387 10.456 1.00 97.12 345 PRO A C 1
ATOM 2562 O O . PRO A 1 345 ? -2.142 3.021 11.404 1.00 97.12 345 PRO A O 1
ATOM 2565 N N . VAL A 1 346 ? -0.127 3.492 10.565 1.00 97.62 346 VAL A N 1
ATOM 2566 C CA . VAL A 1 346 ? 0.598 3.235 11.814 1.00 97.62 346 VAL A CA 1
ATOM 2567 C C . VAL A 1 346 ? 1.088 4.554 12.384 1.00 97.62 346 VAL A C 1
ATOM 2569 O O . VAL A 1 346 ? 1.776 5.309 11.700 1.00 97.62 346 VAL A O 1
ATOM 2572 N N . LEU A 1 347 ? 0.729 4.837 13.631 1.00 96.06 347 LEU A N 1
ATOM 2573 C CA . LEU A 1 347 ? 1.103 6.040 14.365 1.00 96.06 347 LEU A CA 1
ATOM 2574 C C . LEU A 1 347 ? 2.453 5.857 15.057 1.00 96.06 347 LEU A C 1
ATOM 2576 O O . LEU A 1 347 ? 2.770 4.771 15.538 1.00 96.06 347 LEU A O 1
ATOM 2580 N N . ALA A 1 348 ? 3.237 6.931 15.161 1.00 93.00 348 ALA A N 1
ATOM 2581 C CA . ALA A 1 348 ? 4.557 6.913 15.798 1.00 93.00 348 ALA A CA 1
ATOM 2582 C C . ALA A 1 348 ? 4.527 6.416 17.254 1.00 93.00 348 ALA A C 1
ATOM 2584 O O . ALA A 1 348 ? 5.487 5.809 17.724 1.00 93.00 348 ALA A O 1
ATOM 2585 N N . ARG A 1 349 ? 3.433 6.711 17.959 1.00 92.62 349 ARG A N 1
ATOM 2586 C CA . ARG A 1 349 ? 3.189 6.399 19.371 1.00 92.62 349 ARG A CA 1
ATOM 2587 C C . ARG A 1 349 ? 1.774 5.860 19.539 1.00 92.62 349 ARG A C 1
ATOM 2589 O O . ARG A 1 349 ? 1.003 5.809 18.580 1.00 92.62 349 ARG A O 1
ATOM 2596 N N . ASN A 1 350 ? 1.422 5.497 20.768 1.00 93.19 350 ASN A N 1
ATOM 2597 C CA . ASN A 1 350 ? 0.038 5.156 21.092 1.00 93.19 350 ASN A CA 1
ATOM 2598 C C . ASN A 1 350 ? -0.921 6.298 20.707 1.00 93.19 350 ASN A C 1
ATOM 2600 O O . ASN A 1 350 ? -0.574 7.457 20.950 1.00 93.19 350 ASN A O 1
ATOM 2604 N N . PRO A 1 351 ? -2.111 5.987 20.150 1.00 93.00 351 PRO A N 1
ATOM 2605 C CA . PRO A 1 351 ? -3.084 7.010 19.790 1.00 93.00 351 PRO A CA 1
ATOM 2606 C C . PRO A 1 351 ? -3.425 7.902 20.988 1.00 93.00 351 PRO A C 1
ATOM 2608 O O . PRO A 1 351 ? -3.734 7.405 22.074 1.00 93.00 351 PRO A O 1
ATOM 2611 N N . ALA A 1 352 ? -3.374 9.213 20.777 1.00 90.06 352 ALA A N 1
ATOM 2612 C CA . ALA A 1 352 ? -3.647 10.232 21.778 1.00 90.06 352 ALA A CA 1
ATOM 2613 C C . ALA A 1 352 ? -4.883 11.043 21.373 1.00 90.06 352 ALA A C 1
ATOM 2615 O O . ALA A 1 352 ? -4.896 11.719 20.342 1.00 90.06 352 ALA A O 1
ATOM 2616 N N . ILE A 1 353 ? -5.929 10.994 22.193 1.00 87.88 353 ILE A N 1
ATOM 2617 C CA . ILE A 1 353 ? -7.199 11.671 21.916 1.00 87.88 353 ILE A CA 1
ATOM 2618 C C . ILE A 1 353 ? -7.105 13.143 22.311 1.00 87.88 353 ILE A C 1
ATOM 2620 O O . ILE A 1 353 ? -6.481 13.497 23.308 1.00 87.88 353 ILE A O 1
ATOM 2624 N N . GLY A 1 354 ? -7.732 14.016 21.520 1.00 72.00 354 GLY A N 1
ATOM 2625 C CA . GLY A 1 354 ? -7.801 15.454 21.800 1.00 72.00 354 GLY A CA 1
ATOM 2626 C C . GLY A 1 354 ? -6.491 16.216 21.573 1.00 72.00 354 GLY A C 1
ATOM 2627 O O . GLY A 1 354 ? -6.475 17.437 21.691 1.00 72.00 354 GLY A O 1
ATOM 2628 N N . THR A 1 355 ? -5.407 15.527 21.205 1.00 63.41 355 THR A N 1
ATOM 2629 C CA . THR A 1 355 ? -4.134 16.148 20.816 1.00 63.41 355 THR A CA 1
ATOM 2630 C C . THR A 1 355 ? -3.879 15.925 19.327 1.00 63.41 355 THR A C 1
ATOM 2632 O O . THR A 1 355 ? -4.123 14.839 18.808 1.00 63.41 355 THR A O 1
ATOM 2635 N N . GLY A 1 356 ? -3.356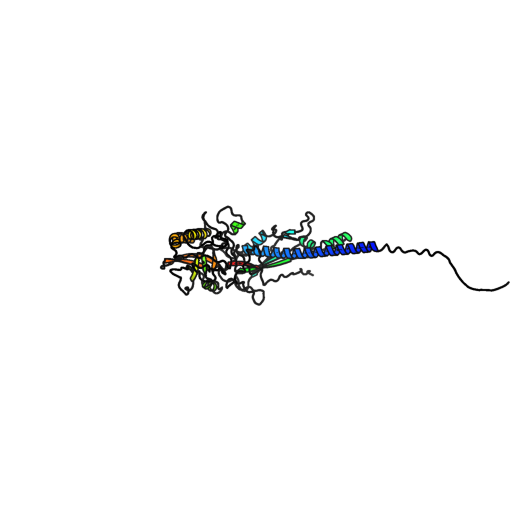 16.934 18.627 1.00 61.62 356 GLY A N 1
ATOM 2636 C CA . GLY A 1 356 ? -2.978 16.841 17.209 1.00 61.62 356 GLY A CA 1
ATOM 2637 C C . GLY A 1 356 ? -1.664 16.090 16.952 1.00 61.62 356 GLY A C 1
ATOM 2638 O O . GLY A 1 356 ? -0.991 16.381 15.969 1.00 61.62 356 GLY A O 1
ATOM 2639 N N . ASN A 1 357 ? -1.263 15.168 17.835 1.00 71.75 357 ASN A N 1
ATOM 2640 C CA . ASN A 1 357 ? 0.061 14.527 17.830 1.00 71.75 357 ASN A CA 1
ATOM 2641 C C . ASN A 1 357 ? 0.051 13.081 17.297 1.00 71.75 357 ASN A C 1
ATOM 2643 O O . ASN A 1 357 ? 0.977 12.311 17.559 1.00 71.75 357 ASN A O 1
ATOM 2647 N N . ASN A 1 358 ? -0.976 12.686 16.544 1.00 91.19 358 ASN A N 1
ATOM 2648 C CA . ASN A 1 358 ? -1.071 11.344 15.965 1.00 91.19 358 ASN A CA 1
ATOM 2649 C C . ASN A 1 358 ? -0.403 11.307 14.589 1.00 91.19 358 ASN A C 1
ATOM 2651 O O . ASN A 1 358 ? -1.069 11.272 13.554 1.00 91.19 358 ASN A O 1
ATOM 2655 N N . THR A 1 359 ? 0.927 11.343 14.588 1.00 91.75 359 THR A N 1
ATOM 2656 C CA . THR A 1 359 ? 1.727 11.342 13.360 1.00 91.75 359 THR A CA 1
ATOM 2657 C C . THR A 1 359 ? 1.855 9.939 12.770 1.00 91.75 359 THR A C 1
ATOM 2659 O O . THR A 1 359 ? 2.306 9.015 13.450 1.00 91.75 359 THR A O 1
ATOM 2662 N N . VAL A 1 360 ? 1.528 9.791 11.487 1.00 93.12 360 VAL A N 1
ATOM 2663 C CA . VAL A 1 360 ? 1.693 8.551 10.718 1.00 93.12 360 VAL A CA 1
ATOM 2664 C C . VAL A 1 360 ? 3.170 8.300 10.411 1.00 93.12 360 VAL A C 1
ATOM 2666 O O . VAL A 1 360 ? 3.870 9.182 9.916 1.00 93.12 360 VAL A O 1
ATOM 2669 N N . VAL A 1 361 ? 3.646 7.080 10.650 1.00 92.88 361 VAL A N 1
ATOM 2670 C CA . VAL A 1 361 ? 5.018 6.635 10.344 1.00 92.88 361 VAL A CA 1
ATOM 2671 C C . VAL A 1 361 ? 5.100 5.615 9.210 1.00 92.88 361 VAL A C 1
ATOM 2673 O O . VAL A 1 361 ? 6.174 5.430 8.641 1.00 92.88 361 VAL A O 1
ATOM 2676 N N . GLY A 1 362 ? 3.978 4.993 8.853 1.00 94.38 362 GLY A N 1
ATOM 2677 C CA . GLY A 1 362 ? 3.885 4.023 7.769 1.00 94.38 362 GLY A CA 1
ATOM 2678 C C . GLY A 1 362 ? 2.532 3.324 7.752 1.00 94.38 362 GLY A C 1
ATOM 2679 O O . GLY A 1 362 ? 1.560 3.827 8.316 1.00 94.38 362 GLY A O 1
ATOM 2680 N N . PHE A 1 363 ? 2.472 2.163 7.103 1.00 96.31 363 PHE A N 1
ATOM 2681 C CA . PHE A 1 363 ? 1.220 1.471 6.814 1.00 96.31 363 PHE A CA 1
ATOM 2682 C C . PHE A 1 363 ? 1.352 -0.030 7.053 1.00 96.31 363 PHE A C 1
ATOM 2684 O O . PHE A 1 363 ? 2.281 -0.676 6.559 1.00 96.31 363 PHE A O 1
ATOM 2691 N N . ALA A 1 364 ? 0.402 -0.581 7.795 1.00 96.62 364 ALA A N 1
ATOM 2692 C CA . ALA A 1 364 ? 0.297 -1.997 8.077 1.00 96.62 364 ALA A CA 1
ATOM 2693 C C . ALA A 1 364 ? -0.782 -2.661 7.217 1.00 96.62 364 ALA A C 1
ATOM 2695 O O . ALA A 1 364 ? -1.729 -2.022 6.763 1.00 96.62 364 ALA A O 1
ATOM 2696 N N . ARG A 1 365 ? -0.645 -3.967 7.008 1.00 93.94 365 ARG A N 1
ATOM 2697 C CA . ARG A 1 365 ? -1.562 -4.812 6.252 1.00 93.94 365 ARG A CA 1
ATOM 2698 C C . ARG A 1 365 ? -2.191 -5.826 7.197 1.00 93.94 365 ARG A C 1
ATOM 2700 O O . ARG A 1 365 ? -1.535 -6.777 7.624 1.00 93.94 365 ARG A O 1
ATOM 2707 N N . PHE A 1 366 ? -3.470 -5.627 7.489 1.00 94.62 366 PHE A N 1
ATOM 2708 C CA . PHE A 1 366 ? -4.234 -6.465 8.409 1.00 94.62 366 PHE A CA 1
ATOM 2709 C C . PHE A 1 366 ? -5.577 -6.847 7.815 1.00 94.62 366 PHE A C 1
ATOM 2711 O O . PHE A 1 366 ? -6.210 -6.062 7.120 1.00 94.62 366 PHE A O 1
ATOM 2718 N N . ARG A 1 367 ? -6.042 -8.044 8.132 1.00 91.94 367 ARG A N 1
ATOM 2719 C CA . ARG A 1 367 ? -7.372 -8.521 7.778 1.00 91.94 367 ARG A CA 1
ATOM 2720 C C . ARG A 1 367 ? -8.264 -8.480 9.003 1.00 91.94 367 ARG A C 1
ATOM 2722 O O . ARG A 1 367 ? -7.857 -8.903 10.082 1.00 91.94 367 ARG A O 1
ATOM 2729 N N . PHE A 1 368 ? -9.469 -7.955 8.843 1.00 91.56 368 PHE A N 1
ATOM 2730 C CA . PHE A 1 368 ? -10.458 -7.960 9.912 1.00 91.56 368 PHE A CA 1
ATOM 2731 C C . PHE A 1 368 ? -10.936 -9.394 10.174 1.00 91.56 368 PHE A C 1
ATOM 2733 O O . PHE A 1 368 ? -11.264 -10.108 9.230 1.00 91.56 368 PHE A O 1
ATOM 2740 N N . VAL A 1 369 ? -10.964 -9.810 11.443 1.00 93.06 369 VAL A N 1
ATOM 2741 C CA . VAL A 1 369 ? -11.418 -11.151 11.846 1.00 93.06 369 VAL A CA 1
ATOM 2742 C C . VAL A 1 369 ? -12.792 -11.065 12.497 1.00 93.06 369 VAL A C 1
ATOM 2744 O O . VAL A 1 369 ? -13.733 -11.704 12.036 1.00 93.06 369 VAL A O 1
ATOM 2747 N N . ARG A 1 370 ? -12.913 -10.290 13.582 1.00 91.69 370 ARG A N 1
ATOM 2748 C CA . ARG A 1 370 ? -14.176 -10.108 14.312 1.00 91.69 370 ARG A CA 1
ATOM 2749 C C . ARG A 1 370 ? -14.123 -8.931 15.279 1.00 91.69 370 ARG A C 1
ATOM 2751 O O . ARG A 1 370 ? -13.049 -8.451 15.636 1.00 91.69 370 ARG A O 1
ATOM 2758 N N . ILE A 1 371 ? -15.298 -8.551 15.768 1.00 92.00 371 ILE A N 1
ATOM 2759 C CA . ILE A 1 371 ? -15.473 -7.685 16.937 1.00 92.00 371 ILE A CA 1
ATOM 2760 C C . ILE A 1 371 ? -15.562 -8.566 18.184 1.00 92.00 371 ILE A C 1
ATOM 2762 O O . ILE A 1 371 ? -16.154 -9.644 18.141 1.00 92.00 371 ILE A O 1
ATOM 2766 N N . ILE A 1 372 ? -14.969 -8.113 19.283 1.00 88.44 372 ILE A N 1
ATOM 2767 C CA . ILE A 1 372 ? -15.080 -8.739 20.600 1.00 88.44 372 ILE A CA 1
ATOM 2768 C C . ILE A 1 372 ? -15.738 -7.721 21.526 1.00 88.44 372 ILE A C 1
ATOM 2770 O O . ILE A 1 372 ? -15.174 -6.655 21.762 1.00 88.44 372 ILE A O 1
ATOM 2774 N N . ASP A 1 373 ? -16.910 -8.035 22.067 1.00 80.44 373 ASP A N 1
ATOM 2775 C CA . ASP A 1 373 ? -17.507 -7.203 23.108 1.00 80.44 373 ASP A CA 1
ATOM 2776 C C . ASP A 1 373 ? -16.747 -7.419 24.423 1.00 80.44 373 ASP A C 1
ATOM 2778 O O . ASP A 1 373 ? -16.653 -8.541 24.924 1.00 80.44 373 ASP A O 1
ATOM 2782 N N . SER A 1 374 ? -16.157 -6.352 24.970 1.00 68.44 374 SER A N 1
ATOM 2783 C CA . SER A 1 374 ? -15.496 -6.416 26.272 1.00 68.44 374 SER A CA 1
ATOM 2784 C C . SER A 1 374 ? -16.499 -6.184 27.393 1.00 68.44 374 SER A C 1
ATOM 2786 O O . SER A 1 374 ? -17.359 -5.305 27.315 1.00 68.44 374 SER A O 1
ATOM 2788 N N . SER A 1 375 ? -16.300 -6.877 28.512 1.00 57.91 375 SER A N 1
ATOM 2789 C CA . SER A 1 375 ? -17.005 -6.608 29.769 1.00 57.91 375 SER A CA 1
ATOM 2790 C C . SER A 1 375 ? -16.711 -5.216 30.344 1.00 57.91 375 SER A C 1
ATOM 2792 O O . SER A 1 375 ? -17.411 -4.767 31.246 1.00 57.91 375 SER A O 1
ATOM 2794 N N . THR A 1 376 ? -15.683 -4.524 29.839 1.00 57.69 376 THR A N 1
ATOM 2795 C CA . THR A 1 376 ? -15.308 -3.155 30.233 1.00 57.69 376 THR A CA 1
ATOM 2796 C C . THR A 1 376 ? -16.076 -2.057 29.487 1.00 57.69 376 THR A C 1
ATOM 2798 O O . THR A 1 376 ? -15.783 -0.881 29.685 1.00 57.69 376 THR A O 1
ATOM 2801 N N . GLY A 1 377 ? -17.056 -2.413 28.646 1.00 62.31 377 GLY A N 1
ATOM 2802 C CA . GLY A 1 377 ? -17.972 -1.464 27.998 1.00 62.31 377 GLY A CA 1
ATOM 2803 C C . GLY A 1 377 ? -17.520 -0.921 26.639 1.00 62.31 377 GLY A C 1
ATOM 2804 O O . GLY A 1 377 ? -18.296 -0.228 25.994 1.00 62.31 377 GLY A O 1
ATOM 2805 N N . LYS A 1 378 ? -16.314 -1.270 26.171 1.00 74.06 378 LYS A N 1
ATOM 2806 C CA . LYS A 1 378 ? -15.818 -0.969 24.814 1.00 74.06 378 LYS A CA 1
ATOM 2807 C C . LYS A 1 378 ? -15.675 -2.251 24.031 1.00 74.06 378 LYS A C 1
ATOM 2809 O O . LYS A 1 378 ? -15.248 -3.260 24.583 1.00 74.06 378 LYS A O 1
ATOM 2814 N N . PHE A 1 379 ? -15.942 -2.222 22.737 1.00 84.38 379 PHE A N 1
ATOM 2815 C CA . PHE A 1 379 ? -15.569 -3.353 21.903 1.00 84.38 379 PHE A CA 1
ATOM 2816 C C . PHE A 1 379 ? -14.099 -3.286 21.490 1.00 84.38 379 PHE A C 1
ATOM 2818 O O . PHE A 1 379 ? -13.511 -2.214 21.348 1.00 84.38 379 PHE A O 1
ATOM 2825 N N . LEU A 1 380 ? -13.518 -4.459 21.293 1.00 88.44 380 LEU A N 1
ATOM 2826 C CA . LEU A 1 380 ? -12.186 -4.660 20.748 1.00 88.44 380 LEU A CA 1
ATOM 2827 C C . LEU A 1 380 ? -12.317 -5.192 19.324 1.00 88.44 380 LEU A C 1
ATOM 2829 O O . LEU A 1 380 ? -13.335 -5.781 18.948 1.00 88.44 380 LEU A O 1
ATOM 2833 N N . ILE A 1 381 ? -11.270 -5.009 18.529 1.00 93.00 381 ILE A N 1
ATOM 2834 C CA . ILE A 1 381 ? -11.233 -5.498 17.150 1.00 93.00 381 ILE A CA 1
ATOM 2835 C C . ILE A 1 381 ? -10.141 -6.544 17.054 1.00 93.00 381 ILE A C 1
ATOM 2837 O O . ILE A 1 381 ? -8.993 -6.272 17.382 1.00 93.00 381 ILE A O 1
ATOM 2841 N N . GLN A 1 382 ? -10.475 -7.738 16.586 1.00 94.81 382 GLN A N 1
ATOM 2842 C CA . GLN A 1 382 ? -9.482 -8.761 16.311 1.00 94.81 382 GLN A CA 1
ATOM 2843 C C . GLN A 1 382 ? -9.090 -8.705 14.838 1.00 94.81 382 GLN A C 1
ATOM 2845 O O . GLN A 1 382 ? -9.951 -8.735 13.952 1.00 94.81 382 GLN A O 1
ATOM 2850 N N . MET A 1 383 ? -7.789 -8.620 14.580 1.00 95.50 383 MET A N 1
ATOM 2851 C CA . MET A 1 383 ? -7.232 -8.521 13.236 1.00 95.50 383 MET A CA 1
ATOM 2852 C C . MET A 1 383 ? -6.083 -9.501 13.046 1.00 95.50 383 MET A C 1
ATOM 2854 O O . MET A 1 383 ? -5.326 -9.787 13.969 1.00 95.50 383 MET A O 1
ATOM 2858 N N . GLU A 1 384 ? -5.930 -9.997 11.829 1.00 95.06 384 GLU A N 1
ATOM 2859 C CA . GLU A 1 384 ? -4.853 -10.898 11.443 1.00 95.06 384 GLU A CA 1
ATOM 2860 C C . GLU A 1 384 ? -3.811 -10.147 10.617 1.00 95.06 384 GLU A C 1
ATOM 2862 O O . GLU A 1 384 ? -4.146 -9.503 9.621 1.00 95.06 384 GLU A O 1
ATOM 2867 N N . ILE A 1 385 ? -2.546 -10.217 11.029 1.00 94.31 385 ILE A N 1
ATOM 2868 C CA . ILE A 1 385 ? -1.440 -9.599 10.299 1.00 94.31 385 ILE A CA 1
ATOM 2869 C C . ILE A 1 385 ? -1.148 -10.392 9.020 1.00 94.31 385 ILE A C 1
ATOM 2871 O O . ILE A 1 385 ? -0.994 -11.613 9.046 1.00 94.31 385 ILE A O 1
ATOM 2875 N N . GLY A 1 386 ? -1.062 -9.696 7.887 1.00 89.44 386 GLY A N 1
ATOM 2876 C CA . GLY A 1 386 ? -0.748 -10.318 6.603 1.00 89.44 386 GLY A CA 1
ATOM 2877 C C . GLY A 1 386 ? 0.746 -10.505 6.362 1.00 89.44 386 GLY A C 1
ATOM 2878 O O . GLY A 1 386 ? 1.600 -10.022 7.105 1.00 89.44 386 GLY A O 1
ATOM 2879 N N . SER A 1 387 ? 1.084 -11.146 5.245 1.00 87.62 387 SER A N 1
ATOM 2880 C CA . SER A 1 387 ? 2.405 -10.978 4.638 1.00 87.62 387 SER A CA 1
ATOM 2881 C C . SER A 1 387 ? 2.565 -9.546 4.117 1.00 87.62 387 SER A C 1
ATOM 2883 O O . SER A 1 387 ? 1.586 -8.918 3.692 1.00 87.62 387 SER A O 1
ATOM 2885 N N . SER A 1 388 ? 3.797 -9.031 4.135 1.00 89.88 388 SER A N 1
ATOM 2886 C CA . SER A 1 388 ? 4.097 -7.762 3.473 1.00 89.88 388 SER A CA 1
ATOM 2887 C C . SER A 1 388 ? 3.954 -7.909 1.972 1.00 89.88 388 SER A C 1
ATOM 2889 O O . SER A 1 388 ? 4.512 -8.824 1.366 1.00 89.88 388 SER A O 1
ATOM 2891 N N . SER A 1 389 ? 3.204 -6.996 1.372 1.00 87.56 389 SER A N 1
ATOM 2892 C CA . SER A 1 389 ? 2.851 -7.058 -0.040 1.00 87.56 389 SER A CA 1
ATOM 2893 C C . SER A 1 389 ? 2.883 -5.671 -0.643 1.00 87.56 389 SER A C 1
ATOM 2895 O O . SER A 1 389 ? 2.647 -4.675 0.045 1.00 87.56 389 SER A O 1
ATOM 2897 N N . LEU A 1 390 ? 3.146 -5.632 -1.945 1.00 86.94 390 LEU A N 1
ATOM 2898 C CA . LEU A 1 390 ? 2.928 -4.437 -2.740 1.00 86.94 390 LEU A CA 1
ATOM 2899 C C . LEU A 1 390 ? 1.456 -4.033 -2.663 1.00 86.94 390 LEU A C 1
ATOM 2901 O O . LEU A 1 390 ? 0.574 -4.883 -2.511 1.00 86.94 390 LEU A O 1
ATOM 2905 N N . VAL A 1 391 ? 1.212 -2.736 -2.781 1.00 86.19 391 VAL A N 1
ATOM 2906 C CA . VAL A 1 391 ? -0.113 -2.143 -2.929 1.00 86.19 391 VAL A CA 1
ATOM 2907 C C . VAL A 1 391 ? -0.081 -1.240 -4.154 1.00 86.19 391 VAL A C 1
ATOM 2909 O O . VAL A 1 391 ? 0.817 -0.413 -4.292 1.00 86.19 391 VAL A O 1
ATOM 2912 N N . ARG A 1 392 ? -1.073 -1.391 -5.040 1.00 81.62 392 ARG A N 1
ATOM 2913 C CA . ARG A 1 392 ? -1.136 -0.655 -6.315 1.00 81.62 392 ARG A CA 1
ATOM 2914 C C . ARG A 1 392 ? -1.157 0.861 -6.132 1.00 81.62 392 ARG A C 1
ATOM 2916 O O . ARG A 1 392 ? -0.553 1.581 -6.913 1.00 81.62 392 ARG A O 1
ATOM 2923 N N . ASN A 1 393 ? -1.829 1.328 -5.083 1.00 84.31 393 ASN A N 1
ATOM 2924 C CA . ASN A 1 393 ? -1.988 2.747 -4.771 1.00 84.31 393 ASN A CA 1
ATOM 2925 C C . ASN A 1 393 ? -0.928 3.276 -3.781 1.00 84.31 393 ASN A C 1
ATOM 2927 O O . ASN A 1 393 ? -1.161 4.274 -3.103 1.00 84.31 393 ASN A O 1
ATOM 2931 N N . ALA A 1 394 ? 0.199 2.575 -3.617 1.00 86.88 394 ALA A N 1
ATOM 2932 C CA . ALA A 1 394 ? 1.250 2.946 -2.675 1.00 86.88 394 ALA A CA 1
ATOM 2933 C C . ALA A 1 394 ? 2.488 3.494 -3.390 1.00 86.88 394 ALA A C 1
ATOM 2935 O O . ALA A 1 394 ? 2.879 2.995 -4.445 1.00 86.88 394 ALA A O 1
ATOM 2936 N N . SER A 1 395 ? 3.152 4.472 -2.775 1.00 84.62 395 SER A N 1
ATOM 2937 C CA . SER A 1 395 ? 4.450 4.981 -3.229 1.00 84.62 395 SER A CA 1
ATOM 2938 C C . SER A 1 395 ? 5.485 4.977 -2.104 1.00 84.62 395 SER A C 1
ATOM 2940 O O . SER A 1 395 ? 5.148 4.959 -0.917 1.00 84.62 395 SER A O 1
ATOM 2942 N N . ALA A 1 396 ? 6.763 4.948 -2.486 1.00 74.62 396 ALA A N 1
ATOM 2943 C CA . ALA A 1 396 ? 7.909 5.041 -1.589 1.00 74.62 396 ALA A CA 1
ATOM 2944 C C . ALA A 1 396 ? 8.788 6.223 -2.010 1.00 74.62 396 ALA A C 1
ATOM 2946 O O . ALA A 1 396 ? 9.019 6.448 -3.192 1.00 74.62 396 ALA A O 1
ATOM 2947 N N . THR A 1 397 ? 9.294 6.968 -1.032 1.00 66.25 397 THR A N 1
ATOM 2948 C CA . THR A 1 397 ? 10.023 8.230 -1.253 1.00 66.25 397 THR A CA 1
ATOM 2949 C C . THR A 1 397 ? 11.526 8.124 -1.011 1.00 66.25 397 THR A C 1
ATOM 2951 O O . THR A 1 397 ? 12.249 9.104 -1.149 1.00 66.25 397 THR A O 1
ATOM 2954 N N . ASN A 1 398 ? 12.013 6.928 -0.671 1.00 51.66 398 ASN A N 1
ATOM 2955 C CA . ASN A 1 398 ? 13.420 6.674 -0.352 1.00 51.66 398 ASN A CA 1
ATOM 2956 C C . ASN A 1 398 ? 14.224 6.130 -1.561 1.00 51.66 398 ASN A C 1
ATOM 2958 O O . ASN A 1 398 ? 15.335 5.640 -1.389 1.00 51.66 398 ASN A O 1
ATOM 2962 N N . SER A 1 399 ? 13.663 6.189 -2.771 1.00 39.03 399 SER A N 1
ATOM 2963 C CA . SER A 1 399 ? 14.287 5.809 -4.046 1.00 39.03 399 SER A CA 1
ATOM 2964 C C . SER A 1 399 ? 13.729 6.713 -5.146 1.00 39.03 399 SER A C 1
ATOM 2966 O O . SER A 1 399 ? 12.658 7.288 -4.956 1.00 39.03 399 SER A O 1
ATOM 2968 N N . LEU A 1 400 ? 14.456 6.872 -6.256 1.00 31.16 400 LEU A N 1
ATOM 2969 C CA . LEU A 1 400 ? 14.092 7.687 -7.423 1.00 31.16 400 LEU A CA 1
ATOM 2970 C C . LEU A 1 400 ? 12.824 7.153 -8.119 1.00 31.16 400 LEU A C 1
ATOM 2972 O O . LEU A 1 400 ? 12.860 6.635 -9.228 1.00 31.16 400 LEU A O 1
ATOM 2976 N N . VAL A 1 401 ? 11.680 7.311 -7.464 1.00 30.78 401 VAL A N 1
ATOM 2977 C CA . VAL A 1 401 ? 10.352 7.219 -8.056 1.00 30.78 401 VAL A CA 1
ATOM 2978 C C . VAL A 1 401 ? 9.738 8.613 -7.939 1.00 30.78 401 VAL A C 1
ATOM 2980 O O . VAL A 1 401 ? 9.246 9.012 -6.887 1.00 30.78 401 VAL A O 1
ATOM 2983 N N . SER A 1 402 ? 9.819 9.382 -9.023 1.00 26.78 402 SER A N 1
ATOM 2984 C CA . SER A 1 402 ? 8.962 10.558 -9.262 1.00 26.78 402 SER A CA 1
ATOM 2985 C C . SER A 1 402 ? 7.734 10.060 -10.054 1.00 26.78 402 SER A C 1
ATOM 2987 O O . SER A 1 402 ? 7.889 9.118 -10.826 1.00 26.78 402 SER A O 1
ATOM 2989 N N . ILE A 1 403 ? 6.473 10.502 -9.901 1.00 31.34 403 ILE A N 1
ATOM 2990 C CA . ILE A 1 403 ? 5.798 11.830 -9.840 1.00 31.34 403 ILE A CA 1
ATOM 2991 C C . ILE A 1 403 ? 4.341 11.578 -9.299 1.00 31.34 403 ILE A C 1
ATOM 2993 O O . ILE A 1 403 ? 3.891 10.441 -9.458 1.00 31.34 403 ILE A O 1
ATOM 2997 N N . PRO A 1 404 ? 3.530 12.535 -8.755 1.00 38.28 404 PRO A N 1
ATOM 2998 C CA . PRO A 1 404 ? 3.730 13.976 -8.585 1.00 38.28 404 PRO A CA 1
ATOM 2999 C C . PRO A 1 404 ? 3.881 14.455 -7.136 1.00 38.28 404 PRO A C 1
ATOM 3001 O O . PRO A 1 404 ? 3.259 13.968 -6.193 1.00 38.28 404 PRO A O 1
ATOM 3004 N N . THR A 1 405 ? 4.694 15.501 -7.045 1.00 33.28 405 THR A N 1
ATOM 3005 C CA . THR A 1 405 ? 4.891 16.448 -5.951 1.00 33.28 405 THR A CA 1
ATOM 3006 C C . THR A 1 405 ? 3.589 16.942 -5.328 1.00 33.28 405 THR A C 1
ATOM 3008 O O . THR A 1 405 ? 2.756 17.540 -6.006 1.00 33.28 405 THR A O 1
ATOM 3011 N N . VAL A 1 406 ? 3.498 16.783 -4.009 1.00 36.25 406 VAL A N 1
ATOM 3012 C CA . VAL A 1 406 ? 2.819 17.735 -3.126 1.00 36.25 406 VAL A CA 1
ATOM 3013 C C . VAL A 1 406 ? 3.920 18.409 -2.303 1.00 36.25 406 VAL A C 1
ATOM 3015 O O . VAL A 1 406 ? 4.884 17.756 -1.902 1.00 36.25 406 VAL A O 1
ATOM 3018 N N . ASP A 1 407 ? 3.822 19.727 -2.171 1.00 37.00 407 ASP A N 1
ATOM 3019 C CA . ASP A 1 407 ? 4.835 20.641 -1.646 1.00 37.00 407 ASP A CA 1
ATOM 3020 C C . ASP A 1 407 ? 5.552 20.185 -0.358 1.00 37.00 407 ASP A C 1
ATOM 3022 O O . ASP A 1 407 ? 4.959 19.977 0.698 1.00 37.00 407 ASP A O 1
ATOM 3026 N N . GLY A 1 408 ? 6.885 20.172 -0.429 1.00 40.41 408 GLY A N 1
ATOM 3027 C CA . GLY A 1 408 ? 7.692 21.085 0.387 1.00 40.41 408 GLY A CA 1
ATOM 3028 C C . GLY A 1 408 ? 7.940 20.782 1.867 1.00 40.41 408 GLY A C 1
ATOM 3029 O O . GLY A 1 408 ? 8.707 21.522 2.479 1.00 40.41 408 GLY A O 1
ATOM 3030 N N . SER A 1 409 ? 7.393 19.720 2.458 1.00 45.22 409 SER A N 1
ATOM 3031 C CA . SER A 1 409 ? 7.808 19.285 3.800 1.00 45.22 409 SER A CA 1
ATOM 3032 C C . SER A 1 409 ? 8.680 18.040 3.697 1.00 45.22 409 SER A C 1
ATOM 3034 O O . SER A 1 409 ? 8.238 17.004 3.201 1.00 45.22 409 SER A O 1
ATOM 3036 N N . LEU A 1 410 ? 9.937 18.129 4.146 1.00 55.03 410 LEU A N 1
ATOM 3037 C CA . LEU A 1 410 ? 10.783 16.953 4.348 1.00 55.03 410 LEU A CA 1
ATOM 3038 C C . LEU A 1 410 ? 10.002 15.966 5.229 1.00 55.03 410 LEU A C 1
ATOM 3040 O O . LEU A 1 410 ? 9.810 16.225 6.417 1.00 55.03 410 LEU A O 1
ATOM 3044 N N . MET A 1 411 ? 9.520 14.861 4.643 1.00 67.00 411 MET A N 1
ATOM 3045 C CA . MET A 1 411 ? 8.848 13.797 5.397 1.00 67.00 411 MET A CA 1
ATOM 3046 C C . MET A 1 411 ? 9.691 13.442 6.622 1.00 67.00 411 MET A C 1
ATOM 3048 O O . MET A 1 411 ? 10.922 13.378 6.507 1.00 67.00 411 MET A O 1
ATOM 3052 N N . PRO A 1 412 ? 9.068 13.153 7.776 1.00 72.69 412 PRO A N 1
ATOM 3053 C CA . PRO A 1 412 ? 9.827 12.811 8.963 1.00 72.69 412 PRO A CA 1
ATOM 3054 C C . PRO A 1 412 ? 10.708 11.592 8.690 1.00 72.69 412 PRO A C 1
ATOM 3056 O O . PRO A 1 412 ? 10.373 10.724 7.864 1.00 72.69 412 PRO A O 1
ATOM 3059 N N . ALA A 1 413 ? 11.841 11.549 9.396 1.00 76.12 413 ALA A N 1
ATOM 3060 C CA . ALA A 1 413 ? 12.793 10.456 9.299 1.00 76.12 413 ALA A CA 1
ATOM 3061 C C . ALA A 1 413 ? 12.061 9.118 9.496 1.00 76.12 413 ALA A C 1
ATOM 3063 O O . ALA A 1 413 ? 11.255 8.987 10.425 1.00 76.12 413 ALA A O 1
ATOM 3064 N N . PRO A 1 414 ? 12.290 8.133 8.616 1.00 79.25 414 PRO A N 1
ATOM 3065 C CA . PRO A 1 414 ? 11.601 6.868 8.737 1.00 79.25 414 PRO A CA 1
ATOM 3066 C C . PRO A 1 414 ? 12.051 6.133 10.003 1.00 79.25 414 PRO A C 1
ATOM 3068 O O . PRO A 1 414 ? 13.225 6.146 10.367 1.00 79.25 414 PRO A O 1
ATOM 3071 N N . VAL A 1 415 ? 11.109 5.449 10.644 1.00 88.50 415 VAL A N 1
ATOM 3072 C CA . VAL A 1 415 ? 11.345 4.623 11.834 1.00 88.50 415 VAL A CA 1
ATOM 3073 C C . VAL A 1 415 ? 11.088 3.162 11.499 1.00 88.50 415 VAL A C 1
ATOM 3075 O O . VAL A 1 415 ? 10.254 2.869 10.646 1.00 88.50 415 VAL A O 1
ATOM 3078 N N . ALA A 1 416 ? 11.776 2.235 12.165 1.00 88.88 416 ALA A N 1
ATOM 3079 C CA . ALA A 1 416 ? 11.518 0.809 11.984 1.00 88.88 416 ALA A CA 1
ATOM 3080 C C . ALA A 1 416 ? 10.046 0.466 12.325 1.00 88.88 416 ALA A C 1
ATOM 3082 O O . ALA A 1 416 ? 9.506 1.025 13.287 1.00 88.88 416 ALA A O 1
ATOM 3083 N N . PRO A 1 417 ? 9.387 -0.431 11.566 1.00 92.06 417 PRO A N 1
ATOM 3084 C CA . PRO A 1 417 ? 9.889 -1.207 10.420 1.00 92.06 417 PRO A CA 1
ATOM 3085 C C . PRO A 1 417 ? 9.760 -0.490 9.053 1.00 92.06 417 PRO A C 1
ATOM 3087 O O . PRO A 1 417 ? 9.948 -1.114 8.014 1.00 92.06 417 PRO A O 1
ATOM 3090 N N . PHE A 1 418 ? 9.422 0.801 9.032 1.00 91.88 418 PHE A N 1
ATOM 3091 C CA . PHE A 1 418 ? 9.144 1.603 7.828 1.00 91.88 418 PHE A CA 1
ATOM 3092 C C . PHE A 1 418 ? 10.369 2.328 7.248 1.00 91.88 418 PHE A C 1
ATOM 3094 O O . PHE A 1 418 ? 10.249 3.137 6.324 1.00 91.88 418 PHE A O 1
ATOM 3101 N N . SER A 1 419 ? 11.558 2.066 7.788 1.00 86.31 419 SER A N 1
ATOM 3102 C CA . SER A 1 419 ? 12.826 2.455 7.174 1.00 86.31 419 SER A CA 1
ATOM 3103 C C . SER A 1 419 ? 13.086 1.671 5.897 1.00 86.31 419 SER A C 1
ATOM 3105 O O . SER A 1 419 ? 12.665 0.523 5.768 1.00 86.31 419 SER A O 1
ATOM 3107 N N . ALA A 1 420 ? 13.808 2.293 4.960 1.00 82.56 420 ALA A N 1
ATOM 3108 C CA . ALA A 1 420 ? 14.273 1.592 3.770 1.00 82.56 420 ALA A CA 1
ATOM 3109 C C . ALA A 1 420 ? 15.022 0.321 4.185 1.00 82.56 420 ALA A C 1
ATOM 3111 O O . ALA A 1 420 ? 15.783 0.320 5.156 1.00 82.56 420 ALA A O 1
ATOM 3112 N N . ARG A 1 421 ? 14.778 -0.770 3.465 1.00 83.44 421 ARG A N 1
ATOM 3113 C CA . ARG A 1 421 ? 15.445 -2.038 3.741 1.00 83.44 421 ARG A CA 1
ATOM 3114 C C . ARG A 1 421 ? 16.906 -1.922 3.339 1.00 83.44 421 ARG A C 1
ATOM 3116 O O . ARG A 1 421 ? 17.209 -1.536 2.211 1.00 83.44 421 ARG A O 1
ATOM 3123 N N . ASN A 1 422 ? 17.784 -2.258 4.277 1.00 71.88 422 ASN A N 1
ATOM 3124 C CA . ASN A 1 422 ? 19.224 -2.166 4.086 1.00 71.88 422 ASN A CA 1
ATOM 3125 C C . ASN A 1 422 ? 19.689 -3.132 2.994 1.00 71.88 422 ASN A C 1
ATOM 3127 O O . ASN A 1 422 ? 19.208 -4.267 2.904 1.00 71.88 422 ASN A O 1
ATOM 3131 N N . THR A 1 423 ? 20.669 -2.686 2.215 1.00 71.00 423 THR A N 1
ATOM 3132 C CA . THR A 1 423 ? 21.470 -3.557 1.361 1.00 71.00 423 THR A CA 1
ATOM 3133 C C . THR A 1 423 ? 22.441 -4.353 2.228 1.00 71.00 423 THR A C 1
ATOM 3135 O O . THR A 1 423 ? 23.081 -3.791 3.119 1.00 71.00 423 THR A O 1
ATOM 3138 N N . GLY A 1 424 ? 22.562 -5.657 1.991 1.00 62.00 424 GLY A N 1
ATOM 3139 C CA . GLY A 1 424 ? 23.589 -6.480 2.625 1.00 62.00 424 GLY A CA 1
ATOM 3140 C C . GLY A 1 424 ? 24.999 -6.023 2.235 1.00 62.00 424 GLY A C 1
ATOM 3141 O O . GLY A 1 424 ? 25.190 -5.318 1.244 1.00 62.00 424 GLY A O 1
ATOM 3142 N N . ALA A 1 425 ? 26.002 -6.448 3.006 1.00 52.09 425 ALA A N 1
ATOM 3143 C CA . ALA A 1 425 ? 27.397 -6.020 2.844 1.00 52.09 425 ALA A CA 1
ATOM 3144 C C . ALA A 1 425 ? 28.010 -6.348 1.466 1.00 52.09 425 ALA A C 1
ATOM 3146 O O . ALA A 1 425 ? 28.976 -5.712 1.058 1.00 52.09 425 ALA A O 1
ATOM 3147 N N . THR A 1 426 ? 27.458 -7.330 0.749 1.00 54.97 426 THR A N 1
ATOM 3148 C CA . THR A 1 426 ? 27.918 -7.762 -0.579 1.00 54.97 426 THR A CA 1
ATOM 3149 C C . THR A 1 426 ? 27.219 -7.056 -1.738 1.00 54.97 426 THR A C 1
ATOM 3151 O O . THR A 1 426 ? 27.530 -7.347 -2.886 1.00 54.97 426 THR A O 1
ATOM 3154 N N . GLY A 1 427 ? 26.283 -6.139 -1.472 1.00 56.03 427 GLY A N 1
ATOM 3155 C CA . GLY A 1 427 ? 25.635 -5.345 -2.515 1.00 56.03 427 GLY A CA 1
ATOM 3156 C C . GLY A 1 427 ? 24.628 -6.092 -3.395 1.00 56.03 427 GLY A C 1
ATOM 3157 O O . GLY A 1 427 ? 24.004 -5.425 -4.192 1.00 56.03 427 GLY A O 1
ATOM 3158 N N . ASP A 1 428 ? 24.410 -7.402 -3.222 1.00 58.72 428 ASP A N 1
ATOM 3159 C CA . ASP A 1 428 ? 23.433 -8.216 -3.987 1.00 58.72 428 ASP A CA 1
ATOM 3160 C C . ASP A 1 428 ? 22.267 -8.730 -3.114 1.00 58.72 428 ASP A C 1
ATOM 3162 O O . ASP A 1 428 ? 21.579 -9.698 -3.437 1.00 58.72 428 ASP A O 1
ATOM 3166 N N . GLN A 1 429 ? 22.071 -8.133 -1.941 1.00 69.31 429 GLN A N 1
ATOM 3167 C CA . GLN A 1 429 ? 21.120 -8.619 -0.945 1.00 69.31 429 GLN A CA 1
ATOM 3168 C C . GLN A 1 429 ? 20.289 -7.467 -0.401 1.00 69.31 429 GLN A C 1
ATOM 3170 O O . GLN A 1 429 ? 20.837 -6.422 -0.061 1.00 69.31 429 GLN A O 1
ATOM 3175 N N . ILE A 1 430 ? 18.987 -7.683 -0.242 1.00 81.81 430 ILE A N 1
ATOM 3176 C CA . ILE A 1 430 ? 18.088 -6.771 0.471 1.00 81.81 430 ILE A CA 1
ATOM 3177 C C . ILE A 1 430 ? 17.632 -7.467 1.752 1.00 81.81 430 ILE A C 1
ATOM 3179 O O . ILE A 1 430 ? 17.391 -8.676 1.756 1.00 81.81 430 ILE A O 1
ATOM 3183 N N . GLY A 1 431 ? 17.531 -6.724 2.856 1.00 82.62 431 GLY A N 1
ATOM 3184 C CA . GLY A 1 431 ? 16.994 -7.254 4.110 1.00 82.62 431 GLY A CA 1
ATOM 3185 C C . GLY A 1 431 ? 15.605 -7.886 3.935 1.00 82.62 431 GLY A C 1
ATOM 3186 O O . GLY A 1 431 ? 14.806 -7.437 3.106 1.00 82.62 431 GLY A O 1
ATOM 3187 N N . ALA A 1 432 ? 15.314 -8.923 4.724 1.00 85.75 432 ALA A N 1
ATOM 3188 C CA . ALA A 1 432 ? 14.024 -9.613 4.695 1.00 85.75 432 ALA A CA 1
ATOM 3189 C C . ALA A 1 432 ? 12.856 -8.630 4.865 1.00 85.75 432 ALA A C 1
ATOM 3191 O O . ALA A 1 432 ? 12.981 -7.627 5.580 1.00 85.75 432 ALA A O 1
ATOM 3192 N N . ARG A 1 433 ? 11.713 -8.890 4.216 1.00 88.31 433 ARG A N 1
ATOM 3193 C CA . ARG A 1 433 ? 10.545 -8.031 4.426 1.00 88.31 433 ARG A CA 1
ATOM 3194 C C . ARG A 1 433 ? 10.069 -8.165 5.877 1.00 88.31 433 ARG A C 1
ATOM 3196 O O . ARG A 1 433 ? 9.968 -9.288 6.375 1.00 88.31 433 ARG A O 1
ATOM 3203 N N . PRO A 1 434 ? 9.723 -7.054 6.553 1.00 91.25 434 PRO A N 1
ATOM 3204 C CA . PRO A 1 434 ? 8.959 -7.138 7.797 1.00 91.25 434 PRO A CA 1
ATOM 3205 C C . PRO A 1 434 ? 7.628 -7.864 7.547 1.00 91.25 434 PRO A C 1
ATOM 3207 O O . PRO A 1 434 ? 7.219 -8.037 6.401 1.00 91.25 434 PRO A O 1
ATOM 3210 N N . ARG A 1 435 ? 6.924 -8.301 8.588 1.00 91.44 435 ARG A N 1
ATOM 3211 C CA . ARG A 1 435 ? 5.568 -8.864 8.480 1.00 91.44 435 ARG A CA 1
ATOM 3212 C C . ARG A 1 435 ? 4.533 -7.743 8.449 1.00 91.44 435 ARG A C 1
ATOM 3214 O O . ARG A 1 435 ? 4.677 -6.749 9.153 1.00 91.44 435 ARG A O 1
ATOM 3221 N N . GLY A 1 436 ? 3.482 -7.918 7.651 1.00 92.31 436 GLY A N 1
ATOM 3222 C CA . GLY A 1 436 ? 2.315 -7.037 7.645 1.00 92.31 436 GLY A CA 1
ATOM 3223 C C . GLY A 1 436 ? 2.589 -5.571 7.350 1.00 92.31 436 GLY A C 1
ATOM 3224 O O . GLY A 1 436 ? 1.837 -4.736 7.830 1.00 92.31 436 GLY A O 1
ATOM 3225 N N . VAL A 1 437 ? 3.633 -5.232 6.602 1.00 94.25 437 VAL A N 1
ATOM 3226 C CA . VAL A 1 437 ? 3.904 -3.866 6.142 1.00 94.25 437 VAL A CA 1
ATOM 3227 C C . VAL A 1 437 ? 3.432 -3.725 4.702 1.00 94.25 437 VAL A C 1
ATOM 3229 O O . VAL A 1 437 ? 3.626 -4.605 3.861 1.00 94.25 437 VAL A O 1
ATOM 3232 N N . VAL A 1 438 ? 2.787 -2.603 4.410 1.00 93.38 438 VAL A N 1
ATOM 3233 C CA . VAL A 1 438 ? 2.444 -2.250 3.036 1.00 93.38 438 VAL A CA 1
ATOM 3234 C C . VAL A 1 438 ? 3.695 -1.771 2.317 1.00 93.38 438 VAL A C 1
ATOM 3236 O O . VAL A 1 438 ? 4.413 -0.890 2.795 1.00 93.38 438 VAL A O 1
ATOM 3239 N N . MET A 1 439 ? 3.943 -2.360 1.155 1.00 90.75 439 MET A N 1
ATOM 3240 C CA . MET A 1 439 ? 5.114 -2.083 0.343 1.00 90.75 439 MET A CA 1
ATOM 3241 C C . MET A 1 439 ? 4.722 -1.335 -0.934 1.00 90.75 439 MET A C 1
ATOM 3243 O O . MET A 1 439 ? 3.604 -1.462 -1.433 1.00 90.75 439 MET A O 1
ATOM 3247 N N . ALA A 1 440 ? 5.675 -0.604 -1.495 1.00 89.19 440 ALA A N 1
ATOM 3248 C CA . ALA A 1 440 ? 5.588 0.046 -2.791 1.00 89.19 440 ALA A CA 1
ATOM 3249 C C . ALA A 1 440 ? 6.789 -0.354 -3.671 1.00 89.19 440 ALA A C 1
ATOM 3251 O O . ALA A 1 440 ? 7.866 -0.652 -3.137 1.00 89.19 440 ALA A O 1
ATOM 3252 N N . PRO A 1 441 ? 6.630 -0.376 -5.006 1.00 88.44 441 PRO A N 1
ATOM 3253 C CA . PRO A 1 441 ? 7.742 -0.533 -5.937 1.00 88.44 441 PRO A CA 1
ATOM 3254 C C . PRO A 1 441 ? 8.792 0.566 -5.760 1.00 88.44 441 PRO A C 1
ATOM 3256 O O . PRO A 1 441 ? 8.462 1.731 -5.548 1.00 88.44 441 PRO A O 1
ATOM 3259 N N . SER A 1 442 ? 10.060 0.193 -5.875 1.00 85.38 442 SER A N 1
ATOM 3260 C CA . SER A 1 442 ? 11.203 1.091 -5.744 1.00 85.38 442 SER A CA 1
ATOM 3261 C C . SER A 1 442 ? 12.351 0.589 -6.602 1.00 85.38 442 SER A C 1
ATOM 3263 O O . SER A 1 442 ? 12.591 -0.617 -6.646 1.00 85.38 442 SER A O 1
ATOM 3265 N N . LEU A 1 443 ? 13.116 1.500 -7.207 1.00 83.12 443 LEU A N 1
ATOM 3266 C CA . LEU A 1 443 ? 14.367 1.124 -7.865 1.00 83.12 443 LEU A CA 1
ATOM 3267 C C . LEU A 1 443 ? 15.335 0.533 -6.837 1.00 83.12 443 LEU A C 1
ATOM 3269 O O . LEU A 1 443 ? 15.389 0.991 -5.686 1.00 83.12 443 LEU A O 1
ATOM 3273 N N . SER A 1 444 ? 16.046 -0.506 -7.255 1.00 78.50 444 SER A N 1
ATOM 3274 C CA . SER A 1 444 ? 16.964 -1.265 -6.423 1.00 78.50 444 SER A CA 1
ATOM 3275 C C . SER A 1 444 ? 18.296 -0.527 -6.250 1.00 78.50 444 SER A C 1
ATOM 3277 O O . SER A 1 444 ? 18.937 -0.204 -7.248 1.00 78.50 444 SER A O 1
ATOM 3279 N N . PRO A 1 445 ? 18.767 -0.286 -5.014 1.00 65.38 445 PRO A N 1
ATOM 3280 C CA . PRO A 1 445 ? 20.075 0.328 -4.772 1.00 65.38 445 PRO A CA 1
ATOM 3281 C C . PRO A 1 445 ? 21.253 -0.615 -5.080 1.00 65.38 445 PRO A C 1
ATOM 3283 O O . PRO A 1 445 ? 22.391 -0.164 -5.157 1.00 65.38 445 PRO A O 1
ATOM 3286 N N . THR A 1 446 ? 20.997 -1.919 -5.232 1.00 62.69 446 THR A N 1
ATOM 3287 C CA . THR A 1 446 ? 22.004 -2.966 -5.485 1.00 62.69 446 THR A CA 1
ATOM 3288 C C . THR A 1 446 ? 22.388 -3.091 -6.955 1.00 62.69 446 THR A C 1
ATOM 3290 O O . THR A 1 446 ? 23.421 -3.671 -7.282 1.00 62.69 446 THR A O 1
ATOM 3293 N N . PHE A 1 447 ? 21.578 -2.541 -7.859 1.00 62.03 447 PHE A N 1
ATOM 3294 C CA . PHE A 1 447 ? 21.792 -2.659 -9.292 1.00 62.03 447 PHE A CA 1
ATOM 3295 C C . PHE A 1 447 ? 22.320 -1.331 -9.854 1.00 62.03 447 PHE A C 1
ATOM 3297 O O . PHE A 1 447 ? 21.526 -0.436 -10.138 1.00 62.03 447 PHE A O 1
ATOM 3304 N N . PRO A 1 448 ? 23.649 -1.153 -10.010 1.00 50.81 448 PRO A N 1
ATOM 3305 C CA . PRO A 1 448 ? 24.167 0.026 -10.691 1.00 50.81 448 PRO A CA 1
ATOM 3306 C C . PRO A 1 448 ? 23.702 0.021 -12.150 1.00 50.81 448 PRO A C 1
ATOM 3308 O O . PRO A 1 448 ? 23.634 -1.047 -12.767 1.00 50.81 448 PRO A O 1
ATOM 3311 N N . ASP A 1 449 ? 23.447 1.208 -12.708 1.00 48.56 449 ASP A N 1
ATOM 3312 C CA . ASP A 1 449 ? 23.200 1.445 -14.135 1.00 48.56 449 ASP A CA 1
ATOM 3313 C C . ASP A 1 449 ? 24.376 0.912 -14.971 1.00 48.56 449 ASP A C 1
ATOM 3315 O O . ASP A 1 449 ? 25.298 1.636 -15.355 1.00 48.56 449 ASP A O 1
ATOM 3319 N N . LYS A 1 450 ? 24.401 -0.395 -15.243 1.00 40.81 450 LYS A N 1
ATOM 3320 C CA . LYS A 1 450 ? 25.425 -0.999 -16.091 1.00 40.81 450 LYS A CA 1
ATOM 3321 C C . LYS A 1 450 ? 25.104 -0.641 -17.533 1.00 40.81 450 LYS A C 1
ATOM 3323 O O . LYS A 1 450 ? 24.418 -1.380 -18.241 1.00 40.81 450 LYS A O 1
ATOM 3328 N N . ILE A 1 451 ? 25.657 0.482 -17.989 1.00 40.44 451 ILE A N 1
ATOM 3329 C CA . ILE A 1 451 ? 25.877 0.741 -19.412 1.00 40.44 451 ILE A CA 1
ATOM 3330 C C . ILE A 1 451 ? 26.812 -0.363 -19.902 1.00 40.44 451 ILE A C 1
ATOM 3332 O O . ILE A 1 451 ? 28.031 -0.263 -19.800 1.00 40.44 451 ILE A O 1
ATOM 3336 N N . THR A 1 452 ? 26.238 -1.450 -20.400 1.00 39.81 452 THR A N 1
ATOM 3337 C CA . THR A 1 452 ? 27.016 -2.473 -21.087 1.00 39.81 452 THR A CA 1
ATOM 3338 C C . THR A 1 452 ? 26.823 -2.188 -22.565 1.00 39.81 452 THR A C 1
ATOM 3340 O O . THR A 1 452 ? 25.761 -2.455 -23.124 1.00 39.81 452 THR A O 1
ATOM 3343 N N . ALA A 1 453 ? 27.817 -1.558 -23.191 1.00 37.84 453 ALA A N 1
ATOM 3344 C CA . ALA A 1 453 ? 27.920 -1.617 -24.641 1.00 37.84 453 ALA A CA 1
ATOM 3345 C C . ALA A 1 453 ? 28.045 -3.104 -24.997 1.00 37.84 453 ALA A C 1
ATOM 3347 O O . ALA A 1 453 ? 28.900 -3.791 -24.436 1.00 37.84 453 ALA A O 1
ATOM 3348 N N . GLY A 1 454 ? 27.132 -3.624 -25.822 1.00 38.09 454 GLY A N 1
ATOM 3349 C CA . GLY A 1 454 ? 27.141 -5.033 -26.203 1.00 38.09 454 GLY A CA 1
ATOM 3350 C C . GLY A 1 454 ? 28.518 -5.417 -26.736 1.00 38.09 454 GLY A C 1
ATOM 3351 O O . GLY A 1 454 ? 29.034 -4.762 -27.639 1.00 38.09 454 GLY A O 1
ATOM 3352 N N . SER A 1 455 ? 29.127 -6.450 -26.149 1.00 29.78 455 SER A N 1
ATOM 3353 C CA . SER A 1 455 ? 30.347 -7.029 -26.693 1.00 29.78 455 SER A CA 1
ATOM 3354 C C . SER A 1 455 ? 30.045 -7.537 -28.095 1.00 29.78 455 SER A C 1
ATOM 3356 O O . SER A 1 455 ? 29.106 -8.314 -28.283 1.00 29.78 455 SER A O 1
ATOM 3358 N N . THR A 1 456 ? 30.858 -7.131 -29.060 1.00 31.77 456 THR A N 1
ATOM 3359 C CA . THR A 1 456 ? 30.952 -7.799 -30.353 1.00 31.77 456 THR A CA 1
ATOM 3360 C C . THR A 1 456 ? 31.320 -9.258 -30.091 1.00 31.77 456 THR A C 1
ATOM 3362 O O . THR A 1 456 ? 32.442 -9.546 -29.670 1.00 31.77 456 THR A O 1
ATOM 3365 N N . GLY A 1 457 ? 30.351 -10.163 -30.253 1.00 27.48 457 GLY A N 1
ATOM 3366 C CA . GLY A 1 457 ? 30.636 -11.587 -30.375 1.00 27.48 457 GLY A CA 1
ATOM 3367 C C . GLY A 1 457 ? 31.590 -11.786 -31.550 1.00 27.48 457 GLY A C 1
ATOM 3368 O O . GLY A 1 457 ? 31.386 -11.191 -32.606 1.00 27.48 457 GLY A O 1
ATOM 3369 N N . SER A 1 458 ? 32.650 -12.540 -31.272 1.00 28.64 458 SER A N 1
ATOM 3370 C CA . SER A 1 458 ? 33.755 -12.939 -32.152 1.00 28.64 458 SER A CA 1
ATOM 3371 C C . SER A 1 458 ? 33.335 -13.438 -33.525 1.00 28.64 458 SER A C 1
ATOM 3373 O O . SER A 1 458 ? 32.386 -14.259 -33.545 1.00 28.64 458 SER A O 1
#

Secondary structure (DSSP, 8-state):
-----------------------S-SSHHHHHHHHHHHHHHHHHHHHHHHHHHHHHHHHHHHHHHHHHHHHHTTEETTTEE-HHHHHHHHHHHTT-TTSEEE-PPPTTT---EEE----TTSEEEEEETTEEEEEEEEEEEE--HHHHHHHHSHHHHHHHHHHH-PPPPTTGGG---EEEEEEEEEE-SEEPPPPPSSS---HHHHHHTT-SB-SEEEEHHHHHHHT-TT----EEEEEE--SSSPPPSSPPTTEEEEEEB--SB---SS-SB----HHHHHHHHHHHHHTTSSS--TTPPPPPPEETT-B--B--TTSHHHHHHHHHHHHHHHTS-TT-EEEEEEESSS--TTSS--BEEEEEEEEEEEEEE-TTSSEEEEEEE---EE-TTEE-SSSS-------S--PPPP-TTSSPPPBPTTSS-BPPPPSSBEEEEEE-TTS-----PPP---

Sequence (458 aa):
MSSLTRAHKRIRNNSSVSARRRASQGSILPLVAFMLALVMAFIAFTADVMRTAYAAIKLQSGVESAALAAYSYGADLQNGFSQANVTDKLFDLSGSSWNKAPAGPDSDAGIFESPITFSSGDYSFINNPNDSGESFFRLKARRDGSDAIKLMFVPAIFAFNSWSGLPVPSGTDTANTYRSTEVIAQPASRIGEGTPATGSLSTRDADLAGFAAFPLAISNEQFSTAASPLSSTTIYTIDLASNIAPPPTPPAAGHIRGAFINLSPSGSTNNAYGQAQGSASVNELINLVDYFTSVPSAQALSPYVVERGSSLSVFDPEETSFKQLEAQVKAKLSLIPAGRFQIIPVLARNPAIGTGNNTVVGFARFRFVRIIDSSTGKFLIQMEIGSSSLVRNASATNSLVSIPTVDGSLMPAPVAPFSARNTGATGDQIGARPRGVVMAPSLSPTFPDKITAGSTGS

Nearest PDB structures (foldseek):
  6nif-assembly1_A  TM=1.049E-01  e=5.736E+00  Homo sapiens